Protein AF-A0A017TDL7-F1 (afdb_monomer_lite)

pLDDT: mean 83.34, std 15.57, range [31.33, 97.75]

Radius of gyration: 24.17 Å; chains: 1; bounding box: 49×76×89 Å

Foldseek 3Di:
DDDDDDDDPPPDPPPPDPDPQLLVLLLVCLPCVNQPFPDDDLAPGDDSVQLSVQLVLCLVQFWDFKWFFAWKAWPPGDIDHRFTWGWFADPVRWIATAGLFDDPPVVCVVCVVVRGTDWHFPDDDLQPWQADWTWTDDPHTIMITRGPGMFHIARAHNLLSNLLSSQVSLLPVDDDQADPQQDEDDCVVLVVVQVVCVVVVVLVSNSVSRRRHQQDDPDDPPDCRNLVSLVVQLVSCVVNSHRNSNSNSLLVSLARDPDDDDDDPDDDDDDDSVLCVVVVNSGPVLSNLSSQLRDTHSDDPSRHHALLSSLRSCVSNVNCVVNLVVLLVQLQDPSHTLSSNLSSCSNCVSNVNNVVHDPVRHDPSSNSNVVSVVVCVVVPDDPD

Sequence (384 aa):
MGVVAAAVLAGSLTRALAAPDPGVAARALLGPEAVLPSGPTRWDWPEASTFQDVADTAARYGRPIRLVRGLLEAPGGHRYEGLDLSVRRNDDGTFVLEVATPPAAEAARLVSPYVHAGWRLEGGDLDEGSSRRLTFSDAGELVWLTPSYVTPVKAPEPVALADWAYATTFLRSELPVYAADARGGHWEIQEIALAPALTRGDHEAALRIYRNHLPWTRGCSMDERPDQVQHDYAELCHGLGKLGCFLQLHVRTMGTGFDRTTGSSYGEAPVDTGAGMLRDTGIDLDRFFRGLVVRFEGVPSGNEVDAGRLA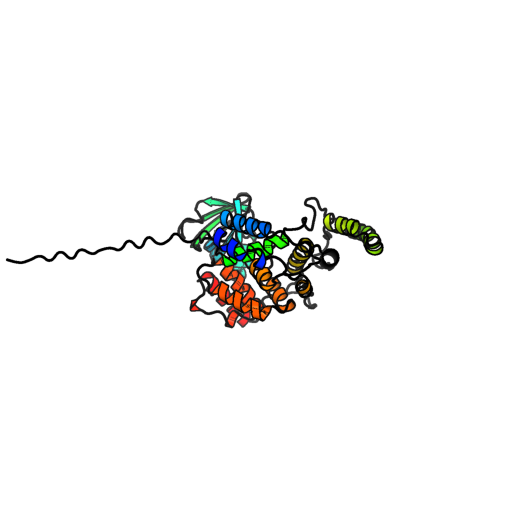RAIQEAGRSPSITASLLQMVENPALDEYNRLRATRILVHLGKDGEIRGDAMSAPVRAWLDHTRALLAVGHRIW

Organism: NCBI:txid1192034

Structure (mmCIF, N/CA/C/O backbone):
data_AF-A0A017TDL7-F1
#
_entry.id   AF-A0A017TDL7-F1
#
loop_
_atom_site.group_PDB
_atom_site.id
_atom_site.type_symbol
_atom_site.label_atom_id
_atom_site.label_alt_id
_atom_site.label_comp_id
_atom_site.label_asym_id
_atom_site.label_entity_id
_atom_site.label_seq_id
_atom_site.pdbx_PDB_ins_code
_atom_site.Cartn_x
_atom_site.Cartn_y
_atom_site.Cartn_z
_atom_site.occupancy
_atom_site.B_iso_or_equiv
_atom_site.auth_seq_id
_atom_site.auth_comp_id
_atom_site.auth_asym_id
_atom_site.auth_atom_id
_atom_site.pdbx_PDB_model_num
ATOM 1 N N . MET A 1 1 ? -9.252 -50.707 57.744 1.00 40.50 1 MET A N 1
ATOM 2 C CA . MET A 1 1 ? -8.262 -50.696 56.646 1.00 40.50 1 MET A CA 1
ATOM 3 C C . MET A 1 1 ? -8.927 -50.079 55.426 1.00 40.50 1 MET A C 1
ATOM 5 O O . MET A 1 1 ? -9.697 -50.759 54.767 1.00 40.50 1 MET A O 1
ATOM 9 N N . GLY A 1 2 ? -8.730 -48.780 55.201 1.00 38.59 2 GLY A N 1
ATOM 10 C CA . GLY A 1 2 ? -9.233 -48.063 54.025 1.00 38.59 2 GLY A CA 1
ATOM 11 C C . GLY A 1 2 ? -8.042 -47.538 53.235 1.00 38.59 2 GLY A C 1
ATOM 12 O O . GLY A 1 2 ? -7.213 -46.826 53.795 1.00 38.59 2 GLY A O 1
ATOM 13 N N . VAL A 1 3 ? -7.920 -47.958 51.978 1.00 42.84 3 VAL A N 1
ATOM 14 C CA . VAL A 1 3 ? -6.816 -47.596 51.082 1.00 42.84 3 VAL A CA 1
ATOM 15 C C . VAL A 1 3 ? -7.203 -46.323 50.334 1.00 42.84 3 VAL A C 1
ATOM 17 O O . VAL A 1 3 ? -8.172 -46.313 49.581 1.00 42.84 3 VAL A O 1
ATOM 20 N N . VAL A 1 4 ? -6.448 -45.249 50.562 1.00 40.81 4 VAL A N 1
ATOM 21 C CA . VAL A 1 4 ? -6.523 -43.999 49.800 1.00 40.81 4 VAL A CA 1
ATOM 22 C C . VAL A 1 4 ? -5.703 -44.186 48.524 1.00 40.81 4 VAL A C 1
ATOM 24 O O . VAL A 1 4 ? -4.483 -44.320 48.586 1.00 40.81 4 VAL A O 1
ATOM 27 N N . ALA A 1 5 ? -6.368 -44.220 47.371 1.00 43.69 5 ALA A N 1
ATOM 28 C CA . ALA A 1 5 ? -5.717 -44.210 46.066 1.00 43.69 5 ALA A CA 1
ATOM 29 C C . ALA A 1 5 ? -5.459 -42.756 45.643 1.00 43.69 5 ALA A C 1
ATOM 31 O O . ALA A 1 5 ? -6.387 -42.017 45.319 1.00 43.69 5 ALA A O 1
ATOM 32 N N . ALA A 1 6 ? -4.193 -42.340 45.671 1.00 45.84 6 ALA A N 1
ATOM 33 C CA . ALA A 1 6 ? -3.752 -41.059 45.134 1.00 45.84 6 ALA A CA 1
ATOM 34 C C . ALA A 1 6 ? -3.618 -41.163 43.606 1.00 45.84 6 ALA A C 1
ATOM 36 O O . ALA A 1 6 ? -2.758 -41.881 43.096 1.00 45.84 6 ALA A O 1
ATOM 37 N N . ALA A 1 7 ? -4.474 -40.449 42.874 1.00 45.66 7 ALA A N 1
ATOM 38 C CA . ALA A 1 7 ? -4.347 -40.280 41.432 1.00 45.66 7 ALA A CA 1
ATOM 39 C C . ALA A 1 7 ? -3.266 -39.228 41.134 1.00 45.66 7 ALA A C 1
ATOM 41 O O . ALA A 1 7 ? -3.438 -38.042 41.415 1.00 45.66 7 ALA A O 1
ATOM 42 N N . VAL A 1 8 ? -2.142 -39.669 40.572 1.00 46.00 8 VAL A N 1
ATOM 43 C CA . VAL A 1 8 ? -1.085 -38.794 40.054 1.00 46.00 8 VAL A CA 1
ATOM 44 C C . VAL A 1 8 ? -1.501 -38.325 38.658 1.00 46.00 8 VAL A C 1
ATOM 46 O O . VAL A 1 8 ? -1.455 -39.088 37.696 1.00 46.00 8 VAL A O 1
ATOM 49 N N . LEU A 1 9 ? -1.928 -37.066 38.549 1.00 48.00 9 LEU A N 1
ATOM 50 C CA . LEU A 1 9 ? -2.127 -36.376 37.273 1.00 48.00 9 LEU A CA 1
ATOM 51 C C . LEU A 1 9 ? -0.756 -36.078 36.650 1.00 48.00 9 LEU A C 1
ATOM 53 O O . LEU A 1 9 ? -0.083 -35.118 37.021 1.00 48.00 9 LEU A O 1
ATOM 57 N N . ALA A 1 10 ? -0.337 -36.911 35.698 1.00 47.72 10 ALA A N 1
ATOM 58 C CA . ALA A 1 10 ? 0.802 -36.632 34.833 1.00 47.72 10 ALA A CA 1
ATOM 59 C C . ALA A 1 10 ? 0.419 -35.524 33.836 1.00 47.72 10 ALA A C 1
ATOM 61 O O . ALA A 1 10 ? -0.100 -35.787 32.754 1.00 47.72 10 ALA A O 1
ATOM 62 N N . GLY A 1 11 ? 0.644 -34.268 34.222 1.00 45.12 11 GLY A N 1
ATOM 63 C CA . GLY A 1 11 ? 0.562 -33.129 33.314 1.00 45.12 11 GLY A CA 1
ATOM 64 C C . GLY A 1 11 ? 1.711 -33.180 32.310 1.00 45.12 11 GLY A C 1
ATOM 65 O O . GLY A 1 11 ? 2.825 -32.756 32.613 1.00 45.12 11 GLY A O 1
ATOM 66 N N . SER A 1 12 ? 1.457 -33.707 31.113 1.00 49.41 12 SER A N 1
ATOM 67 C CA . SER A 1 12 ? 2.368 -33.579 29.980 1.00 49.41 12 SER A CA 1
ATOM 68 C C . SER A 1 12 ? 2.454 -32.104 29.589 1.00 49.41 12 SER A C 1
ATOM 70 O O . SER A 1 12 ? 1.556 -31.570 28.941 1.00 49.41 12 SER A O 1
ATOM 72 N N . LEU A 1 13 ? 3.532 -31.442 30.009 1.00 49.25 13 LEU A N 1
ATOM 73 C CA . LEU A 1 13 ? 3.931 -30.128 29.518 1.00 49.25 13 LEU A CA 1
ATOM 74 C C . LEU A 1 13 ? 4.301 -30.262 28.037 1.00 49.25 13 LEU A C 1
ATOM 76 O O . LEU A 1 13 ? 5.463 -30.465 27.685 1.00 49.25 13 LEU A O 1
ATOM 80 N N . THR A 1 14 ? 3.312 -30.166 27.154 1.00 52.84 14 THR A N 1
ATOM 81 C CA . THR A 1 14 ? 3.538 -29.874 25.742 1.00 52.84 14 THR A CA 1
ATOM 82 C C . THR A 1 14 ? 4.170 -28.488 25.688 1.00 52.84 14 THR A C 1
ATOM 84 O O . THR A 1 14 ? 3.482 -27.471 25.752 1.00 52.84 14 THR A O 1
ATOM 87 N N . ARG A 1 15 ? 5.507 -28.430 25.635 1.00 56.31 15 ARG A N 1
ATOM 88 C CA . ARG A 1 15 ? 6.217 -27.212 25.236 1.00 56.31 15 ARG A CA 1
ATOM 89 C C . ARG A 1 15 ? 5.656 -26.831 23.874 1.00 56.31 15 ARG A C 1
ATOM 91 O O . ARG A 1 15 ? 5.909 -27.535 22.899 1.00 56.31 15 ARG A O 1
ATOM 98 N N . ALA A 1 16 ? 4.864 -25.763 23.828 1.00 60.69 16 ALA A N 1
ATOM 99 C CA . ALA A 1 16 ? 4.480 -25.145 22.575 1.00 60.69 16 ALA A CA 1
ATOM 100 C C . ALA A 1 16 ? 5.781 -24.863 21.818 1.00 60.69 16 ALA A C 1
ATOM 102 O O . ALA A 1 16 ? 6.643 -24.135 22.316 1.00 60.69 16 ALA A O 1
ATOM 103 N N . LEU A 1 17 ? 5.971 -25.532 20.679 1.00 69.06 17 LEU A N 1
ATOM 104 C CA . LEU A 1 17 ? 7.074 -25.221 19.782 1.00 69.06 17 LEU A CA 1
ATOM 105 C C . LEU A 1 17 ? 6.970 -23.727 19.479 1.00 69.06 17 LEU A C 1
ATOM 107 O O . LEU A 1 17 ? 5.891 -23.249 19.125 1.00 69.06 17 LEU A O 1
ATOM 111 N N . ALA A 1 18 ? 8.061 -22.991 19.698 1.00 76.62 18 ALA A N 1
ATOM 112 C CA . ALA A 1 18 ? 8.103 -21.579 19.356 1.00 76.62 18 ALA A CA 1
ATOM 113 C C . ALA A 1 18 ? 7.684 -21.433 17.889 1.00 76.62 18 ALA A C 1
ATOM 115 O O . ALA A 1 18 ? 8.152 -22.197 17.038 1.00 76.62 18 ALA A O 1
ATOM 116 N N . ALA A 1 19 ? 6.771 -20.501 17.610 1.00 77.81 19 ALA A N 1
ATOM 117 C CA . ALA A 1 19 ? 6.374 -20.220 16.239 1.00 77.81 19 ALA A CA 1
ATOM 118 C C . ALA A 1 19 ? 7.637 -19.896 15.418 1.00 77.81 19 ALA A C 1
ATOM 120 O O . ALA A 1 19 ? 8.519 -19.196 15.929 1.00 77.81 19 ALA A O 1
ATOM 121 N N . PRO A 1 20 ? 7.768 -20.433 14.192 1.00 83.12 20 PRO A N 1
ATOM 122 C CA . PRO A 1 20 ? 8.926 -20.157 13.356 1.00 83.12 20 PRO A CA 1
ATOM 123 C C . PRO A 1 20 ? 9.045 -18.652 13.097 1.00 83.12 20 PRO A C 1
ATOM 125 O O . PRO A 1 20 ? 8.037 -17.959 12.954 1.00 83.12 20 PRO A O 1
ATOM 128 N N . ASP A 1 21 ? 10.283 -18.161 13.036 1.00 91.81 21 ASP A N 1
ATOM 129 C CA . ASP A 1 21 ? 10.579 -16.770 12.693 1.00 91.81 21 ASP A CA 1
ATOM 130 C C . ASP A 1 21 ? 9.936 -16.430 11.330 1.00 91.81 21 ASP A C 1
ATOM 132 O O . ASP A 1 21 ? 10.215 -17.119 10.337 1.00 91.81 21 ASP A O 1
ATOM 136 N N . PRO A 1 22 ? 9.073 -15.398 11.255 1.00 91.19 22 PRO A N 1
ATOM 137 C CA . PRO A 1 22 ? 8.363 -15.058 10.027 1.00 91.19 22 PRO A CA 1
ATOM 138 C C . PRO A 1 22 ? 9.306 -14.694 8.874 1.00 91.19 22 PRO A C 1
ATOM 140 O O . PRO A 1 22 ? 8.985 -14.994 7.725 1.00 91.19 22 PRO A O 1
ATOM 143 N N . GLY A 1 23 ? 10.486 -14.129 9.152 1.00 92.69 23 GLY A N 1
ATOM 144 C CA . GLY A 1 23 ? 11.498 -13.833 8.135 1.00 92.69 23 GLY A CA 1
ATOM 145 C C . GLY A 1 23 ? 12.118 -15.100 7.545 1.00 92.69 23 GLY A C 1
ATOM 146 O O . GLY A 1 23 ? 12.300 -15.206 6.334 1.00 92.69 23 GLY A O 1
ATOM 147 N N . VAL A 1 24 ? 12.370 -16.127 8.366 1.00 94.75 24 VAL A N 1
ATOM 148 C CA . VAL A 1 24 ? 12.837 -17.440 7.875 1.00 94.75 24 VAL A CA 1
ATOM 149 C C . VAL A 1 24 ? 11.791 -18.078 6.960 1.00 94.75 24 VAL A C 1
ATOM 151 O O . VAL A 1 24 ? 12.132 -18.548 5.874 1.00 94.75 24 VAL A O 1
ATOM 154 N N . ALA A 1 25 ? 10.521 -18.062 7.370 1.00 94.56 25 ALA A N 1
ATOM 155 C CA . ALA A 1 25 ? 9.433 -18.611 6.568 1.00 94.56 25 ALA A CA 1
ATOM 156 C C . ALA A 1 25 ? 9.228 -17.829 5.256 1.00 94.56 25 ALA A C 1
ATOM 158 O O . ALA A 1 25 ? 9.099 -18.441 4.198 1.00 94.56 25 ALA A O 1
ATOM 159 N N . ALA A 1 26 ? 9.273 -16.493 5.292 1.00 94.88 26 ALA A N 1
ATOM 160 C CA . ALA A 1 26 ? 9.146 -15.662 4.096 1.00 94.88 26 ALA A CA 1
ATOM 161 C C . ALA A 1 26 ? 10.312 -15.855 3.113 1.00 94.88 26 ALA A C 1
ATOM 163 O O . ALA A 1 26 ? 10.084 -15.926 1.906 1.00 94.88 26 ALA A O 1
ATOM 164 N N . ARG A 1 27 ? 11.550 -16.016 3.602 1.00 93.56 27 ARG A N 1
ATOM 165 C CA . ARG A 1 27 ? 12.712 -16.320 2.747 1.00 93.56 27 ARG A CA 1
ATOM 166 C C . ARG A 1 27 ? 12.567 -17.637 2.001 1.00 93.56 27 ARG A C 1
ATOM 168 O O . ARG A 1 27 ? 12.913 -17.696 0.826 1.00 93.56 27 ARG A O 1
ATOM 175 N N . ALA A 1 28 ? 12.013 -18.665 2.644 1.00 94.69 28 ALA A N 1
ATOM 176 C CA . ALA A 1 28 ? 11.738 -19.936 1.976 1.00 94.69 28 ALA A CA 1
ATOM 177 C C . ALA A 1 28 ? 10.743 -19.777 0.808 1.00 94.69 28 ALA A C 1
ATOM 179 O O . ALA A 1 28 ? 10.848 -20.483 -0.188 1.00 94.69 28 ALA A O 1
ATOM 180 N N . LEU A 1 29 ? 9.821 -18.811 0.892 1.00 95.75 29 LEU A N 1
ATOM 181 C CA . LEU A 1 29 ? 8.884 -18.462 -0.186 1.00 95.75 29 LEU A CA 1
ATOM 182 C C . LEU A 1 29 ? 9.503 -17.550 -1.265 1.00 95.75 29 LEU A C 1
ATOM 184 O O . LEU A 1 29 ? 8.864 -17.267 -2.281 1.00 95.75 29 LEU A O 1
ATOM 188 N N . LEU A 1 30 ? 10.715 -17.040 -1.042 1.00 94.94 30 LEU A N 1
ATOM 189 C CA . LEU A 1 30 ? 11.473 -16.155 -1.936 1.00 94.94 30 LEU A CA 1
ATOM 190 C C . LEU A 1 30 ? 12.780 -16.826 -2.393 1.00 94.94 30 LEU A C 1
ATOM 192 O O . LEU A 1 30 ? 13.807 -16.169 -2.577 1.00 94.94 30 LEU A O 1
ATOM 196 N N . GLY A 1 31 ? 12.753 -18.152 -2.546 1.00 92.25 31 GLY A N 1
ATOM 197 C CA . GLY A 1 31 ? 13.837 -18.898 -3.178 1.00 92.25 31 GLY A CA 1
ATOM 198 C C . GLY A 1 31 ? 14.075 -18.429 -4.623 1.00 92.25 31 GLY A C 1
ATOM 199 O O . GLY A 1 31 ? 13.151 -17.897 -5.248 1.00 92.25 31 GLY A O 1
ATOM 200 N N . PRO A 1 32 ? 15.289 -18.603 -5.179 1.00 91.81 32 PRO A N 1
ATOM 201 C CA . PRO A 1 32 ? 15.614 -18.196 -6.549 1.00 91.81 32 PRO A CA 1
ATOM 202 C C . PRO A 1 32 ? 14.604 -18.692 -7.592 1.00 91.81 32 PRO A C 1
ATOM 204 O O . PRO A 1 32 ? 14.193 -17.931 -8.460 1.00 91.81 32 PRO A O 1
ATOM 207 N N . GLU A 1 33 ? 14.138 -19.933 -7.467 1.00 91.50 33 GLU A N 1
ATOM 208 C CA . GLU A 1 33 ? 13.128 -20.547 -8.333 1.00 91.50 33 GLU A CA 1
ATOM 209 C C . GLU A 1 33 ? 11.753 -19.867 -8.279 1.00 91.50 33 GLU A C 1
ATOM 211 O O . GLU A 1 33 ? 10.970 -19.992 -9.217 1.00 91.50 33 GLU A O 1
ATOM 216 N N . ALA A 1 34 ? 11.456 -19.152 -7.193 1.00 91.62 34 ALA A N 1
ATOM 217 C CA . ALA A 1 34 ? 10.190 -18.462 -6.983 1.00 91.62 34 ALA A CA 1
ATOM 218 C C . ALA A 1 34 ? 10.223 -16.990 -7.423 1.00 91.62 34 ALA A C 1
ATOM 220 O O . ALA A 1 34 ? 9.165 -16.364 -7.514 1.00 91.62 34 ALA A O 1
ATOM 221 N N . VAL A 1 35 ? 11.412 -16.412 -7.635 1.00 93.31 35 VAL A N 1
ATOM 222 C CA . VAL A 1 35 ? 11.565 -14.970 -7.902 1.00 93.31 35 VAL A CA 1
ATOM 223 C C . VAL A 1 35 ? 12.362 -14.638 -9.149 1.00 93.31 35 VAL A C 1
ATOM 225 O O . VAL A 1 35 ? 12.277 -13.502 -9.595 1.00 93.31 35 VAL A O 1
ATOM 228 N N . LEU A 1 36 ? 13.131 -15.571 -9.710 1.00 92.44 36 LEU A N 1
ATOM 229 C CA . LEU A 1 36 ? 13.898 -15.354 -10.934 1.00 92.44 36 LEU A CA 1
ATOM 230 C C . LEU A 1 36 ? 13.150 -15.903 -12.155 1.00 92.44 36 LEU A C 1
ATOM 232 O O . LEU A 1 36 ? 12.442 -16.908 -12.047 1.00 92.44 36 LEU A O 1
ATOM 236 N N . PRO A 1 37 ? 13.319 -15.285 -13.335 1.00 91.88 37 PRO A N 1
ATOM 237 C CA . PRO A 1 37 ? 12.759 -15.820 -14.562 1.00 91.88 37 PRO A CA 1
ATOM 238 C C . PRO A 1 37 ? 13.430 -17.157 -14.895 1.00 91.88 37 PRO A C 1
ATOM 240 O O . PRO A 1 37 ? 14.636 -17.333 -14.725 1.00 91.88 37 PRO A O 1
ATOM 243 N N . SER A 1 38 ? 12.653 -18.103 -15.420 1.00 88.12 38 SER A N 1
ATOM 244 C CA . SER A 1 38 ? 13.144 -19.434 -15.804 1.00 88.12 38 SER A CA 1
ATOM 245 C C . SER A 1 38 ? 13.967 -19.446 -17.100 1.00 88.12 38 SER A C 1
ATOM 247 O O . SER A 1 38 ? 14.516 -20.483 -17.472 1.00 88.12 38 SER A O 1
ATOM 249 N N . GLY A 1 39 ? 14.061 -18.313 -17.798 1.00 89.25 39 GLY A N 1
ATOM 250 C CA . GLY A 1 39 ? 14.774 -18.175 -19.062 1.00 89.25 39 GLY A CA 1
ATOM 251 C C . GLY A 1 39 ? 15.375 -16.783 -19.254 1.00 89.25 39 GLY A C 1
ATOM 252 O O . GLY A 1 39 ? 15.230 -15.918 -18.386 1.00 89.25 39 GLY A O 1
ATOM 253 N N . PRO A 1 40 ? 16.060 -16.557 -20.392 1.00 89.25 40 PRO A N 1
ATOM 254 C CA . PRO A 1 40 ? 16.625 -15.260 -20.727 1.00 89.25 40 PRO A CA 1
ATOM 255 C C . PRO A 1 40 ? 15.554 -14.176 -20.677 1.00 89.25 40 PRO A C 1
ATOM 257 O O . PRO A 1 40 ? 14.461 -14.339 -21.218 1.00 89.25 40 PRO A O 1
ATOM 260 N N . THR A 1 41 ? 15.894 -13.059 -20.051 1.00 92.44 41 THR A N 1
ATOM 261 C CA . THR A 1 41 ? 15.027 -11.894 -19.952 1.00 92.44 41 THR A CA 1
ATOM 262 C C . THR A 1 41 ? 15.752 -10.673 -20.497 1.00 92.44 41 THR A C 1
ATOM 264 O O . THR A 1 41 ? 16.970 -10.561 -20.375 1.00 92.44 41 THR A O 1
ATOM 267 N N . ARG A 1 42 ? 15.001 -9.756 -21.111 1.00 93.88 42 ARG A N 1
ATOM 268 C CA . ARG A 1 42 ? 15.513 -8.430 -21.496 1.00 93.88 42 ARG A CA 1
ATOM 269 C C . ARG A 1 42 ? 15.528 -7.443 -20.327 1.00 93.88 42 ARG A C 1
ATOM 271 O O . ARG A 1 42 ? 15.938 -6.305 -20.505 1.00 93.88 42 ARG A O 1
ATOM 278 N N . TRP A 1 43 ? 14.980 -7.859 -19.191 1.00 95.06 43 TRP A N 1
ATOM 279 C CA . TRP A 1 43 ? 14.741 -7.022 -18.032 1.00 95.06 43 TRP A CA 1
ATOM 280 C C . TRP A 1 43 ? 15.947 -7.005 -17.093 1.00 95.06 43 TRP A C 1
ATOM 282 O O . TRP A 1 43 ? 16.508 -8.059 -16.791 1.00 95.06 43 TRP A O 1
ATOM 292 N N . ASP A 1 44 ? 16.267 -5.822 -16.573 1.00 92.88 44 ASP A N 1
ATOM 293 C CA . ASP A 1 44 ? 17.186 -5.608 -15.455 1.00 92.88 44 ASP A CA 1
ATOM 294 C C . ASP A 1 44 ? 16.556 -6.205 -14.178 1.00 92.88 44 ASP A C 1
ATOM 296 O O . ASP A 1 44 ? 15.836 -5.537 -13.429 1.00 92.88 44 ASP A O 1
ATOM 300 N N . TRP A 1 45 ? 16.751 -7.513 -13.976 1.00 94.88 45 TRP A N 1
ATOM 301 C CA . TRP A 1 45 ? 16.127 -8.272 -12.892 1.00 94.88 45 TRP A CA 1
ATOM 302 C C . TRP A 1 45 ? 16.931 -8.173 -11.583 1.00 94.88 45 TRP A C 1
ATOM 304 O O . TRP A 1 45 ? 18.156 -8.306 -11.621 1.00 94.88 45 TRP A O 1
ATOM 314 N N . PRO A 1 46 ? 16.288 -7.995 -10.412 1.00 95.25 46 PRO A N 1
ATOM 315 C CA . PRO A 1 46 ? 16.995 -7.955 -9.132 1.00 95.25 46 PRO A CA 1
ATOM 316 C C . PRO A 1 46 ? 17.582 -9.321 -8.754 1.00 95.25 46 PRO A C 1
ATOM 318 O O . PRO A 1 46 ? 17.003 -10.365 -9.053 1.00 95.25 46 PRO A O 1
ATOM 321 N N . GLU A 1 47 ? 18.690 -9.342 -8.018 1.00 95.25 47 GLU A N 1
ATOM 322 C CA . GLU A 1 47 ? 19.223 -10.598 -7.483 1.00 95.25 47 GLU A CA 1
ATOM 323 C C . GLU A 1 47 ? 18.247 -11.238 -6.480 1.00 95.25 47 GLU A C 1
ATOM 325 O O . GLU A 1 47 ? 17.587 -10.542 -5.706 1.00 95.25 47 GLU A O 1
ATOM 330 N N . ALA A 1 48 ? 18.188 -12.575 -6.432 1.00 94.88 48 ALA A N 1
ATOM 331 C CA . ALA A 1 48 ? 17.319 -13.302 -5.496 1.00 94.88 48 ALA A CA 1
ATOM 332 C C . ALA A 1 48 ? 17.579 -12.924 -4.020 1.00 94.88 48 ALA A C 1
ATOM 334 O O . ALA A 1 48 ? 16.641 -12.812 -3.230 1.00 94.88 48 ALA A O 1
ATOM 335 N N . SER A 1 49 ? 18.840 -12.657 -3.667 1.00 95.62 49 SER A N 1
ATOM 336 C CA . SER A 1 49 ? 19.263 -12.146 -2.354 1.00 95.62 49 SER A CA 1
ATOM 337 C C . SER A 1 49 ? 18.558 -10.841 -1.978 1.00 95.62 49 SER A C 1
ATOM 339 O O . SER A 1 49 ? 18.145 -10.680 -0.835 1.00 95.62 49 SER A O 1
ATOM 341 N N . THR A 1 50 ? 18.315 -9.947 -2.942 1.00 95.94 50 THR A N 1
ATOM 342 C CA . THR A 1 50 ? 17.651 -8.658 -2.689 1.00 95.94 50 THR A CA 1
ATOM 343 C C . THR A 1 50 ? 16.214 -8.859 -2.199 1.00 95.94 50 THR A C 1
ATOM 345 O O . THR A 1 50 ? 15.756 -8.153 -1.303 1.00 95.94 50 THR A O 1
ATOM 348 N N . PHE A 1 51 ? 15.490 -9.849 -2.733 1.00 96.56 51 PHE A N 1
ATOM 349 C CA . PHE A 1 51 ? 14.148 -10.200 -2.252 1.00 96.56 51 PHE A CA 1
ATOM 350 C C . PHE A 1 51 ? 14.167 -10.684 -0.801 1.00 96.56 51 PHE A C 1
ATOM 352 O O . PHE A 1 51 ? 13.322 -10.287 0.002 1.00 96.56 51 PHE A O 1
ATOM 359 N N . GLN A 1 52 ? 15.154 -11.509 -0.458 1.00 95.19 52 GLN A N 1
ATOM 360 C CA . GLN A 1 52 ? 15.327 -12.047 0.889 1.00 95.19 52 GLN A CA 1
ATOM 361 C C . GLN A 1 52 ? 15.720 -10.949 1.885 1.00 95.19 52 GLN A C 1
ATOM 363 O O . GLN A 1 52 ? 15.141 -10.883 2.966 1.00 95.19 52 GLN A O 1
ATOM 368 N N . ASP A 1 53 ? 16.613 -10.037 1.500 1.00 95.38 53 ASP A N 1
ATOM 369 C CA . ASP A 1 53 ? 17.032 -8.901 2.329 1.00 95.38 53 ASP A CA 1
ATOM 370 C C . ASP A 1 53 ? 15.873 -7.936 2.615 1.00 95.38 53 ASP A C 1
ATOM 372 O O . ASP A 1 53 ? 15.721 -7.438 3.738 1.00 95.38 53 ASP A O 1
ATOM 376 N N . VAL A 1 54 ? 15.020 -7.684 1.615 1.00 94.31 54 VAL A N 1
ATOM 377 C CA . VAL A 1 54 ? 13.803 -6.878 1.781 1.00 94.31 54 VAL A CA 1
ATOM 378 C C . VAL A 1 54 ? 12.818 -7.571 2.727 1.00 94.31 54 VAL A C 1
ATOM 380 O O . VAL A 1 54 ? 12.277 -6.912 3.621 1.00 94.31 54 VAL A O 1
ATOM 383 N N . ALA A 1 55 ? 12.631 -8.889 2.604 1.00 94.88 55 ALA A N 1
ATOM 384 C CA . ALA A 1 55 ? 11.789 -9.660 3.518 1.00 94.88 55 ALA A CA 1
ATOM 385 C C . ALA A 1 55 ? 12.334 -9.663 4.956 1.00 94.88 55 ALA A C 1
ATOM 387 O O . ALA A 1 55 ? 11.575 -9.411 5.889 1.00 94.88 55 ALA A O 1
ATOM 388 N N . ASP A 1 56 ? 13.640 -9.861 5.152 1.00 94.19 56 ASP A N 1
ATOM 389 C CA . ASP A 1 56 ? 14.289 -9.829 6.471 1.00 94.19 56 ASP A CA 1
ATOM 390 C C . ASP A 1 56 ? 14.218 -8.430 7.106 1.00 94.19 56 ASP A C 1
ATOM 392 O O . ASP A 1 56 ? 14.083 -8.275 8.324 1.00 94.19 56 ASP A O 1
ATOM 396 N N . THR A 1 57 ? 14.295 -7.378 6.291 1.00 93.56 57 THR A N 1
ATOM 397 C CA . THR A 1 57 ? 14.096 -5.996 6.745 1.00 93.56 57 THR A CA 1
ATOM 398 C C . THR A 1 57 ? 12.667 -5.796 7.245 1.00 93.56 57 THR A C 1
ATOM 400 O O . THR A 1 57 ? 12.474 -5.329 8.368 1.00 93.56 57 THR A O 1
ATOM 403 N N . ALA A 1 58 ? 11.659 -6.212 6.478 1.00 92.50 58 ALA A N 1
ATOM 404 C CA . ALA A 1 58 ? 10.269 -6.093 6.907 1.00 92.50 58 ALA A CA 1
ATOM 405 C C . ALA A 1 58 ? 9.897 -7.040 8.058 1.00 92.50 58 ALA A C 1
ATOM 407 O O . ALA A 1 58 ? 9.114 -6.648 8.915 1.00 92.50 58 ALA A O 1
ATOM 408 N N . ALA A 1 59 ? 10.505 -8.221 8.176 1.00 94.38 59 ALA A N 1
ATOM 409 C CA . ALA A 1 59 ? 10.326 -9.084 9.345 1.00 94.38 59 ALA A CA 1
ATOM 410 C C . ALA A 1 59 ? 10.806 -8.399 10.636 1.00 94.38 59 ALA A C 1
ATOM 412 O O . ALA A 1 59 ? 10.166 -8.502 11.682 1.00 94.38 59 ALA A O 1
ATOM 413 N N . ARG A 1 60 ? 11.937 -7.681 10.565 1.00 93.88 60 ARG A N 1
ATOM 414 C CA . ARG A 1 60 ? 12.540 -6.997 11.720 1.00 93.88 60 ARG A CA 1
ATOM 415 C C . ARG A 1 60 ? 11.810 -5.713 12.093 1.00 93.88 60 ARG A C 1
ATOM 417 O O . ARG A 1 60 ? 11.525 -5.492 13.275 1.00 93.88 60 ARG A O 1
ATOM 424 N N . TYR A 1 61 ? 11.519 -4.871 11.106 1.00 92.69 61 TYR A N 1
ATOM 425 C CA . TYR A 1 61 ? 11.035 -3.505 11.330 1.00 92.69 61 TYR A CA 1
ATOM 426 C C . TYR A 1 61 ? 9.550 -3.323 11.035 1.00 92.69 61 TYR A C 1
ATOM 428 O O . TYR A 1 61 ? 8.924 -2.458 11.637 1.00 92.69 61 TYR A O 1
ATOM 436 N N . GLY A 1 62 ? 8.979 -4.165 10.175 1.00 92.19 62 GLY A N 1
ATOM 437 C CA . GLY A 1 62 ? 7.566 -4.130 9.839 1.00 92.19 62 GLY A CA 1
ATOM 438 C C . GLY A 1 62 ? 6.702 -4.393 11.066 1.00 92.19 62 GLY A C 1
ATOM 439 O O . GLY A 1 62 ? 6.936 -5.329 11.840 1.00 92.19 62 GLY A O 1
ATOM 440 N N . ARG A 1 63 ? 5.696 -3.546 11.255 1.00 91.44 63 ARG A N 1
ATOM 441 C CA . ARG A 1 63 ? 4.652 -3.718 12.267 1.00 91.44 63 ARG A CA 1
ATOM 442 C C . ARG A 1 63 ? 3.278 -3.625 11.601 1.00 91.44 63 ARG A C 1
ATOM 444 O O . ARG A 1 63 ? 3.149 -2.995 10.547 1.00 91.44 63 ARG A O 1
ATOM 451 N N . PRO A 1 64 ? 2.247 -4.274 12.162 1.00 92.56 64 PRO A N 1
ATOM 452 C CA . PRO A 1 64 ? 0.895 -4.131 11.645 1.00 92.56 64 PRO A CA 1
ATOM 453 C C . PRO A 1 64 ? 0.398 -2.700 11.868 1.00 92.56 64 PRO A C 1
ATOM 455 O O . PRO A 1 64 ? 0.523 -2.164 12.968 1.00 92.56 64 PRO A O 1
ATOM 458 N N . ILE A 1 65 ? -0.230 -2.113 10.850 1.00 93.62 65 ILE A N 1
ATOM 459 C CA . ILE A 1 65 ? -0.967 -0.857 11.019 1.00 93.62 65 ILE A CA 1
ATOM 460 C C . ILE A 1 65 ? -2.160 -1.131 11.941 1.00 93.62 65 ILE A C 1
ATOM 462 O O . ILE A 1 65 ? -2.892 -2.112 11.771 1.00 93.62 65 ILE A O 1
ATOM 466 N N . ARG A 1 66 ? -2.350 -0.284 12.954 1.00 93.50 66 ARG A N 1
ATOM 467 C CA . ARG A 1 66 ? -3.358 -0.520 13.992 1.00 93.50 66 ARG A CA 1
ATOM 468 C C . ARG A 1 66 ? -4.695 0.057 13.566 1.00 93.50 66 ARG A C 1
ATOM 470 O O . ARG A 1 66 ? -4.753 1.213 13.161 1.00 93.50 66 ARG A O 1
ATOM 477 N N . LEU A 1 67 ? -5.769 -0.728 13.686 1.00 94.12 67 LEU A N 1
ATOM 478 C CA . LEU A 1 67 ? -7.123 -0.179 13.632 1.00 94.12 67 LEU A CA 1
ATOM 479 C C . LEU A 1 67 ? -7.584 0.087 15.060 1.00 94.12 67 LEU A C 1
AT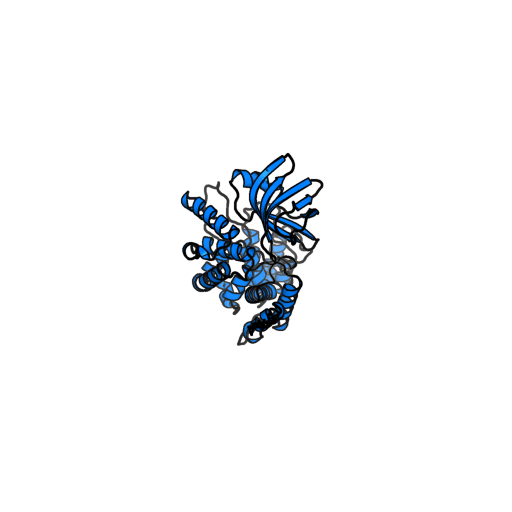OM 481 O O . LEU A 1 67 ? -7.506 -0.788 15.926 1.00 94.12 67 LEU A O 1
ATOM 485 N N . VAL A 1 68 ? -8.065 1.296 15.293 1.00 93.38 68 VAL A N 1
ATOM 486 C CA . VAL A 1 68 ? -8.588 1.748 16.572 1.00 93.38 68 VAL A CA 1
ATOM 487 C C . VAL A 1 68 ? -10.041 2.134 16.375 1.00 93.38 68 VAL A C 1
ATOM 489 O O . VAL A 1 68 ? -10.338 3.042 15.605 1.00 93.38 68 VAL A O 1
ATOM 492 N N . ARG A 1 69 ? -10.940 1.464 17.094 1.00 91.94 69 ARG A N 1
ATOM 493 C CA . ARG A 1 69 ? -12.329 1.894 17.231 1.00 91.94 69 ARG A CA 1
ATOM 494 C C . ARG A 1 69 ? -12.482 2.622 18.549 1.00 91.94 69 ARG A C 1
ATOM 496 O O . ARG A 1 69 ? -12.054 2.105 19.582 1.00 91.94 69 ARG A O 1
ATOM 503 N N . GLY A 1 70 ? -13.125 3.781 18.551 1.00 92.44 70 GLY A N 1
ATOM 504 C CA . GLY A 1 70 ? -13.344 4.489 19.804 1.00 92.44 70 GLY A CA 1
ATOM 505 C C . GLY A 1 70 ? -14.068 5.814 19.683 1.00 92.44 70 GLY A C 1
ATOM 506 O O . GLY A 1 70 ? -14.742 6.099 18.695 1.00 92.44 70 GLY A O 1
ATOM 507 N N . LEU A 1 71 ? -13.931 6.599 20.746 1.00 92.81 71 LEU A N 1
ATOM 508 C CA . LEU A 1 71 ? -14.353 7.989 20.811 1.00 92.81 71 LEU A CA 1
ATOM 509 C C . LEU A 1 71 ? -13.157 8.887 20.474 1.00 92.81 71 LEU A C 1
ATOM 511 O O . LEU A 1 71 ? -12.159 8.860 21.195 1.00 92.81 71 LEU A O 1
ATOM 515 N N . LEU A 1 72 ? -13.284 9.699 19.428 1.00 92.81 72 LEU A N 1
ATOM 516 C CA . LEU A 1 72 ? -12.354 10.777 19.100 1.00 92.81 72 LEU A CA 1
ATOM 517 C C . LEU A 1 72 ? -12.871 12.096 19.683 1.00 92.81 72 LEU A C 1
ATOM 519 O O . LEU A 1 72 ? -14.011 12.479 19.429 1.00 92.81 72 LEU A O 1
ATOM 523 N N . GLU A 1 73 ? -12.036 12.802 20.434 1.00 93.69 73 GLU A N 1
ATOM 524 C CA . GLU A 1 73 ? -12.320 14.131 20.971 1.00 93.69 73 GLU A CA 1
ATOM 525 C C . GLU A 1 73 ? -11.316 15.117 20.377 1.00 93.69 73 GLU A C 1
ATOM 527 O O . GLU A 1 73 ? -10.112 15.010 20.614 1.00 93.69 73 GLU A O 1
ATOM 532 N N . ALA A 1 74 ? -11.821 16.049 19.577 1.00 88.88 74 ALA A N 1
ATOM 533 C CA . ALA A 1 74 ? -11.022 17.030 18.856 1.00 88.88 74 ALA A CA 1
ATOM 534 C C . ALA A 1 74 ? -11.014 18.395 19.579 1.00 88.88 74 ALA A C 1
ATOM 536 O O . ALA A 1 74 ? -11.871 18.647 20.443 1.00 88.88 74 ALA A O 1
ATOM 537 N N . PRO A 1 75 ? -10.077 19.302 19.233 1.00 86.50 75 PRO A N 1
ATOM 538 C CA . PRO A 1 75 ? -10.088 20.683 19.704 1.00 86.50 75 PRO A CA 1
ATOM 539 C C . PRO A 1 75 ? -11.469 21.335 19.549 1.00 86.50 75 PRO A C 1
ATOM 541 O O . PRO A 1 75 ? -12.211 21.044 18.617 1.00 86.50 75 PRO A O 1
ATOM 544 N N . GLY A 1 76 ? -11.844 22.204 20.489 1.00 87.12 76 GLY A N 1
ATOM 545 C CA . GLY A 1 76 ? -13.168 22.846 20.486 1.00 87.12 76 GLY A CA 1
ATOM 546 C C . GLY A 1 76 ? -14.307 21.991 21.057 1.00 87.12 76 GLY A C 1
ATOM 547 O O . GLY A 1 76 ? -15.446 22.448 21.093 1.00 87.12 76 GLY A O 1
ATOM 548 N N . GLY A 1 77 ? -14.018 20.784 21.561 1.00 87.94 77 GLY A N 1
ATOM 549 C CA . GLY A 1 77 ? -14.997 19.940 22.256 1.00 87.94 77 GLY A CA 1
ATOM 550 C C . GLY A 1 77 ? -15.854 19.072 21.333 1.00 87.94 77 GLY A C 1
ATOM 551 O O . GLY A 1 77 ? -16.863 18.525 21.779 1.00 87.94 77 GLY A O 1
ATOM 552 N N . HIS A 1 78 ? -15.469 18.927 20.063 1.00 88.06 78 HIS A N 1
ATOM 553 C CA . HIS A 1 78 ? -16.131 18.015 19.132 1.00 88.06 78 HIS A CA 1
ATOM 554 C C . HIS A 1 78 ? -15.844 16.556 19.506 1.00 88.06 78 HIS A C 1
ATOM 556 O O . HIS A 1 78 ? -14.710 16.203 19.828 1.00 88.06 78 HIS A O 1
ATOM 562 N N . ARG A 1 79 ? -16.876 15.707 19.465 1.00 91.62 79 ARG A N 1
ATOM 563 C CA . ARG A 1 79 ? -16.816 14.300 19.889 1.00 91.62 79 ARG A CA 1
ATOM 564 C C . ARG A 1 79 ? -17.385 13.398 18.798 1.00 91.62 79 ARG A C 1
ATOM 566 O O . ARG A 1 79 ? -18.486 13.654 18.318 1.00 91.62 79 ARG A O 1
ATOM 573 N N . TYR A 1 80 ? -16.658 12.340 18.445 1.00 88.12 80 TYR A N 1
ATOM 574 C CA . TYR A 1 80 ? -17.046 11.367 17.419 1.00 88.12 80 TYR A CA 1
ATOM 575 C C . TYR A 1 80 ? -16.955 9.953 17.982 1.00 88.12 80 TYR A C 1
ATOM 577 O O . TYR A 1 80 ? -15.863 9.439 18.216 1.00 88.12 80 TYR A O 1
ATOM 585 N N . GLU A 1 81 ? -18.101 9.326 18.222 1.00 90.19 81 GLU A N 1
ATOM 586 C CA . GLU A 1 81 ? -18.178 7.966 18.755 1.00 90.19 81 GLU A CA 1
ATOM 587 C C . GLU A 1 81 ? -18.171 6.912 17.647 1.00 90.19 81 GLU A C 1
ATOM 589 O O . GLU A 1 81 ? -18.683 7.131 16.551 1.00 90.19 81 GLU A O 1
ATOM 594 N N . GLY A 1 82 ? -17.614 5.739 17.957 1.00 86.38 82 GLY A N 1
ATOM 595 C CA . GLY A 1 82 ? -17.623 4.587 17.054 1.00 86.38 82 GLY A CA 1
ATOM 596 C C . GLY A 1 82 ? -16.761 4.766 15.804 1.00 86.38 82 GLY A C 1
ATOM 597 O O . GLY A 1 82 ? -16.948 4.030 14.839 1.00 86.38 82 GLY A O 1
ATOM 598 N N . LEU A 1 83 ? -15.831 5.723 15.813 1.00 88.50 83 LEU A N 1
ATOM 599 C CA . LEU A 1 83 ? -14.947 5.984 14.685 1.00 88.50 83 LEU A CA 1
ATOM 600 C C . LEU A 1 83 ? -13.903 4.871 14.577 1.00 88.50 83 LEU A C 1
ATOM 602 O O . LEU A 1 83 ? -13.235 4.570 15.565 1.00 88.50 83 LEU A O 1
ATOM 606 N N . ASP A 1 84 ? -13.755 4.301 13.383 1.00 90.44 84 ASP A N 1
ATOM 607 C CA . ASP A 1 84 ? -12.653 3.401 13.046 1.00 90.44 84 ASP A CA 1
ATOM 608 C C . ASP A 1 84 ? -11.525 4.212 12.406 1.00 90.44 84 ASP A C 1
ATOM 610 O O . ASP A 1 84 ? -11.691 4.776 11.322 1.00 90.44 84 ASP A O 1
ATOM 614 N N . LEU A 1 85 ? -10.372 4.254 13.065 1.00 92.06 85 LEU A N 1
ATOM 615 C CA . LEU A 1 85 ? -9.164 4.924 12.600 1.00 92.06 85 LEU A CA 1
ATOM 616 C C . LEU A 1 85 ? -8.074 3.898 12.309 1.00 92.06 85 LEU A C 1
ATOM 618 O O . LEU A 1 85 ? -7.836 3.013 13.126 1.00 92.06 85 LEU A O 1
ATOM 622 N N . SER A 1 86 ? -7.364 4.036 11.195 1.00 93.06 86 SER A N 1
ATOM 623 C CA . SER A 1 86 ? -6.022 3.479 11.069 1.00 93.06 86 SER A CA 1
ATOM 624 C C . SER A 1 86 ? -5.021 4.453 11.673 1.00 93.06 86 SER A C 1
ATOM 626 O O . SER A 1 86 ? -5.006 5.636 11.338 1.00 93.06 86 SER A O 1
ATOM 628 N N . VAL A 1 87 ? -4.190 3.941 12.573 1.00 93.50 87 VAL A N 1
ATOM 629 C CA . VAL A 1 87 ? -3.114 4.680 13.226 1.00 93.50 87 VAL A CA 1
ATOM 630 C C . VAL A 1 87 ? -1.805 4.088 12.733 1.00 93.50 87 VAL A C 1
ATOM 632 O O . VAL A 1 87 ? -1.525 2.913 12.979 1.00 93.50 87 VAL A O 1
ATOM 635 N N . ARG A 1 88 ? -1.041 4.890 11.989 1.00 91.94 88 ARG A N 1
ATOM 636 C CA . ARG A 1 88 ? 0.206 4.475 11.339 1.00 91.94 88 ARG A CA 1
ATOM 637 C C . ARG A 1 88 ? 1.356 5.341 11.815 1.00 91.94 88 ARG A C 1
ATOM 639 O O . ARG A 1 88 ? 1.252 6.562 11.774 1.00 91.94 88 ARG A O 1
ATOM 646 N N . ARG A 1 89 ? 2.462 4.727 12.218 1.00 91.19 89 ARG A N 1
ATOM 647 C CA . ARG A 1 89 ? 3.691 5.432 12.587 1.00 91.19 89 ARG A CA 1
ATOM 648 C C . ARG A 1 89 ? 4.529 5.787 11.348 1.00 91.19 89 ARG A C 1
ATOM 650 O O . ARG A 1 89 ? 4.740 4.945 10.476 1.00 91.19 89 ARG A O 1
ATOM 657 N N . ASN A 1 90 ? 5.014 7.022 11.291 1.00 87.50 90 ASN A N 1
ATOM 658 C CA . ASN A 1 90 ? 5.990 7.520 10.322 1.00 87.50 90 ASN A CA 1
ATOM 659 C C . ASN A 1 90 ? 7.430 7.226 10.774 1.00 87.50 90 ASN A C 1
ATOM 661 O O . ASN A 1 90 ? 7.686 6.941 11.946 1.00 87.50 90 ASN A O 1
ATOM 665 N N . ASP A 1 91 ? 8.384 7.366 9.852 1.00 84.06 91 ASP A N 1
ATOM 666 C CA . ASP A 1 91 ? 9.814 7.140 10.116 1.00 84.06 91 ASP A CA 1
ATOM 667 C C . ASP A 1 91 ? 10.395 8.101 11.172 1.00 84.06 91 ASP A C 1
ATOM 669 O O . ASP A 1 91 ? 11.334 7.751 11.884 1.00 84.06 91 ASP A O 1
ATOM 673 N N . ASP A 1 92 ? 9.820 9.299 11.316 1.00 86.94 92 ASP A N 1
ATOM 674 C CA . ASP A 1 92 ? 10.200 10.294 12.329 1.00 86.94 92 ASP A CA 1
ATOM 675 C C . ASP A 1 92 ? 9.550 10.051 13.707 1.00 86.94 92 ASP A C 1
ATOM 677 O O . ASP A 1 92 ? 9.730 10.838 14.638 1.00 86.94 92 ASP A O 1
ATOM 681 N N . GLY A 1 93 ? 8.790 8.960 13.847 1.00 88.94 93 GLY A N 1
ATOM 682 C CA . GLY A 1 93 ? 8.087 8.584 15.069 1.00 88.94 93 GLY A CA 1
ATOM 683 C C . GLY A 1 93 ? 6.744 9.285 15.280 1.00 88.94 93 GLY A C 1
ATOM 684 O O . GLY A 1 93 ? 6.055 8.941 16.245 1.00 88.94 93 GLY A O 1
ATOM 685 N N . THR A 1 94 ? 6.351 10.213 14.399 1.00 92.25 94 THR A N 1
ATOM 686 C CA . THR A 1 94 ? 4.993 10.775 14.379 1.00 92.25 94 THR A CA 1
ATOM 687 C C . THR A 1 94 ? 3.983 9.750 13.867 1.00 92.25 94 THR A C 1
ATOM 689 O O . THR A 1 94 ? 4.338 8.663 13.414 1.00 92.25 94 THR A O 1
ATOM 692 N N . PHE A 1 95 ? 2.703 10.085 13.948 1.00 92.12 95 PHE A N 1
ATOM 693 C CA . PHE A 1 95 ? 1.591 9.253 13.544 1.00 92.12 95 PHE A CA 1
ATOM 694 C C . PHE A 1 95 ? 0.761 9.950 12.476 1.00 92.12 95 PHE A C 1
ATOM 696 O O . PHE A 1 95 ? 0.613 11.175 12.449 1.00 92.12 95 PHE A O 1
ATOM 703 N N . VAL A 1 96 ? 0.202 9.126 11.604 1.00 91.00 96 VAL A N 1
ATOM 704 C CA . VAL A 1 96 ? -0.874 9.475 10.693 1.00 91.00 96 VAL A CA 1
ATOM 705 C C . VAL A 1 96 ? -2.141 8.837 11.237 1.00 91.00 96 VAL A C 1
ATOM 707 O O . VAL A 1 96 ? -2.171 7.630 11.503 1.00 91.00 96 VAL A O 1
ATOM 710 N N . LEU A 1 97 ? -3.169 9.658 11.424 1.00 91.94 97 LEU A N 1
ATOM 711 C CA . LEU A 1 97 ? -4.514 9.201 11.739 1.00 91.94 97 LEU A CA 1
ATOM 712 C C . LEU A 1 97 ? -5.312 9.239 10.441 1.00 91.94 97 LEU A C 1
ATOM 714 O O . LEU A 1 97 ? -5.405 10.284 9.810 1.00 91.94 97 LEU A O 1
ATOM 718 N N . GLU A 1 98 ? -5.862 8.102 10.034 1.00 89.50 98 GLU A N 1
ATOM 719 C CA . GLU A 1 98 ? -6.629 7.947 8.797 1.00 89.50 98 GLU A CA 1
ATOM 720 C C . GLU A 1 98 ? -7.981 7.314 9.116 1.00 89.50 98 GLU A C 1
ATOM 722 O O . GLU A 1 98 ? -8.063 6.383 9.914 1.00 89.50 98 GLU A O 1
ATOM 727 N N . VAL A 1 99 ? -9.067 7.796 8.513 1.00 88.44 99 VAL A N 1
ATOM 728 C CA . VAL A 1 99 ? -10.384 7.199 8.751 1.00 88.44 99 VAL A CA 1
ATOM 729 C C . VAL A 1 99 ? -10.493 5.873 7.995 1.00 88.44 99 VAL A C 1
ATOM 731 O O . VAL A 1 99 ? -10.481 5.825 6.764 1.00 88.44 99 VAL A O 1
ATOM 734 N N . ALA A 1 100 ? -10.598 4.773 8.740 1.00 85.12 100 ALA A N 1
ATOM 735 C CA . ALA A 1 100 ? -10.643 3.420 8.197 1.00 85.12 100 ALA A CA 1
ATOM 736 C C . ALA A 1 100 ? -12.062 2.993 7.786 1.00 85.12 100 ALA A C 1
ATOM 738 O O . ALA A 1 100 ? -12.216 2.196 6.859 1.00 85.12 100 ALA A O 1
ATOM 739 N N . THR A 1 101 ? -13.100 3.547 8.410 1.00 78.00 101 THR A N 1
ATOM 740 C CA . THR A 1 101 ? -14.495 3.343 7.994 1.00 78.00 101 THR A CA 1
ATOM 741 C C . THR A 1 101 ? -15.155 4.679 7.735 1.00 78.00 101 THR A C 1
ATOM 743 O O . THR A 1 101 ? -15.073 5.524 8.626 1.00 78.00 101 THR A O 1
ATOM 746 N N . PRO A 1 102 ? -15.788 4.901 6.558 1.00 70.94 102 PRO A N 1
ATOM 747 C CA . PRO A 1 102 ? -16.418 6.177 6.274 1.00 70.94 102 PRO A CA 1
ATOM 748 C C . PRO A 1 102 ? -17.385 6.492 7.418 1.00 70.94 102 PRO A C 1
ATOM 750 O O . PRO A 1 102 ? -18.264 5.682 7.728 1.00 70.94 102 PRO A O 1
ATOM 753 N N . PRO A 1 103 ? -17.192 7.618 8.114 1.00 68.12 103 PRO A N 1
ATOM 754 C CA . PRO A 1 103 ? -18.105 7.999 9.161 1.00 68.12 103 PRO A CA 1
ATOM 755 C C . PRO A 1 103 ? -19.366 8.546 8.476 1.00 68.12 103 PRO A C 1
ATOM 757 O O . PRO A 1 103 ? -19.410 8.712 7.252 1.00 68.12 103 PRO A O 1
ATOM 760 N N . ALA A 1 104 ? -20.411 8.867 9.238 1.00 64.38 104 ALA A N 1
ATOM 761 C CA . ALA A 1 104 ? -21.517 9.637 8.668 1.00 64.38 104 ALA A CA 1
ATOM 762 C C . ALA A 1 104 ? -20.962 10.885 7.941 1.00 64.38 104 ALA A C 1
ATOM 764 O O . ALA A 1 104 ? -19.996 11.487 8.412 1.00 64.38 104 ALA A O 1
ATOM 765 N N . ALA A 1 105 ? -21.543 11.273 6.798 1.00 64.88 105 ALA A N 1
ATOM 766 C CA . ALA A 1 105 ? -20.995 12.323 5.922 1.00 64.88 105 ALA A CA 1
ATOM 767 C C . ALA A 1 105 ? -20.676 13.646 6.654 1.00 64.88 105 ALA A C 1
ATOM 769 O O . ALA A 1 105 ? -19.742 14.362 6.293 1.00 64.88 105 ALA A O 1
ATOM 770 N N . GLU A 1 106 ? -21.429 13.948 7.711 1.00 59.50 106 GLU A N 1
ATOM 771 C CA . GLU A 1 106 ? -21.204 15.084 8.604 1.00 59.50 106 GLU A CA 1
ATOM 772 C C . GLU A 1 106 ? -19.906 14.952 9.421 1.00 59.50 106 GLU A C 1
ATOM 774 O O . GLU A 1 106 ? -19.101 15.880 9.460 1.00 59.50 106 GLU A O 1
ATOM 779 N N . ALA A 1 107 ? -19.633 13.774 9.987 1.00 66.38 107 ALA A N 1
ATOM 780 C CA . ALA A 1 107 ? -18.399 13.496 10.716 1.00 66.38 107 ALA A CA 1
ATOM 781 C C . ALA A 1 107 ? -17.167 13.479 9.795 1.00 66.38 107 ALA A C 1
ATOM 783 O O . ALA A 1 107 ? -16.097 13.899 10.216 1.00 66.38 107 ALA A O 1
ATOM 784 N N . ALA A 1 108 ? -17.297 13.091 8.521 1.00 69.81 108 ALA A N 1
ATOM 785 C CA . ALA A 1 108 ? -16.164 13.086 7.586 1.00 69.81 108 ALA A CA 1
ATOM 786 C C . ALA A 1 108 ? -15.584 14.495 7.374 1.00 69.81 108 ALA A C 1
ATOM 788 O O . ALA A 1 108 ? -14.369 14.688 7.416 1.00 69.81 108 ALA A O 1
ATOM 789 N N . ARG A 1 109 ? -16.457 15.500 7.207 1.00 67.75 109 ARG A N 1
ATOM 790 C CA . ARG A 1 109 ? -16.045 16.903 7.028 1.00 67.75 109 ARG A CA 1
ATOM 791 C C . ARG A 1 109 ? -15.378 17.479 8.270 1.00 67.75 109 ARG A C 1
ATOM 793 O O . ARG A 1 109 ? -14.454 18.274 8.148 1.00 67.75 109 ARG A O 1
ATOM 800 N N . LEU A 1 110 ? -15.860 17.089 9.445 1.00 63.69 110 LEU A N 1
ATOM 801 C CA . LEU A 1 110 ? -15.393 17.640 10.713 1.00 63.69 110 LEU A CA 1
ATOM 802 C C . LEU A 1 110 ? -14.139 16.936 11.248 1.00 63.69 110 LEU A C 1
ATOM 804 O O . LEU A 1 110 ? -13.380 17.531 12.007 1.00 63.69 110 LEU A O 1
ATOM 808 N N . VAL A 1 111 ? -13.906 15.685 10.846 1.00 73.88 111 VAL A N 1
ATOM 809 C CA . VAL A 1 111 ? -12.719 14.912 11.232 1.00 73.88 111 VAL A CA 1
ATOM 810 C C . VAL A 1 111 ? -11.548 15.192 10.282 1.00 73.88 111 VAL A C 1
ATOM 812 O O . VAL A 1 111 ? -10.406 15.151 10.720 1.00 73.88 111 VAL A O 1
ATOM 815 N N . SER A 1 112 ? -11.808 15.583 9.027 1.00 75.88 112 SER A N 1
ATOM 816 C CA . SER A 1 112 ? -10.778 15.863 8.010 1.00 75.88 112 SER A CA 1
ATOM 817 C C . SER A 1 112 ? -9.598 16.746 8.458 1.00 75.88 112 SER A C 1
ATOM 819 O O . SER A 1 112 ? -8.486 16.413 8.055 1.00 75.88 112 SER A O 1
ATOM 821 N N . PRO A 1 113 ? -9.761 17.824 9.258 1.00 76.31 113 PRO A N 1
ATOM 822 C CA . PRO A 1 113 ? -8.625 18.637 9.708 1.00 76.31 113 PRO A CA 1
ATOM 823 C C . PRO A 1 113 ? -7.656 17.902 10.639 1.00 76.31 113 PRO A C 1
ATOM 825 O O . PRO A 1 113 ? -6.541 18.364 10.829 1.00 76.31 113 PRO A O 1
ATOM 828 N N . TYR A 1 114 ? -8.092 16.788 11.232 1.00 74.75 114 TYR A N 1
ATOM 829 C CA . TYR A 1 114 ? -7.342 16.026 12.232 1.00 74.75 114 TYR A CA 1
ATOM 830 C C . TYR A 1 114 ? -6.795 14.699 11.689 1.00 74.75 114 TYR A C 1
ATOM 832 O O . TYR A 1 114 ? -6.154 13.935 12.409 1.00 74.75 114 TYR A O 1
ATOM 840 N N . VAL A 1 115 ? -7.082 14.406 10.421 1.00 73.62 115 VAL A N 1
ATOM 841 C CA . VAL A 1 115 ? -6.739 13.162 9.726 1.00 73.62 115 VAL A CA 1
ATOM 842 C C . VAL A 1 115 ? -5.596 13.468 8.769 1.00 73.62 115 VAL A C 1
ATOM 844 O O . VAL A 1 115 ? -5.764 13.556 7.554 1.00 73.62 115 VAL A O 1
ATOM 847 N N . HIS A 1 116 ? -4.431 13.728 9.348 1.00 78.75 116 HIS A N 1
ATOM 848 C CA . HIS A 1 116 ? -3.212 14.075 8.628 1.00 78.75 116 HIS A CA 1
ATOM 849 C C . HIS A 1 116 ? -1.989 13.462 9.310 1.00 78.75 116 HIS A C 1
ATOM 851 O O . HIS A 1 116 ? -2.084 12.811 10.353 1.00 78.75 116 HIS A O 1
ATOM 857 N N . ALA A 1 117 ? -0.831 13.613 8.675 1.00 76.25 117 ALA A N 1
ATOM 858 C CA . ALA A 1 117 ? 0.448 13.179 9.218 1.00 76.25 117 ALA A CA 1
ATOM 859 C C . ALA A 1 117 ? 1.035 14.230 10.166 1.00 76.25 117 ALA A C 1
ATOM 861 O O . ALA A 1 117 ? 0.869 15.420 9.926 1.00 76.25 117 ALA A O 1
ATOM 862 N N . GLY A 1 118 ? 1.797 13.793 11.170 1.00 87.00 118 GLY A N 1
ATOM 863 C CA . GLY A 1 118 ? 2.584 14.690 12.029 1.00 87.00 118 GLY A CA 1
ATOM 864 C C . GLY A 1 118 ? 2.216 14.642 13.511 1.00 87.00 118 GLY A C 1
ATOM 865 O O . GLY A 1 118 ? 2.896 15.259 14.328 1.00 87.00 118 GLY A O 1
ATOM 866 N N . TRP A 1 119 ? 1.209 13.852 13.886 1.00 91.12 119 TRP A N 1
ATOM 867 C CA . TRP A 1 119 ? 0.780 13.712 15.275 1.00 91.12 119 TRP A CA 1
ATOM 868 C C . TRP A 1 119 ? 1.844 13.041 16.144 1.00 91.12 119 TRP A C 1
ATOM 870 O O . TRP A 1 119 ? 2.369 11.987 15.802 1.00 91.12 119 TRP A O 1
ATOM 880 N N . ARG A 1 120 ? 2.133 13.579 17.323 1.00 94.12 120 ARG A N 1
ATOM 881 C CA . ARG A 1 120 ? 2.980 12.928 18.331 1.00 94.12 120 ARG A CA 1
ATOM 882 C C . ARG A 1 120 ? 2.110 12.273 19.387 1.00 94.12 120 ARG A C 1
ATOM 884 O O . ARG A 1 120 ? 1.189 12.902 19.890 1.00 94.12 120 ARG A O 1
ATOM 891 N N . LEU A 1 121 ? 2.400 11.022 19.738 1.00 94.19 121 LEU A N 1
ATOM 892 C CA . LEU A 1 121 ? 1.727 10.344 20.847 1.00 94.19 121 LEU A CA 1
ATOM 893 C C . LEU A 1 121 ? 2.358 10.798 22.173 1.00 94.19 121 LEU A C 1
ATOM 895 O O . LEU A 1 121 ? 3.459 10.375 22.509 1.00 94.19 121 LEU A O 1
ATOM 899 N N . GLU A 1 122 ? 1.658 11.659 22.907 1.00 94.75 122 GLU A N 1
ATOM 900 C CA . GLU A 1 122 ? 2.101 12.245 24.185 1.00 94.75 122 GLU A CA 1
ATOM 901 C C . GLU A 1 122 ? 1.695 11.401 25.400 1.00 94.75 122 GLU A C 1
ATOM 903 O O . GLU A 1 122 ? 2.282 11.503 26.476 1.00 94.75 122 GLU A O 1
ATOM 908 N N . GLY A 1 123 ? 0.650 10.582 25.259 1.00 92.75 123 GLY A N 1
ATOM 909 C CA . GLY A 1 123 ? 0.121 9.795 26.366 1.00 92.75 123 GLY A CA 1
ATOM 910 C C . GLY A 1 123 ? -0.633 8.557 25.910 1.00 92.75 123 GLY A C 1
ATOM 911 O O . GLY A 1 123 ? -1.337 8.588 24.901 1.00 92.75 123 GLY A O 1
ATOM 912 N N . GLY A 1 124 ? -0.506 7.491 26.700 1.00 92.44 124 GLY A N 1
ATOM 913 C CA . GLY A 1 124 ? -0.998 6.156 26.369 1.00 92.44 124 GLY A CA 1
ATOM 914 C C . GLY A 1 124 ? 0.031 5.333 25.590 1.00 92.44 124 GLY A C 1
ATOM 915 O O . GLY A 1 124 ? 1.136 5.794 25.318 1.00 92.44 124 GLY A O 1
ATOM 916 N N . ASP A 1 125 ? -0.344 4.105 25.254 1.00 90.56 125 ASP A N 1
ATOM 917 C CA . ASP A 1 125 ? 0.457 3.190 24.447 1.00 90.56 125 ASP A CA 1
ATOM 918 C C . ASP A 1 125 ? -0.495 2.424 23.517 1.00 90.56 125 ASP A C 1
ATOM 920 O O . ASP A 1 125 ? -1.519 1.906 23.961 1.00 90.56 125 ASP A O 1
ATOM 924 N N . LEU A 1 126 ? -0.190 2.402 22.218 1.00 87.56 126 LEU A N 1
ATOM 925 C CA . LEU A 1 126 ? -0.967 1.663 21.217 1.00 87.56 126 LEU A CA 1
ATOM 926 C C . LEU A 1 126 ? -0.779 0.145 21.356 1.00 87.56 126 LEU A C 1
ATOM 928 O O . LEU A 1 126 ? -1.633 -0.630 20.917 1.00 87.56 126 LEU A O 1
ATOM 932 N N . ASP A 1 127 ? 0.330 -0.288 21.951 1.00 86.38 127 ASP A N 1
ATOM 933 C CA . ASP A 1 127 ? 0.664 -1.696 22.148 1.00 86.38 127 ASP A CA 1
ATOM 934 C C . ASP A 1 127 ? 0.067 -2.259 23.446 1.00 86.38 127 ASP A C 1
ATOM 936 O O . ASP A 1 127 ? -0.229 -3.455 23.520 1.00 86.38 127 ASP A O 1
ATOM 940 N N . GLU A 1 128 ? -0.224 -1.404 24.430 1.00 80.19 128 GLU A N 1
ATOM 941 C CA . GLU A 1 128 ? -1.022 -1.768 25.600 1.00 80.19 128 GLU A CA 1
ATOM 942 C C . GLU A 1 128 ? -2.514 -1.811 25.217 1.00 80.19 128 GLU A C 1
ATOM 944 O O . GLU A 1 128 ? -3.108 -0.814 24.818 1.00 80.19 128 GLU A O 1
ATOM 949 N N . GLY A 1 129 ? -3.139 -2.988 25.317 1.00 65.62 129 GLY A N 1
ATOM 950 C CA . GLY A 1 129 ? -4.521 -3.235 24.885 1.00 65.62 129 GLY A CA 1
ATOM 951 C C . GLY A 1 129 ? -5.593 -2.210 25.326 1.00 65.62 129 GLY A C 1
ATOM 952 O O . GLY A 1 129 ? -5.470 -1.465 26.297 1.00 65.62 129 GLY A O 1
ATOM 953 N N . SER A 1 130 ? -6.704 -2.236 24.586 1.00 64.81 130 SER A N 1
ATOM 954 C CA . SER A 1 130 ? -7.775 -1.236 24.408 1.00 64.81 130 SER A CA 1
ATOM 955 C C . SER A 1 130 ? -8.485 -0.644 25.644 1.00 64.81 130 SER A C 1
ATOM 957 O O . SER A 1 130 ? -9.690 -0.822 25.804 1.00 64.81 130 SER A O 1
ATOM 959 N N . SER A 1 131 ? -7.804 0.105 26.511 1.00 63.16 131 SER A N 1
ATOM 960 C CA . SER A 1 131 ? -8.507 0.791 27.619 1.00 63.16 131 SER A CA 1
ATOM 961 C C . SER A 1 131 ? -7.951 2.146 28.041 1.00 63.16 131 SER A C 1
ATOM 963 O O . SER A 1 131 ? -8.640 2.897 28.732 1.00 63.16 131 SER A O 1
ATOM 965 N N . ARG A 1 132 ? -6.730 2.499 27.633 1.00 86.25 132 ARG A N 1
ATOM 966 C CA . ARG A 1 132 ? -6.134 3.793 27.975 1.00 86.25 132 ARG A CA 1
ATOM 967 C C . ARG A 1 132 ? -6.409 4.822 26.885 1.00 86.25 132 ARG A C 1
ATOM 969 O O . ARG A 1 132 ? -6.316 4.530 25.697 1.00 86.25 132 ARG A O 1
ATOM 976 N N . ARG A 1 133 ? -6.748 6.038 27.314 1.00 93.94 133 ARG A N 1
ATOM 977 C CA . ARG A 1 133 ? -6.889 7.204 26.438 1.00 93.94 133 ARG A CA 1
ATOM 978 C C . ARG A 1 133 ? -5.539 7.504 25.791 1.00 93.94 133 ARG A C 1
ATOM 980 O O . ARG A 1 133 ? -4.548 7.675 26.498 1.00 93.94 133 ARG A O 1
ATOM 987 N N . LEU A 1 134 ? -5.527 7.587 24.470 1.00 95.00 134 LEU A N 1
ATOM 988 C CA . LEU A 1 134 ? -4.388 8.016 23.674 1.00 95.00 134 LEU A CA 1
ATOM 989 C C . LEU A 1 134 ? -4.471 9.532 23.490 1.00 95.00 134 LEU A C 1
ATOM 991 O O . LEU A 1 134 ? -5.545 10.063 23.200 1.00 95.00 134 LEU A O 1
ATOM 995 N N . THR A 1 135 ? -3.355 10.227 23.683 1.00 95.62 135 THR A N 1
ATOM 996 C CA . THR A 1 135 ? -3.262 11.683 23.510 1.00 95.62 135 THR A CA 1
ATOM 997 C C . THR A 1 135 ? -2.294 11.990 22.386 1.00 95.62 135 THR A C 1
ATOM 999 O O . THR A 1 135 ? -1.120 11.642 22.487 1.00 95.62 135 THR A O 1
ATOM 1002 N N . PHE A 1 136 ? -2.784 12.649 21.342 1.00 95.19 136 PHE A N 1
ATOM 1003 C CA . PHE A 1 136 ? -1.997 13.074 20.195 1.00 95.19 136 PHE A CA 1
ATOM 1004 C C . PHE A 1 136 ? -1.831 14.596 20.195 1.00 95.19 136 PHE A C 1
ATOM 1006 O O . PHE A 1 136 ? -2.780 15.310 20.523 1.00 95.19 136 PHE A O 1
ATOM 1013 N N . SER A 1 137 ? -0.646 15.087 19.827 1.00 94.44 137 SER A N 1
ATOM 1014 C CA . SER A 1 137 ? -0.350 16.516 19.681 1.00 94.44 137 SER A CA 1
ATOM 1015 C C . SER A 1 137 ? 0.220 16.851 18.298 1.00 94.44 137 SER A C 1
ATOM 1017 O O . SER A 1 137 ? 1.010 16.084 17.751 1.00 94.44 137 SER A O 1
ATOM 1019 N N . ASP A 1 138 ? -0.167 17.991 17.730 1.00 93.50 138 ASP A N 1
ATOM 1020 C CA . ASP A 1 138 ? 0.475 18.577 16.545 1.00 93.50 138 ASP A CA 1
ATOM 1021 C C . ASP A 1 138 ? 0.311 20.100 16.576 1.00 93.50 138 ASP A C 1
ATOM 1023 O O . ASP A 1 138 ? -0.771 20.603 16.855 1.00 93.50 138 ASP A O 1
ATOM 1027 N N . ALA A 1 139 ? 1.395 20.844 16.355 1.00 90.19 139 ALA A N 1
ATOM 1028 C CA . ALA A 1 139 ? 1.412 22.313 16.340 1.00 90.19 139 ALA A CA 1
ATOM 1029 C C . ALA A 1 139 ? 0.677 23.024 17.511 1.00 90.19 139 ALA A C 1
ATOM 1031 O O . ALA A 1 139 ? 0.228 24.160 17.372 1.00 90.19 139 ALA A O 1
ATOM 1032 N N . GLY A 1 140 ? 0.588 22.390 18.688 1.00 88.94 140 GLY A N 1
ATOM 1033 C CA . GLY A 1 140 ? -0.116 22.919 19.866 1.00 88.94 140 GLY A CA 1
ATOM 1034 C C . GLY A 1 140 ? -1.597 22.531 19.963 1.00 88.94 140 GLY A C 1
ATOM 1035 O O . GLY A 1 140 ? -2.232 22.817 20.979 1.00 88.94 140 GLY A O 1
ATOM 1036 N N . GLU A 1 141 ? -2.138 21.847 18.958 1.00 91.31 141 GLU A N 1
ATOM 1037 C CA . GLU A 1 141 ? -3.442 21.197 19.019 1.00 91.31 141 GLU A CA 1
ATOM 1038 C C . GLU A 1 141 ? -3.338 19.830 19.700 1.00 91.31 141 GLU A C 1
ATOM 1040 O O . GLU A 1 141 ? -2.313 19.149 19.620 1.00 91.31 141 GLU A O 1
ATOM 1045 N N . LEU A 1 142 ? -4.413 19.433 20.384 1.00 93.56 142 LEU A N 1
ATOM 1046 C CA . LEU A 1 142 ? -4.522 18.144 21.059 1.00 93.56 142 LEU A CA 1
ATOM 1047 C C . LEU A 1 142 ? -5.760 17.402 20.580 1.00 93.56 142 LEU A C 1
ATOM 1049 O O . LEU A 1 142 ? -6.858 17.956 20.563 1.00 93.56 142 LEU A O 1
ATOM 1053 N N . VAL A 1 143 ? -5.577 16.125 20.274 1.00 93.56 143 VAL A N 1
ATOM 1054 C CA . VAL A 1 143 ? -6.654 15.192 19.962 1.00 93.56 143 VAL A CA 1
ATOM 1055 C C . VAL A 1 143 ? -6.566 14.024 20.932 1.00 93.56 143 VAL A C 1
ATOM 1057 O O . VAL A 1 143 ? -5.489 13.483 21.187 1.00 93.56 143 VAL A O 1
ATOM 1060 N N . TRP A 1 144 ? -7.708 13.614 21.476 1.00 95.06 144 TRP A N 1
ATOM 1061 C CA . TRP A 1 144 ? -7.785 12.450 22.348 1.00 95.06 144 TRP A CA 1
ATOM 1062 C C . TRP A 1 144 ? -8.570 11.335 21.685 1.00 95.06 144 TRP A C 1
ATOM 1064 O O . TRP A 1 144 ? -9.650 11.553 21.147 1.00 95.06 144 TRP A O 1
ATOM 1074 N N . LEU A 1 145 ? -8.055 10.118 21.785 1.00 94.12 145 LEU A N 1
ATOM 1075 C CA . LEU A 1 145 ? -8.730 8.920 21.317 1.00 94.12 145 LEU A CA 1
ATOM 1076 C C . LEU A 1 145 ? -8.932 7.998 22.510 1.00 94.12 145 LEU A C 1
ATOM 1078 O O . LEU A 1 145 ? -7.970 7.587 23.148 1.00 94.12 145 LEU A O 1
ATOM 1082 N N . THR A 1 146 ? -10.183 7.690 22.834 1.00 95.06 146 THR A N 1
ATOM 1083 C CA . THR A 1 146 ? -10.541 6.713 23.868 1.00 95.06 146 THR A CA 1
ATOM 1084 C C . THR A 1 146 ? -10.956 5.421 23.171 1.00 95.06 146 THR A C 1
ATOM 1086 O O . THR A 1 146 ? -12.092 5.339 22.690 1.00 95.06 146 THR A O 1
ATOM 1089 N N . PRO A 1 147 ? -10.059 4.424 23.055 1.00 94.38 147 PRO A N 1
ATOM 1090 C CA . PRO A 1 147 ? -10.350 3.208 22.314 1.00 94.38 147 PRO A CA 1
ATOM 1091 C C . PRO A 1 147 ? -11.383 2.358 23.050 1.00 94.38 147 PRO A C 1
ATOM 1093 O O . PRO A 1 147 ? -11.221 2.064 24.232 1.00 94.38 147 PRO A O 1
ATOM 1096 N N . SER A 1 148 ? -12.410 1.907 22.338 1.00 92.62 148 SER A N 1
ATOM 1097 C CA . SER A 1 148 ? -13.226 0.760 22.750 1.00 92.62 148 SER A CA 1
ATOM 1098 C C . SER A 1 148 ? -12.663 -0.553 22.205 1.00 92.62 148 SER A C 1
ATOM 1100 O O . SER A 1 148 ? -12.946 -1.620 22.747 1.00 92.62 148 SER A O 1
ATOM 1102 N N . TYR A 1 149 ? -11.846 -0.482 21.151 1.00 91.75 149 TYR A N 1
ATOM 1103 C CA . TYR A 1 149 ? -11.129 -1.612 20.582 1.00 91.75 149 TYR A CA 1
ATOM 1104 C C . TYR A 1 149 ? -9.857 -1.134 19.871 1.00 91.75 149 TYR A C 1
ATOM 1106 O O . TYR A 1 149 ? -9.848 -0.095 19.214 1.00 91.75 149 TYR A O 1
ATOM 1114 N N . VAL A 1 150 ? -8.785 -1.911 19.992 1.00 92.81 150 VAL A N 1
ATOM 1115 C CA . VAL A 1 150 ? -7.530 -1.731 19.256 1.00 92.81 150 VAL A CA 1
ATOM 1116 C C . VAL A 1 150 ? -7.159 -3.097 18.704 1.00 92.81 150 VAL A C 1
ATOM 1118 O O . VAL A 1 150 ? -7.177 -4.080 19.451 1.00 92.81 150 VAL A O 1
ATOM 1121 N N . THR A 1 151 ? -6.818 -3.179 17.420 1.00 92.12 151 THR A N 1
ATOM 1122 C CA . THR A 1 151 ? -6.402 -4.453 16.821 1.00 92.12 151 THR A CA 1
ATOM 1123 C C . THR A 1 151 ? -5.203 -5.032 17.562 1.00 92.12 151 THR A C 1
ATOM 1125 O O . THR A 1 151 ? -4.321 -4.273 17.966 1.00 92.12 151 THR A O 1
ATOM 1128 N N . PRO A 1 152 ? -5.127 -6.356 17.766 1.00 90.62 152 PRO A N 1
ATOM 1129 C CA . PRO A 1 152 ? -3.995 -6.962 18.457 1.00 90.62 152 PRO A CA 1
ATOM 1130 C C . PRO A 1 152 ? -2.709 -6.825 17.636 1.00 90.62 152 PRO A C 1
ATOM 1132 O O . PRO A 1 152 ? -2.734 -6.923 16.406 1.00 90.62 152 PRO A O 1
ATOM 1135 N N . VAL A 1 153 ? -1.576 -6.667 18.323 1.00 89.75 153 VAL A N 1
ATOM 1136 C CA . VAL A 1 153 ? -0.255 -6.783 17.694 1.00 89.75 153 VAL A CA 1
ATOM 1137 C C . VAL A 1 153 ? -0.057 -8.231 17.257 1.00 89.75 153 VAL A C 1
ATOM 1139 O O . VAL A 1 153 ? -0.156 -9.155 18.066 1.00 89.75 153 VAL A O 1
ATOM 1142 N N . LYS A 1 154 ? 0.230 -8.430 15.973 1.00 90.38 154 LYS A N 1
ATOM 1143 C CA . LYS A 1 154 ? 0.598 -9.725 15.400 1.00 90.38 154 LYS A CA 1
ATOM 1144 C C . LYS A 1 154 ? 1.940 -9.601 14.699 1.00 90.38 154 LYS A C 1
ATOM 1146 O O . LYS A 1 154 ? 2.248 -8.556 14.127 1.00 90.38 154 LYS A O 1
ATOM 1151 N N . ALA A 1 155 ? 2.718 -10.678 14.732 1.00 91.19 155 ALA A N 1
ATOM 1152 C CA . ALA A 1 155 ? 3.854 -10.805 13.833 1.00 91.19 155 ALA A CA 1
ATOM 1153 C C . ALA A 1 155 ? 3.351 -10.795 12.375 1.00 91.19 155 ALA A C 1
ATOM 1155 O O . ALA A 1 155 ? 2.263 -11.325 12.124 1.00 91.19 155 ALA A O 1
ATOM 1156 N N . PRO A 1 156 ? 4.112 -10.221 11.426 1.00 93.44 156 PRO A N 1
ATOM 1157 C CA . PRO A 1 156 ? 3.781 -10.302 10.010 1.00 93.44 156 PRO A CA 1
ATOM 1158 C C . PRO A 1 156 ? 3.563 -11.752 9.573 1.00 93.44 156 PRO A C 1
ATOM 1160 O O . PRO A 1 156 ? 4.369 -12.633 9.879 1.00 93.44 156 PRO A O 1
ATOM 1163 N N . GLU A 1 157 ? 2.468 -11.999 8.860 1.00 95.50 157 GLU A N 1
ATOM 1164 C CA . GLU A 1 157 ? 2.185 -13.317 8.302 1.00 95.50 157 GLU A CA 1
ATOM 1165 C C . GLU A 1 157 ? 3.200 -13.621 7.174 1.00 95.50 157 GLU A C 1
ATOM 1167 O O . GLU A 1 157 ? 3.429 -12.750 6.328 1.00 95.50 157 GLU A O 1
ATOM 1172 N N . PRO A 1 158 ? 3.852 -14.803 7.157 1.00 96.06 158 PRO A N 1
ATOM 1173 C CA . PRO A 1 158 ? 4.946 -15.085 6.225 1.00 96.06 158 PRO A CA 1
ATOM 1174 C C . PRO A 1 158 ? 4.613 -14.931 4.737 1.00 96.06 158 PRO A C 1
ATOM 1176 O O . PRO A 1 158 ? 5.455 -14.434 3.989 1.00 96.06 158 PRO A O 1
ATOM 1179 N N . VAL A 1 159 ? 3.420 -15.337 4.288 1.00 96.69 159 VAL A N 1
ATOM 1180 C CA . VAL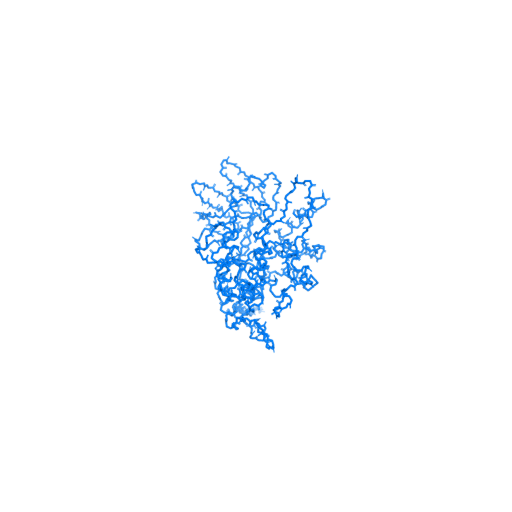 A 1 159 ? 3.014 -15.198 2.879 1.00 96.69 159 VAL A CA 1
ATOM 1181 C C . VAL A 1 159 ? 2.825 -13.724 2.522 1.00 96.69 159 VAL A C 1
ATOM 1183 O O . VAL A 1 159 ? 3.383 -13.267 1.527 1.00 96.69 159 VAL A O 1
ATOM 1186 N N . ALA A 1 160 ? 2.131 -12.954 3.360 1.00 95.88 160 ALA A N 1
ATOM 1187 C CA . ALA A 1 160 ? 1.954 -11.516 3.182 1.00 95.88 160 ALA A CA 1
ATOM 1188 C C . ALA A 1 160 ? 3.298 -10.773 3.164 1.00 95.88 160 ALA A C 1
ATOM 1190 O O . ALA A 1 160 ? 3.519 -9.905 2.320 1.00 95.88 160 ALA A O 1
ATOM 1191 N N . LEU A 1 161 ? 4.219 -11.144 4.056 1.00 95.75 161 LEU A N 1
ATOM 1192 C CA . LEU A 1 161 ? 5.576 -10.605 4.087 1.00 95.75 161 LEU A CA 1
ATOM 1193 C C . LEU A 1 161 ? 6.337 -10.915 2.790 1.00 95.75 161 LEU A C 1
ATOM 1195 O O . LEU A 1 161 ? 6.996 -10.035 2.234 1.00 95.75 161 LEU A O 1
ATOM 1199 N N . ALA A 1 162 ? 6.226 -12.145 2.288 1.00 96.88 162 ALA A N 1
ATOM 1200 C CA . ALA A 1 162 ? 6.891 -12.567 1.064 1.00 96.88 162 ALA A CA 1
ATOM 1201 C C . ALA A 1 162 ? 6.310 -11.880 -0.186 1.00 96.88 162 ALA A C 1
ATOM 1203 O O . ALA A 1 162 ? 7.064 -11.467 -1.065 1.00 96.88 162 ALA A O 1
ATOM 1204 N N . ASP A 1 163 ? 4.989 -11.726 -0.271 1.00 96.69 163 ASP A N 1
ATOM 1205 C CA . ASP A 1 163 ? 4.321 -10.997 -1.355 1.00 96.69 163 ASP A CA 1
ATOM 1206 C C . ASP A 1 163 ? 4.677 -9.502 -1.322 1.00 96.69 163 ASP A C 1
ATOM 1208 O O . ASP A 1 163 ? 5.007 -8.914 -2.355 1.00 96.69 163 ASP A O 1
ATOM 1212 N N . TRP A 1 164 ? 4.686 -8.889 -0.133 1.00 95.94 164 TRP A N 1
ATOM 1213 C CA . TRP A 1 164 ? 5.112 -7.500 0.046 1.00 95.94 164 TRP A CA 1
ATOM 1214 C C . TRP A 1 164 ? 6.560 -7.288 -0.395 1.00 95.94 164 TRP A C 1
ATOM 1216 O O . TRP A 1 164 ? 6.850 -6.333 -1.120 1.00 95.94 164 TRP A O 1
ATOM 1226 N N . ALA A 1 165 ? 7.465 -8.182 0.012 1.00 95.69 165 ALA A N 1
ATOM 1227 C CA . ALA A 1 165 ? 8.869 -8.111 -0.365 1.00 95.69 165 ALA A CA 1
ATOM 1228 C C . ALA A 1 165 ? 9.051 -8.292 -1.875 1.00 95.69 165 ALA A C 1
ATOM 1230 O O . ALA A 1 165 ? 9.811 -7.546 -2.482 1.00 95.69 165 ALA A O 1
ATOM 1231 N N . TYR A 1 166 ? 8.292 -9.200 -2.496 1.00 96.62 166 TYR A N 1
ATOM 1232 C CA . TYR A 1 166 ? 8.287 -9.387 -3.946 1.00 96.62 166 TYR A CA 1
ATOM 1233 C C . TYR A 1 166 ? 7.978 -8.089 -4.696 1.00 96.62 166 TYR A C 1
ATOM 1235 O O . TYR A 1 166 ? 8.788 -7.637 -5.504 1.00 96.62 166 TYR A O 1
ATOM 1243 N N . ALA A 1 167 ? 6.848 -7.446 -4.387 1.00 95.31 167 ALA A N 1
ATOM 1244 C CA . ALA A 1 167 ? 6.479 -6.188 -5.032 1.00 95.31 167 ALA A CA 1
ATOM 1245 C C . ALA A 1 167 ? 7.474 -5.063 -4.708 1.00 95.31 167 ALA A C 1
ATOM 1247 O O . ALA A 1 167 ? 7.905 -4.328 -5.596 1.00 95.31 167 ALA A O 1
ATOM 1248 N N . THR A 1 168 ? 7.878 -4.947 -3.443 1.00 94.06 168 THR A N 1
ATOM 1249 C CA . THR A 1 168 ? 8.758 -3.870 -2.978 1.00 94.06 168 THR A CA 1
ATOM 1250 C C . THR A 1 168 ? 10.149 -3.950 -3.593 1.00 94.06 168 THR A C 1
ATOM 1252 O O . THR A 1 168 ? 10.715 -2.911 -3.924 1.00 94.06 168 THR A O 1
ATOM 1255 N N . THR A 1 169 ? 10.700 -5.149 -3.784 1.00 94.88 169 THR A N 1
ATOM 1256 C CA . THR A 1 169 ? 12.011 -5.326 -4.416 1.00 94.88 169 THR A CA 1
ATOM 1257 C C . THR A 1 169 ? 12.015 -4.804 -5.844 1.00 94.88 169 THR A C 1
ATOM 1259 O O . THR A 1 169 ? 12.883 -4.004 -6.180 1.00 94.88 169 THR A O 1
ATOM 1262 N N . PHE A 1 170 ? 11.023 -5.162 -6.665 1.00 94.25 170 PHE A N 1
ATOM 1263 C CA . PHE A 1 170 ? 10.919 -4.603 -8.017 1.00 94.25 170 PHE A CA 1
ATOM 1264 C C . PHE A 1 170 ? 10.744 -3.090 -8.003 1.00 94.25 170 PHE A C 1
ATOM 1266 O O . PHE A 1 170 ? 11.407 -2.371 -8.744 1.00 94.25 170 PHE A O 1
ATOM 1273 N N . LEU A 1 171 ? 9.896 -2.584 -7.111 1.00 91.44 171 LEU A N 1
ATOM 1274 C CA . LEU A 1 171 ? 9.631 -1.153 -7.013 1.00 91.44 171 LEU A CA 1
ATOM 1275 C C . LEU A 1 171 ? 10.797 -0.353 -6.418 1.00 91.44 171 LEU A C 1
ATOM 1277 O O . LEU A 1 171 ? 10.686 0.857 -6.262 1.00 91.44 171 LEU A O 1
ATOM 1281 N N . ARG A 1 172 ? 11.909 -1.002 -6.061 1.00 89.75 172 ARG A N 1
ATOM 1282 C CA . ARG A 1 172 ? 13.104 -0.354 -5.502 1.00 89.75 172 ARG A CA 1
ATOM 1283 C C . ARG A 1 172 ? 14.400 -0.745 -6.206 1.00 89.75 172 ARG A C 1
ATOM 1285 O O . ARG A 1 172 ? 15.451 -0.241 -5.820 1.00 89.75 172 ARG A O 1
ATOM 1292 N N . SER A 1 173 ? 14.353 -1.635 -7.195 1.00 89.50 173 SER A N 1
ATOM 1293 C CA . SER A 1 173 ? 15.558 -2.216 -7.792 1.00 89.50 173 SER A CA 1
ATOM 1294 C C . SER A 1 173 ? 16.318 -1.266 -8.711 1.00 89.50 173 SER A C 1
ATOM 1296 O O . SER A 1 173 ? 17.497 -1.481 -8.974 1.00 89.50 173 SER A O 1
ATOM 1298 N N . GLU A 1 174 ? 15.673 -0.204 -9.185 1.00 85.12 174 GLU A N 1
ATOM 1299 C CA . GLU A 1 174 ? 16.293 0.812 -10.029 1.00 85.12 174 GLU A CA 1
ATOM 1300 C C . GLU A 1 174 ? 16.080 2.212 -9.449 1.00 85.12 174 GLU A C 1
ATOM 1302 O O . GLU A 1 174 ? 15.132 2.434 -8.692 1.00 85.12 174 GLU A O 1
ATOM 1307 N N . LEU A 1 175 ? 16.995 3.133 -9.804 1.00 70.56 175 LEU A N 1
ATOM 1308 C CA . LEU A 1 175 ? 17.052 4.533 -9.352 1.00 70.56 175 LEU A CA 1
ATOM 1309 C C . LEU A 1 175 ? 15.662 5.161 -9.202 1.00 70.56 175 LEU A C 1
ATOM 1311 O O . LEU A 1 175 ? 14.783 4.870 -10.020 1.00 70.56 175 LEU A O 1
ATOM 1315 N N . PRO A 1 176 ? 15.475 6.067 -8.222 1.00 66.69 176 PRO A N 1
ATOM 1316 C CA . PRO A 1 176 ? 14.187 6.705 -8.034 1.00 66.69 176 PRO A CA 1
ATOM 1317 C C . PRO A 1 176 ? 13.756 7.347 -9.351 1.00 66.69 176 PRO A C 1
ATOM 1319 O O . PRO A 1 176 ? 14.555 8.005 -10.025 1.00 66.69 176 PRO A O 1
ATOM 1322 N N . VAL A 1 177 ? 12.490 7.121 -9.709 1.00 70.44 177 VAL A N 1
ATOM 1323 C CA . VAL A 1 177 ? 11.872 7.648 -10.935 1.00 70.44 177 VAL A CA 1
ATOM 1324 C C . VAL A 1 177 ? 12.185 9.137 -11.112 1.00 70.44 177 VAL A C 1
ATOM 1326 O O . VAL A 1 177 ? 12.485 9.578 -12.214 1.00 70.44 177 VAL A O 1
ATOM 1329 N N . TYR A 1 178 ? 12.193 9.890 -10.009 1.00 78.75 178 TYR A N 1
ATOM 1330 C CA . TYR A 1 178 ? 12.617 11.284 -9.976 1.00 78.75 178 TYR A CA 1
ATOM 1331 C C . TYR A 1 178 ? 13.770 11.468 -8.996 1.00 78.75 178 TYR A C 1
ATOM 1333 O O . TYR A 1 178 ? 13.778 10.866 -7.920 1.00 78.75 178 TYR A O 1
ATOM 1341 N N . ALA A 1 179 ? 14.731 12.316 -9.352 1.00 76.88 179 ALA A N 1
ATOM 1342 C CA . ALA A 1 179 ? 15.803 12.704 -8.450 1.00 76.88 179 ALA A CA 1
ATOM 1343 C C . ALA A 1 179 ? 15.228 13.406 -7.205 1.00 76.88 179 ALA A C 1
ATOM 1345 O O . ALA A 1 179 ? 14.203 14.083 -7.278 1.00 76.88 179 ALA A O 1
ATOM 1346 N N . ALA A 1 180 ? 15.883 13.259 -6.050 1.00 72.19 180 ALA A N 1
ATOM 1347 C CA . ALA A 1 180 ? 15.420 13.881 -4.804 1.00 72.19 180 ALA A CA 1
ATOM 1348 C C . ALA A 1 180 ? 15.371 15.421 -4.888 1.00 72.19 180 ALA A C 1
ATOM 1350 O O . ALA A 1 180 ? 14.598 16.059 -4.179 1.00 72.19 180 ALA A O 1
ATOM 1351 N N . ASP A 1 181 ? 16.182 16.010 -5.767 1.00 69.94 181 ASP A N 1
ATOM 1352 C CA . ASP A 1 181 ? 16.251 17.437 -6.074 1.00 69.94 181 ASP A CA 1
ATOM 1353 C C . ASP A 1 181 ? 15.518 17.816 -7.374 1.00 69.94 181 ASP A C 1
ATOM 1355 O O . ASP A 1 181 ? 15.672 18.944 -7.859 1.00 69.94 181 ASP A O 1
ATOM 1359 N N . ALA A 1 182 ? 14.721 16.898 -7.940 1.00 69.56 182 ALA A N 1
ATOM 1360 C CA . ALA A 1 182 ? 13.940 17.158 -9.140 1.00 69.56 182 ALA A CA 1
ATOM 1361 C C . ALA A 1 182 ? 13.062 18.394 -8.927 1.00 69.56 182 ALA A C 1
ATOM 1363 O O . ALA A 1 182 ? 12.316 18.518 -7.951 1.00 69.56 182 ALA A O 1
ATOM 1364 N N . ARG A 1 183 ? 13.173 19.348 -9.850 1.00 66.62 183 ARG A N 1
ATOM 1365 C CA . ARG A 1 183 ? 12.483 20.632 -9.729 1.00 66.62 183 ARG A CA 1
ATOM 1366 C C . ARG A 1 183 ? 11.140 20.543 -10.436 1.00 66.62 183 ARG A C 1
ATOM 1368 O O . ARG A 1 183 ? 11.084 20.149 -11.600 1.00 66.62 183 ARG A O 1
ATOM 1375 N N . GLY A 1 184 ? 10.077 20.980 -9.763 1.00 63.75 184 GLY A N 1
ATOM 1376 C CA . GLY A 1 184 ? 8.866 21.406 -10.461 1.00 63.75 184 GLY A CA 1
ATOM 1377 C C . GLY A 1 184 ? 9.192 22.645 -11.298 1.00 63.75 184 GLY A C 1
ATOM 1378 O O . GLY A 1 184 ? 9.829 23.578 -10.800 1.00 63.75 184 GLY A O 1
ATOM 1379 N N . GLY A 1 185 ? 8.816 22.652 -12.571 1.00 63.69 185 GLY A N 1
ATOM 1380 C CA . GLY A 1 185 ? 9.162 23.722 -13.503 1.00 63.69 185 GLY A CA 1
ATOM 1381 C C . GLY A 1 185 ? 8.363 23.630 -14.798 1.00 63.69 185 GLY A C 1
ATOM 1382 O O . GLY A 1 185 ? 7.583 22.704 -14.980 1.00 63.69 185 GLY A O 1
ATOM 1383 N N . HIS A 1 186 ? 8.558 24.604 -15.686 1.00 69.00 186 HIS A N 1
ATOM 1384 C CA . HIS A 1 186 ? 7.917 24.654 -17.003 1.00 69.00 186 HIS A CA 1
ATOM 1385 C C . HIS A 1 186 ? 8.348 23.453 -17.857 1.00 69.00 186 HIS A C 1
ATOM 1387 O O . HIS A 1 186 ? 9.428 23.470 -18.461 1.00 69.00 186 HIS A O 1
ATOM 1393 N N . TRP A 1 187 ? 7.527 22.396 -17.864 1.00 76.31 187 TRP A N 1
ATOM 1394 C CA . TRP A 1 187 ? 7.745 21.179 -18.649 1.00 76.31 187 TRP A CA 1
ATOM 1395 C C . TRP A 1 187 ? 7.915 21.493 -20.138 1.00 76.31 187 TRP A C 1
ATOM 1397 O O . TRP A 1 187 ? 8.673 20.818 -20.824 1.00 76.31 187 TRP A O 1
ATOM 1407 N N . GLU A 1 188 ? 7.324 22.588 -20.615 1.00 76.50 188 GLU A N 1
ATOM 1408 C CA . GLU A 1 188 ? 7.413 23.063 -21.995 1.00 76.50 188 GLU A CA 1
ATOM 1409 C C . GLU A 1 188 ? 8.867 23.289 -22.448 1.00 76.50 188 GLU A C 1
ATOM 1411 O O . GLU A 1 188 ? 9.219 23.017 -23.594 1.00 76.50 188 GLU A O 1
ATOM 1416 N N . ILE A 1 189 ? 9.749 23.738 -21.546 1.00 80.38 189 ILE A N 1
ATOM 1417 C CA . ILE A 1 189 ? 11.181 23.919 -21.850 1.00 80.38 189 ILE A CA 1
ATOM 1418 C C . ILE A 1 189 ? 11.873 22.561 -22.002 1.00 80.38 189 ILE A C 1
ATOM 1420 O O . ILE A 1 189 ? 12.754 22.390 -22.845 1.00 80.38 189 ILE A O 1
ATOM 1424 N N . GLN A 1 190 ? 11.475 21.593 -21.181 1.00 84.88 190 GLN A N 1
ATOM 1425 C CA . GLN A 1 190 ? 12.059 20.255 -21.174 1.00 84.88 190 GLN A CA 1
ATOM 1426 C C . GLN A 1 190 ? 11.573 19.430 -22.359 1.00 84.88 190 GLN A C 1
ATOM 1428 O O . GLN A 1 190 ? 12.352 18.692 -22.952 1.00 84.88 190 GLN A O 1
ATOM 1433 N N . GLU A 1 191 ? 10.326 19.629 -22.772 1.00 81.75 191 GLU A N 1
ATOM 1434 C CA . GLU A 1 191 ? 9.736 19.024 -23.959 1.00 81.75 191 GLU A CA 1
ATOM 1435 C C . GLU A 1 191 ? 10.511 19.382 -25.237 1.00 81.75 191 GLU A C 1
ATOM 1437 O O . GLU A 1 191 ? 10.802 18.502 -26.052 1.00 81.75 191 GLU A O 1
ATOM 1442 N N . ILE A 1 192 ? 10.956 20.639 -25.364 1.00 86.81 192 ILE A N 1
ATOM 1443 C CA . ILE A 1 192 ? 11.819 21.082 -26.473 1.00 86.81 192 ILE A CA 1
ATOM 1444 C C . ILE A 1 192 ? 13.148 20.309 -26.492 1.00 86.81 192 ILE A C 1
ATOM 1446 O O . ILE A 1 192 ? 13.665 20.002 -27.566 1.00 86.81 192 ILE A O 1
ATOM 1450 N N . ALA A 1 193 ? 13.713 19.983 -25.325 1.00 86.19 193 ALA A N 1
ATOM 1451 C CA . ALA A 1 193 ? 14.946 19.200 -25.222 1.00 86.19 193 ALA A CA 1
ATOM 1452 C C . ALA A 1 193 ? 14.716 17.686 -25.398 1.00 86.19 193 ALA A C 1
ATOM 1454 O O . ALA A 1 193 ? 15.603 16.980 -25.888 1.00 86.19 193 ALA A O 1
ATOM 1455 N N . LEU A 1 194 ? 13.530 17.195 -25.030 1.00 88.75 194 LEU A N 1
ATOM 1456 C CA . LEU A 1 194 ? 13.152 15.785 -25.054 1.00 88.75 194 LEU A CA 1
ATOM 1457 C C . LEU A 1 194 ? 12.923 15.272 -26.477 1.00 88.75 194 LEU A C 1
ATOM 1459 O O . LEU A 1 194 ? 13.465 14.226 -26.839 1.00 88.75 194 LEU A O 1
ATOM 1463 N N . ALA A 1 195 ? 12.174 16.006 -27.305 1.00 88.06 195 ALA A N 1
ATOM 1464 C CA . ALA A 1 195 ? 11.839 15.547 -28.654 1.00 88.06 195 ALA A CA 1
ATOM 1465 C C . ALA A 1 195 ? 13.085 15.241 -29.524 1.00 88.06 195 ALA A C 1
ATOM 1467 O O . ALA A 1 195 ? 13.135 14.167 -30.136 1.00 88.06 195 ALA A O 1
ATOM 1468 N N . PRO A 1 196 ? 14.147 16.078 -29.543 1.00 91.44 196 PRO A N 1
ATOM 1469 C CA . PRO A 1 196 ? 15.390 15.747 -30.236 1.00 91.44 196 PRO A CA 1
ATOM 1470 C C . PRO A 1 196 ? 16.137 14.550 -29.635 1.00 91.44 196 PRO A C 1
ATOM 1472 O O . PRO A 1 196 ? 16.803 13.833 -30.379 1.00 91.44 196 PRO A O 1
ATOM 1475 N N . ALA A 1 197 ? 16.065 14.337 -28.315 1.00 90.12 197 ALA A N 1
ATOM 1476 C CA . ALA A 1 197 ? 16.699 13.190 -27.664 1.00 90.12 197 ALA A CA 1
ATOM 1477 C C . ALA A 1 197 ? 16.030 11.878 -28.100 1.00 90.12 197 ALA A C 1
ATOM 1479 O O . ALA A 1 197 ? 16.714 10.985 -28.598 1.00 90.12 197 ALA A O 1
ATOM 1480 N N . LEU A 1 198 ? 14.696 11.811 -28.030 1.00 89.38 198 LEU A N 1
ATOM 1481 C CA . LEU A 1 198 ? 13.917 10.662 -28.502 1.00 89.38 198 LEU A CA 1
ATOM 1482 C C . LEU A 1 198 ? 14.131 10.407 -30.002 1.00 89.38 198 LEU A C 1
ATOM 1484 O O . LEU A 1 198 ? 14.432 9.285 -30.394 1.00 89.38 198 LEU A O 1
ATOM 1488 N N . THR A 1 199 ? 14.084 11.454 -30.836 1.00 91.44 199 THR A N 1
ATOM 1489 C CA . THR A 1 199 ? 14.301 11.342 -32.296 1.00 91.44 199 THR A CA 1
ATOM 1490 C C . THR A 1 199 ? 15.673 10.753 -32.644 1.00 91.44 199 THR A C 1
ATOM 1492 O O . THR A 1 199 ? 15.801 10.017 -33.620 1.00 91.44 199 THR A O 1
ATOM 1495 N N . ARG A 1 200 ? 16.715 11.063 -31.861 1.00 93.25 200 ARG A N 1
ATOM 1496 C CA . ARG A 1 200 ? 18.071 10.524 -32.068 1.00 93.25 200 ARG A CA 1
ATOM 1497 C C . ARG A 1 200 ? 18.296 9.156 -31.414 1.00 93.25 200 ARG A C 1
ATOM 1499 O O . ARG A 1 200 ? 19.388 8.615 -31.561 1.00 93.25 200 ARG A O 1
ATOM 1506 N N . GLY A 1 201 ? 17.319 8.620 -30.679 1.00 89.31 201 GLY A N 1
ATOM 1507 C CA . GLY A 1 201 ? 17.505 7.430 -29.842 1.00 89.31 201 GLY A CA 1
ATOM 1508 C C . GLY A 1 201 ? 18.452 7.660 -28.657 1.00 89.31 201 GLY A C 1
ATOM 1509 O O . GLY A 1 201 ? 19.008 6.706 -28.118 1.00 89.31 201 GLY A O 1
ATOM 1510 N N . ASP A 1 202 ? 18.662 8.916 -28.244 1.00 91.75 202 ASP A N 1
ATOM 1511 C CA . ASP A 1 202 ? 19.472 9.279 -27.075 1.00 91.75 202 ASP A CA 1
ATOM 1512 C C . ASP A 1 202 ? 18.655 9.061 -25.794 1.00 91.75 202 ASP A C 1
ATOM 1514 O O . ASP A 1 202 ? 18.163 9.986 -25.138 1.00 91.75 202 ASP A O 1
ATOM 1518 N N . HIS A 1 203 ? 18.453 7.783 -25.478 1.00 89.88 203 HIS A N 1
ATOM 1519 C CA . HIS A 1 203 ? 17.635 7.353 -24.355 1.00 89.88 203 HIS A CA 1
ATOM 1520 C C . HIS A 1 203 ? 18.206 7.808 -23.007 1.00 89.88 203 HIS A C 1
ATOM 1522 O O . HIS A 1 203 ? 17.439 8.073 -22.087 1.00 89.88 203 HIS A O 1
ATOM 1528 N N . GLU A 1 204 ? 19.527 7.954 -22.871 1.00 88.62 204 GLU A N 1
ATOM 1529 C CA . GLU A 1 204 ? 20.139 8.456 -21.638 1.00 88.62 204 GLU A CA 1
ATOM 1530 C C . GLU A 1 204 ? 19.788 9.930 -21.401 1.00 88.62 204 GLU A C 1
ATOM 1532 O O . GLU A 1 204 ? 19.406 10.304 -20.287 1.00 88.62 204 GLU A O 1
ATOM 1537 N N . ALA A 1 205 ? 19.849 10.767 -22.444 1.00 89.94 205 ALA A N 1
ATOM 1538 C CA . ALA A 1 205 ? 19.404 12.151 -22.338 1.00 89.94 205 ALA A CA 1
ATOM 1539 C C . ALA A 1 205 ? 17.903 12.248 -22.036 1.00 89.94 205 ALA A C 1
ATOM 1541 O O . ALA A 1 205 ? 17.523 13.040 -21.172 1.00 89.94 205 ALA A O 1
ATOM 1542 N N . ALA A 1 206 ? 17.069 11.426 -22.682 1.00 89.38 206 ALA A N 1
ATOM 1543 C CA . ALA A 1 206 ? 15.631 11.382 -22.414 1.00 89.38 206 ALA A CA 1
ATOM 1544 C C . ALA A 1 206 ? 15.329 10.957 -20.963 1.00 89.38 206 ALA A C 1
ATOM 1546 O O . ALA A 1 206 ? 14.596 11.649 -20.259 1.00 89.38 206 ALA A O 1
ATOM 1547 N N . LEU A 1 207 ? 15.971 9.889 -20.470 1.00 88.31 207 LEU A N 1
ATOM 1548 C CA . LEU A 1 207 ? 15.863 9.454 -19.073 1.00 88.31 207 LEU A CA 1
ATOM 1549 C C . LEU A 1 207 ? 16.288 10.556 -18.100 1.00 88.31 207 LEU A C 1
ATOM 1551 O O . LEU A 1 207 ? 15.632 10.768 -17.084 1.00 88.31 207 LEU A O 1
ATOM 1555 N N . ARG A 1 208 ? 17.390 11.257 -18.384 1.00 88.00 208 ARG A N 1
ATOM 1556 C CA . ARG A 1 208 ? 17.875 12.351 -17.533 1.00 88.00 208 ARG A CA 1
ATOM 1557 C C . ARG A 1 208 ? 16.879 13.508 -17.475 1.00 88.00 208 ARG A C 1
ATOM 1559 O O . ARG A 1 208 ? 16.701 14.080 -16.403 1.00 88.00 208 ARG A O 1
ATOM 1566 N N . ILE A 1 209 ? 16.234 13.835 -18.595 1.00 87.62 209 ILE A N 1
ATOM 1567 C CA . ILE A 1 209 ? 15.183 14.857 -18.639 1.00 87.62 209 ILE A CA 1
ATOM 1568 C C . ILE A 1 209 ? 14.014 14.434 -17.746 1.00 87.62 209 ILE A C 1
ATOM 1570 O O . ILE A 1 209 ? 13.670 15.173 -16.827 1.00 87.62 209 ILE A O 1
ATOM 1574 N N . TYR A 1 210 ? 13.473 13.228 -17.933 1.00 87.69 210 TYR A N 1
ATOM 1575 C CA . TYR A 1 210 ? 12.366 12.745 -17.104 1.00 87.69 210 TYR A CA 1
ATOM 1576 C C . TYR A 1 210 ? 12.714 12.677 -15.608 1.00 87.69 210 TYR A C 1
ATOM 1578 O O . TYR A 1 210 ? 11.917 13.089 -14.771 1.00 87.69 210 TYR A O 1
ATOM 1586 N N . ARG A 1 211 ? 13.920 12.217 -15.246 1.00 84.00 211 ARG A N 1
ATOM 1587 C CA . ARG A 1 211 ? 14.349 12.089 -13.839 1.00 84.00 211 ARG A CA 1
ATOM 1588 C C . ARG A 1 211 ? 14.468 13.420 -13.109 1.00 84.00 211 ARG A C 1
ATOM 1590 O O . ARG A 1 211 ? 14.174 13.492 -11.918 1.00 84.00 211 ARG A O 1
ATOM 1597 N N . ASN A 1 212 ? 14.942 14.455 -13.794 1.00 84.31 212 ASN A N 1
ATOM 1598 C CA . ASN A 1 212 ? 15.287 15.727 -13.156 1.00 84.31 212 ASN A CA 1
ATOM 1599 C C . ASN A 1 212 ? 14.133 16.736 -13.167 1.00 84.31 212 ASN A C 1
ATOM 1601 O O . ASN A 1 212 ? 14.200 17.765 -12.486 1.00 84.31 212 ASN A O 1
ATOM 1605 N N . HIS A 1 213 ? 13.083 16.447 -13.933 1.00 78.44 213 HIS A N 1
ATOM 1606 C CA . HIS A 1 213 ? 11.968 17.349 -14.148 1.00 78.44 213 HIS A CA 1
ATOM 1607 C C . HIS A 1 213 ? 10.664 16.631 -13.843 1.00 78.44 213 HIS A C 1
ATOM 1609 O O . HIS A 1 213 ? 10.199 15.787 -14.602 1.00 78.44 213 HIS A O 1
ATOM 1615 N N . LEU A 1 214 ? 10.067 16.994 -12.709 1.00 72.25 214 LEU A N 1
ATOM 1616 C CA . LEU A 1 214 ? 8.724 16.539 -12.383 1.00 72.25 214 LEU A CA 1
ATOM 1617 C C . LEU A 1 214 ? 7.763 17.135 -13.415 1.00 72.25 214 LEU A C 1
ATOM 1619 O O . LEU A 1 214 ? 7.843 18.343 -13.661 1.00 72.25 214 LEU A O 1
ATOM 1623 N N . PRO A 1 215 ? 6.820 16.358 -13.966 1.00 64.69 215 PRO A N 1
ATOM 1624 C CA . PRO A 1 215 ? 5.862 16.865 -14.943 1.00 64.69 215 PRO A CA 1
ATOM 1625 C C . PRO A 1 215 ? 4.766 17.746 -14.316 1.00 64.69 215 PRO A C 1
ATOM 1627 O O . PRO A 1 215 ? 3.634 17.781 -14.780 1.00 64.69 215 PRO A O 1
ATOM 1630 N N . TRP A 1 216 ? 5.092 18.461 -13.236 1.00 61.78 216 TRP A N 1
ATOM 1631 C CA . TRP A 1 216 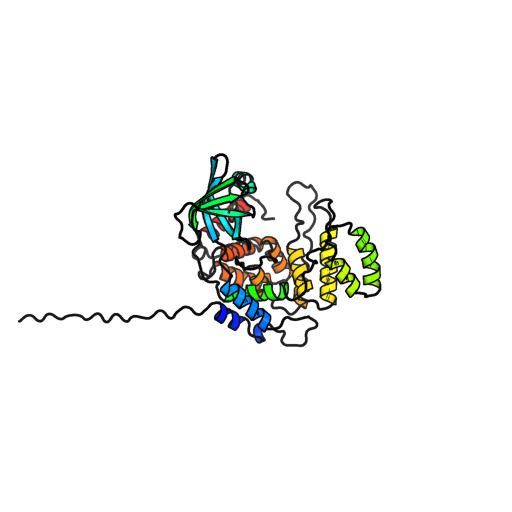? 4.175 19.293 -12.474 1.00 61.78 216 TRP A CA 1
ATOM 1632 C C . TRP A 1 216 ? 4.187 20.735 -12.985 1.00 61.78 216 TRP A C 1
ATOM 1634 O O . TRP A 1 216 ? 5.102 21.509 -12.681 1.00 61.78 216 TRP A O 1
ATOM 1644 N N . THR A 1 217 ? 3.132 21.136 -13.686 1.00 50.59 217 THR A N 1
ATOM 1645 C CA . THR A 1 217 ? 2.785 22.545 -13.888 1.00 50.59 217 THR A CA 1
ATOM 1646 C C . THR A 1 217 ? 2.042 23.045 -12.643 1.00 50.59 217 THR A C 1
ATOM 1648 O O . THR A 1 217 ? 1.175 22.381 -12.087 1.00 50.59 217 THR A O 1
ATOM 1651 N N . ARG A 1 218 ? 2.366 24.244 -12.143 1.00 44.56 218 ARG A N 1
ATOM 1652 C CA . ARG A 1 218 ? 1.641 24.895 -11.024 1.00 44.56 218 ARG A CA 1
ATOM 1653 C C . ARG A 1 218 ? 0.192 25.306 -11.383 1.00 44.56 218 ARG A C 1
ATOM 1655 O O . ARG A 1 218 ? -0.363 26.184 -10.727 1.00 44.56 218 ARG A O 1
ATOM 1662 N N . GLY A 1 219 ? -0.420 24.725 -12.411 1.00 45.31 219 GLY A N 1
ATOM 1663 C CA . GLY A 1 219 ? -1.728 25.112 -12.925 1.00 45.31 219 GLY A CA 1
ATOM 1664 C C . GLY A 1 219 ? -2.637 23.900 -13.058 1.00 45.31 219 GLY A C 1
ATOM 1665 O O . GLY A 1 219 ? -2.336 23.012 -13.826 1.00 45.31 219 GLY A O 1
ATOM 1666 N N . CYS A 1 220 ? -3.738 23.909 -12.306 1.00 49.06 220 CYS A N 1
ATOM 1667 C CA . CYS A 1 220 ? -4.942 23.090 -12.469 1.00 49.06 220 CYS A CA 1
ATOM 1668 C C . CYS A 1 220 ? -4.809 21.552 -12.451 1.00 49.06 220 CYS A C 1
ATOM 1670 O O . CYS A 1 220 ? -4.198 20.911 -13.294 1.00 49.06 220 CYS A O 1
ATOM 1672 N N . SER A 1 221 ? -5.582 20.938 -11.554 1.00 48.84 221 SER A N 1
ATOM 1673 C CA . SER A 1 221 ? -5.885 19.502 -11.490 1.00 48.84 221 SER A CA 1
ATOM 1674 C C . SER A 1 221 ? -6.744 18.999 -12.669 1.00 48.84 221 SER A C 1
ATOM 1676 O O . SER A 1 221 ? -7.617 18.156 -12.474 1.00 48.84 221 SER A O 1
ATOM 1678 N N . MET A 1 222 ? -6.580 19.564 -13.866 1.00 52.78 222 MET A N 1
ATOM 1679 C CA . MET A 1 222 ? -7.256 19.138 -15.097 1.00 52.78 222 MET A CA 1
ATOM 1680 C C . MET A 1 222 ? -6.292 18.993 -16.283 1.00 52.78 222 MET A C 1
ATOM 1682 O O . MET A 1 222 ? -6.754 18.740 -17.392 1.00 52.78 222 MET A O 1
ATOM 1686 N N . ASP A 1 223 ? -4.983 19.156 -16.071 1.00 64.19 223 ASP A N 1
ATOM 1687 C CA . ASP A 1 223 ? -3.983 18.939 -17.113 1.00 64.19 223 ASP A CA 1
ATOM 1688 C C . ASP A 1 223 ? -3.749 17.428 -17.287 1.00 64.19 223 ASP A C 1
ATOM 1690 O O . ASP A 1 223 ? -3.355 16.748 -16.345 1.00 64.19 223 ASP A O 1
ATOM 1694 N N . GLU A 1 224 ? -3.949 16.901 -18.497 1.00 67.12 224 GLU A N 1
ATOM 1695 C CA . GLU A 1 224 ? -3.643 15.498 -18.852 1.00 67.12 224 GLU A CA 1
ATOM 1696 C C . GLU A 1 224 ? -2.133 15.245 -19.002 1.00 67.12 224 GLU A C 1
ATOM 1698 O O . GLU A 1 224 ? -1.656 14.108 -19.003 1.00 67.12 224 GLU A O 1
ATOM 1703 N N . ARG A 1 225 ? -1.352 16.322 -19.147 1.00 72.69 225 ARG A N 1
ATOM 1704 C CA . ARG A 1 225 ? 0.077 16.259 -19.462 1.00 72.69 225 ARG A CA 1
ATOM 1705 C C . ARG A 1 225 ? 0.914 15.492 -18.427 1.00 72.69 225 ARG A C 1
ATOM 1707 O O . ARG A 1 225 ? 1.776 14.730 -18.860 1.00 72.69 225 ARG A O 1
ATOM 1714 N N . PRO A 1 226 ? 0.700 15.630 -17.102 1.00 74.44 226 PRO A N 1
ATOM 1715 C CA . PRO A 1 226 ? 1.461 14.882 -16.106 1.00 74.44 226 PRO A CA 1
ATOM 1716 C C . PRO A 1 226 ? 1.327 13.365 -16.229 1.00 74.44 226 PRO A C 1
ATOM 1718 O O . PRO A 1 226 ? 2.299 12.648 -15.981 1.00 74.44 226 PRO A O 1
ATOM 1721 N N . ASP A 1 227 ? 0.148 12.886 -16.622 1.00 73.69 227 ASP A N 1
ATOM 1722 C CA . ASP A 1 227 ? -0.108 11.462 -16.830 1.00 73.69 227 ASP A CA 1
ATOM 1723 C C . ASP A 1 227 ? 0.511 10.977 -18.139 1.00 73.69 227 ASP A C 1
ATOM 1725 O O . ASP A 1 227 ? 1.203 9.961 -18.138 1.00 73.69 227 ASP A O 1
ATOM 1729 N N . GLN A 1 228 ? 0.355 11.736 -19.230 1.00 77.81 228 GLN A N 1
ATOM 1730 C CA . GLN A 1 228 ? 1.004 11.426 -20.510 1.00 77.81 228 GLN A CA 1
ATOM 1731 C C . GLN A 1 228 ? 2.525 11.328 -20.354 1.00 77.81 228 GLN A C 1
ATOM 1733 O O . GLN A 1 228 ? 3.130 10.362 -20.796 1.00 77.81 228 GLN A O 1
ATOM 1738 N N . VAL A 1 229 ? 3.146 12.277 -19.648 1.00 80.12 229 VAL A N 1
ATOM 1739 C CA . VAL A 1 229 ? 4.593 12.256 -19.394 1.00 80.12 229 VAL A CA 1
ATOM 1740 C C . VAL A 1 229 ? 5.011 11.037 -18.571 1.00 80.12 229 VAL A C 1
ATOM 1742 O O . VAL A 1 229 ? 6.051 10.439 -18.844 1.00 80.12 229 VAL A O 1
ATOM 1745 N N . GLN A 1 230 ? 4.222 10.648 -17.568 1.00 81.00 230 GLN A N 1
ATOM 1746 C CA . GLN A 1 230 ? 4.496 9.429 -16.806 1.00 81.00 230 GLN A CA 1
ATOM 1747 C C . GLN A 1 230 ? 4.374 8.176 -17.671 1.00 81.00 230 GLN A C 1
ATOM 1749 O O . GLN A 1 230 ? 5.208 7.281 -17.538 1.00 81.00 230 GLN A O 1
ATOM 1754 N N . HIS A 1 231 ? 3.388 8.131 -18.568 1.00 82.25 231 HIS A N 1
ATOM 1755 C CA . HIS A 1 231 ? 3.208 7.035 -19.511 1.00 82.25 231 HIS A CA 1
ATOM 1756 C C . HIS A 1 231 ? 4.369 6.951 -20.510 1.00 82.25 231 HIS A C 1
ATOM 1758 O O . HIS A 1 231 ? 5.015 5.911 -20.592 1.00 82.25 231 HIS A O 1
ATOM 1764 N N . ASP A 1 232 ? 4.724 8.058 -21.169 1.00 86.19 232 ASP A N 1
ATOM 1765 C CA . ASP A 1 232 ? 5.859 8.136 -22.099 1.00 86.19 232 ASP A CA 1
ATOM 1766 C C . ASP A 1 232 ? 7.170 7.717 -21.409 1.00 86.19 232 ASP A C 1
ATOM 1768 O O . ASP A 1 232 ? 8.031 7.043 -21.987 1.00 86.19 232 ASP A O 1
ATOM 1772 N N . TYR A 1 233 ? 7.337 8.098 -20.138 1.00 88.19 233 TYR A N 1
ATOM 1773 C CA . TYR A 1 233 ? 8.490 7.687 -19.349 1.00 88.19 233 TYR A CA 1
ATOM 1774 C C . TYR A 1 233 ? 8.446 6.181 -19.020 1.00 88.19 233 TYR A C 1
ATOM 1776 O O . TYR A 1 233 ? 9.465 5.488 -19.127 1.00 88.19 233 TYR A O 1
ATOM 1784 N N . ALA A 1 234 ? 7.276 5.644 -18.666 1.00 88.56 234 ALA A N 1
ATOM 1785 C CA . ALA A 1 234 ? 7.099 4.215 -18.427 1.00 88.56 234 ALA A CA 1
ATOM 1786 C C . ALA A 1 234 ? 7.426 3.410 -19.693 1.00 88.56 234 ALA A C 1
ATOM 1788 O O . ALA A 1 234 ? 8.195 2.451 -19.618 1.00 88.56 234 ALA A O 1
ATOM 1789 N N . GLU A 1 235 ? 6.936 3.838 -20.859 1.00 88.81 235 GLU A N 1
ATOM 1790 C CA . GLU A 1 235 ? 7.228 3.222 -22.155 1.00 88.81 235 GLU A CA 1
ATOM 1791 C C . GLU A 1 235 ? 8.723 3.257 -22.496 1.00 88.81 235 GLU A C 1
ATOM 1793 O O . GLU A 1 235 ? 9.279 2.249 -22.942 1.00 88.81 235 GLU A O 1
ATOM 1798 N N . LEU A 1 236 ? 9.413 4.372 -22.228 1.00 91.50 236 LEU A N 1
ATOM 1799 C CA . LEU A 1 236 ? 10.864 4.459 -22.406 1.00 91.50 236 LEU A CA 1
ATOM 1800 C C . LEU A 1 236 ? 11.599 3.450 -21.509 1.00 91.50 236 LEU A C 1
ATOM 1802 O O . LEU A 1 236 ? 12.480 2.727 -21.981 1.00 91.50 236 LEU A O 1
ATOM 1806 N N . CYS A 1 237 ? 11.235 3.361 -20.226 1.00 92.06 237 CYS A N 1
ATOM 1807 C CA . CYS A 1 237 ? 11.821 2.377 -19.313 1.00 92.06 237 CYS A CA 1
ATOM 1808 C C . CYS A 1 237 ? 11.499 0.936 -19.732 1.00 92.06 237 CYS A C 1
ATOM 1810 O O . CYS A 1 237 ? 12.382 0.076 -19.705 1.00 92.06 237 CYS A O 1
ATOM 1812 N N . HIS A 1 238 ? 10.284 0.688 -20.220 1.00 91.81 238 HIS A N 1
ATOM 1813 C CA . HIS A 1 238 ? 9.893 -0.584 -20.813 1.00 91.81 238 HIS A CA 1
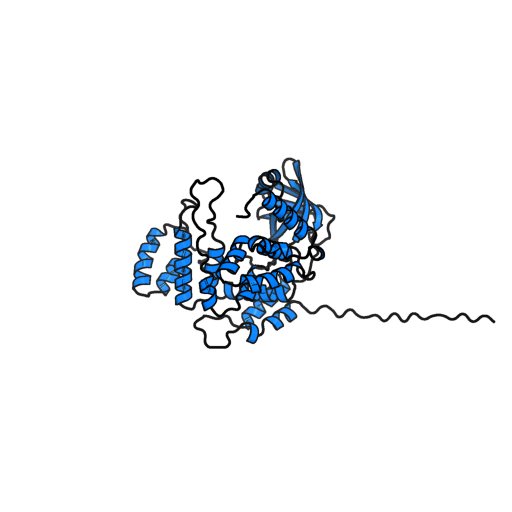ATOM 1814 C C . HIS A 1 238 ? 10.767 -0.932 -22.027 1.00 91.81 238 HIS A C 1
ATOM 1816 O O . HIS A 1 238 ? 11.289 -2.043 -22.104 1.00 91.81 238 HIS A O 1
ATOM 1822 N N . GLY A 1 239 ? 10.973 -0.005 -22.965 1.00 90.25 239 GLY A N 1
ATOM 1823 C CA . GLY A 1 239 ? 11.805 -0.210 -24.156 1.00 90.25 239 GLY A CA 1
ATOM 1824 C C . GLY A 1 239 ? 13.273 -0.500 -23.830 1.00 90.25 239 GLY A C 1
ATOM 1825 O O . GLY A 1 239 ? 13.910 -1.307 -24.504 1.00 90.25 239 GLY A O 1
ATOM 1826 N N . LEU A 1 240 ? 13.785 0.096 -22.753 1.00 91.81 240 LEU A N 1
ATOM 1827 C CA . LEU A 1 240 ? 15.159 -0.075 -22.278 1.00 91.81 240 LEU A CA 1
ATOM 1828 C C . LEU A 1 240 ? 15.393 -1.320 -21.409 1.00 91.81 240 LEU A C 1
ATOM 1830 O O . LEU A 1 240 ? 16.526 -1.541 -20.992 1.00 91.81 240 LEU A O 1
ATOM 1834 N N . GLY A 1 241 ? 14.356 -2.103 -21.098 1.00 92.69 241 GLY A N 1
ATOM 1835 C CA . GLY A 1 241 ? 14.490 -3.242 -20.183 1.00 92.69 241 GLY A CA 1
ATOM 1836 C C . GLY A 1 241 ? 14.635 -2.838 -18.710 1.00 92.69 241 GLY A C 1
ATOM 1837 O O . GLY A 1 241 ? 15.009 -3.660 -17.878 1.00 92.69 241 GLY A O 1
ATOM 1838 N N . LYS A 1 242 ? 14.301 -1.593 -18.355 1.00 93.31 242 LYS A N 1
ATOM 1839 C CA . LYS A 1 242 ? 14.394 -1.052 -16.992 1.00 93.31 242 LYS A CA 1
ATOM 1840 C C . LYS A 1 242 ? 13.153 -1.399 -16.179 1.00 93.31 242 LYS A C 1
ATOM 1842 O O . LYS A 1 242 ? 12.225 -0.595 -16.061 1.00 93.31 242 LYS A O 1
ATOM 1847 N N . LEU A 1 243 ? 13.109 -2.637 -15.684 1.00 93.44 243 LEU A N 1
ATOM 1848 C CA . LEU A 1 243 ? 11.921 -3.219 -15.055 1.00 93.44 243 LEU A CA 1
ATOM 1849 C C . LEU A 1 243 ? 11.472 -2.452 -13.808 1.00 93.44 243 LEU A C 1
ATOM 1851 O O . LEU A 1 243 ? 10.287 -2.162 -13.662 1.00 93.44 243 LEU A O 1
ATOM 1855 N N . GLY A 1 244 ? 12.402 -2.104 -12.918 1.00 92.06 244 GLY A N 1
ATOM 1856 C CA . GLY A 1 244 ? 12.075 -1.403 -11.678 1.00 92.06 244 GLY A CA 1
ATOM 1857 C C . GLY A 1 244 ? 11.570 0.016 -11.934 1.00 92.06 244 GLY A C 1
ATOM 1858 O O . GLY A 1 244 ? 10.606 0.450 -11.303 1.00 92.06 244 GLY A O 1
ATOM 1859 N N . CYS A 1 245 ? 12.171 0.717 -12.900 1.00 91.12 245 CYS A N 1
ATOM 1860 C CA . CYS A 1 245 ? 11.692 2.020 -13.359 1.00 91.12 245 CYS A CA 1
ATOM 1861 C C . CYS A 1 245 ? 10.276 1.922 -13.941 1.00 91.12 245 CYS A C 1
ATOM 1863 O O . CYS A 1 245 ? 9.387 2.670 -13.531 1.00 91.12 245 CYS A O 1
ATOM 1865 N N . PHE A 1 246 ? 10.069 0.978 -14.866 1.00 92.19 246 PHE A N 1
ATOM 1866 C CA . PHE A 1 246 ? 8.781 0.746 -15.513 1.00 92.19 246 PHE A CA 1
ATOM 1867 C C . PHE A 1 246 ? 7.685 0.471 -14.477 1.00 92.19 246 PHE A C 1
ATOM 1869 O O . PHE A 1 246 ? 6.673 1.165 -14.464 1.00 92.19 246 PHE A O 1
ATOM 1876 N N . LEU A 1 247 ? 7.911 -0.464 -13.548 1.00 91.38 247 LEU A N 1
ATOM 1877 C CA . LEU A 1 247 ? 6.924 -0.836 -12.532 1.00 91.38 247 LEU A CA 1
ATOM 1878 C C . LEU A 1 247 ? 6.620 0.299 -11.546 1.00 91.38 247 LEU A C 1
ATOM 1880 O O . LEU A 1 247 ? 5.463 0.467 -11.168 1.00 91.38 247 LEU A O 1
ATOM 1884 N N . GLN A 1 248 ? 7.618 1.093 -11.139 1.00 88.50 248 GLN A N 1
ATOM 1885 C CA . GLN A 1 248 ? 7.387 2.251 -10.264 1.00 88.50 248 GLN A CA 1
ATOM 1886 C C . GLN A 1 248 ? 6.527 3.317 -10.941 1.00 88.50 248 GLN A C 1
ATOM 1888 O O . GLN A 1 248 ? 5.594 3.829 -10.323 1.00 88.50 248 GLN A O 1
ATOM 1893 N N . LEU A 1 249 ? 6.833 3.653 -12.198 1.00 85.56 249 LEU A N 1
ATOM 1894 C CA . LEU A 1 249 ? 6.030 4.589 -12.983 1.00 85.56 249 LEU A CA 1
ATOM 1895 C C . LEU A 1 249 ? 4.615 4.058 -13.170 1.00 85.56 249 LEU A C 1
ATOM 1897 O O . LEU A 1 249 ? 3.667 4.784 -12.908 1.00 85.56 249 LEU A O 1
ATOM 1901 N N . HIS A 1 250 ? 4.477 2.770 -13.482 1.00 85.50 250 HIS A N 1
ATOM 1902 C CA . HIS A 1 250 ? 3.180 2.119 -13.626 1.00 85.50 250 HIS A CA 1
ATOM 1903 C C . HIS A 1 250 ? 2.349 2.186 -12.345 1.00 85.50 250 HIS A C 1
ATOM 1905 O O . HIS A 1 250 ? 1.181 2.555 -12.374 1.00 85.50 250 HIS A O 1
ATOM 1911 N N . VAL A 1 251 ? 2.955 1.881 -11.193 1.00 84.25 251 VAL A N 1
ATOM 1912 C CA . VAL A 1 251 ? 2.309 2.000 -9.875 1.00 84.25 251 VAL A CA 1
ATOM 1913 C C . VAL A 1 251 ? 1.909 3.435 -9.558 1.00 84.25 251 VAL A C 1
ATOM 1915 O O . VAL A 1 251 ? 0.839 3.657 -8.991 1.00 84.25 251 VAL A O 1
ATOM 1918 N N . ARG A 1 252 ? 2.716 4.415 -9.962 1.00 77.50 252 ARG A N 1
ATOM 1919 C CA . ARG A 1 252 ? 2.374 5.830 -9.806 1.00 77.50 252 ARG A CA 1
ATOM 1920 C C . ARG A 1 252 ? 1.247 6.257 -10.729 1.00 77.50 252 ARG A C 1
ATOM 1922 O O . ARG A 1 252 ? 0.331 6.884 -10.225 1.00 77.50 252 ARG A O 1
ATOM 1929 N N . THR A 1 253 ? 1.244 5.852 -11.996 1.00 72.94 253 THR A N 1
ATOM 1930 C CA . THR A 1 253 ? 0.129 6.087 -12.927 1.00 72.94 253 THR A CA 1
ATOM 1931 C C . THR A 1 253 ? -1.154 5.420 -12.430 1.00 72.94 253 THR A C 1
ATOM 1933 O O . THR A 1 253 ? -2.222 6.025 -12.450 1.00 72.94 253 THR A O 1
ATOM 1936 N N . MET A 1 254 ? -1.061 4.213 -11.857 1.00 70.25 254 MET A N 1
ATOM 1937 C CA . MET A 1 254 ? -2.188 3.607 -11.139 1.00 70.25 254 MET A CA 1
ATOM 1938 C C . MET A 1 254 ? -2.662 4.500 -9.982 1.00 70.25 254 MET A C 1
ATOM 1940 O O . MET A 1 254 ? -3.854 4.527 -9.697 1.00 70.25 254 MET A O 1
ATOM 1944 N N . GLY A 1 255 ? -1.766 5.246 -9.331 1.00 55.56 255 GLY A N 1
ATOM 1945 C CA . GLY A 1 255 ? -2.044 6.181 -8.238 1.00 55.56 255 GLY A CA 1
ATOM 1946 C C . GLY A 1 255 ? -2.387 7.630 -8.630 1.00 55.56 255 GLY A C 1
ATOM 1947 O O . GLY A 1 255 ? -2.886 8.352 -7.767 1.00 55.56 255 GLY A O 1
ATOM 1948 N N . THR A 1 256 ? -2.167 8.088 -9.873 1.00 54.53 256 THR A N 1
ATOM 1949 C CA . THR A 1 256 ? -2.385 9.499 -10.244 1.00 54.53 256 THR A CA 1
ATOM 1950 C C . THR A 1 256 ? -3.859 9.825 -10.460 1.00 54.53 256 THR A C 1
ATOM 1952 O O . THR A 1 256 ? -4.593 9.220 -11.244 1.00 54.53 256 THR A O 1
ATOM 1955 N N . GLY A 1 257 ? -4.311 10.776 -9.648 1.00 46.94 257 GLY A N 1
ATOM 1956 C CA . GLY A 1 257 ? -5.688 11.198 -9.453 1.00 46.94 257 GLY A CA 1
ATOM 1957 C C . GLY A 1 257 ? -6.294 11.990 -10.601 1.00 46.94 257 GLY A C 1
ATOM 1958 O O . GLY A 1 257 ? -6.384 13.201 -10.463 1.00 46.94 257 GLY A O 1
ATOM 1959 N N . PHE A 1 258 ? -6.838 11.346 -11.632 1.00 46.75 258 PHE A N 1
ATOM 1960 C CA . PHE A 1 258 ? -7.960 11.945 -12.362 1.00 46.75 258 PHE A CA 1
ATOM 1961 C C . PHE A 1 258 ? -9.161 11.008 -12.374 1.00 46.75 258 PHE A C 1
ATOM 1963 O O . PHE A 1 258 ? -9.453 10.328 -13.350 1.00 46.75 258 PHE A O 1
ATOM 1970 N N . ASP A 1 259 ? -9.858 11.008 -11.239 1.00 39.44 259 ASP A N 1
ATOM 1971 C CA . ASP A 1 259 ? -11.310 10.869 -11.234 1.00 39.44 259 ASP A CA 1
ATOM 1972 C C . ASP A 1 259 ? -11.874 12.275 -10.988 1.00 39.44 259 ASP A C 1
ATOM 1974 O O . ASP A 1 259 ? -11.518 12.947 -10.013 1.00 39.44 259 ASP A O 1
ATOM 1978 N N . ARG A 1 260 ? -12.685 12.779 -11.920 1.00 38.97 260 ARG A N 1
ATOM 1979 C CA . ARG A 1 260 ? -13.347 14.081 -11.782 1.00 38.97 260 ARG A CA 1
ATOM 1980 C C . ARG A 1 260 ? -14.529 13.931 -10.826 1.00 38.97 260 ARG A C 1
ATOM 1982 O O . ARG A 1 260 ? -15.386 13.073 -11.006 1.00 38.97 260 ARG A O 1
ATOM 1989 N N . THR A 1 261 ? -14.598 14.806 -9.828 1.00 31.33 261 THR A N 1
ATOM 1990 C CA . THR A 1 261 ? -15.631 14.806 -8.791 1.00 31.33 261 THR A CA 1
ATOM 1991 C C . THR A 1 261 ? -17.026 15.165 -9.309 1.00 31.33 261 THR A C 1
ATOM 1993 O O . THR A 1 261 ? -17.230 15.958 -10.232 1.00 31.33 261 THR A O 1
ATOM 1996 N N . THR A 1 262 ? -18.006 14.586 -8.620 1.00 33.34 262 THR A N 1
ATOM 1997 C CA . THR A 1 262 ? -19.426 14.939 -8.555 1.00 33.34 262 THR A CA 1
ATOM 1998 C C . THR A 1 262 ? -19.680 16.453 -8.665 1.00 33.34 262 THR A C 1
ATOM 2000 O O . THR A 1 262 ? -19.541 17.183 -7.684 1.00 33.34 262 THR A O 1
ATOM 2003 N N . GLY A 1 263 ? -20.065 16.921 -9.859 1.00 39.06 263 GLY A N 1
ATOM 2004 C CA . GLY A 1 263 ? -20.440 18.318 -10.127 1.00 39.06 263 GLY A CA 1
ATOM 2005 C C . GLY A 1 263 ? -20.205 18.807 -11.565 1.00 39.06 263 GLY A C 1
ATOM 2006 O O . GLY A 1 263 ? -20.812 19.795 -11.969 1.00 39.06 263 GLY A O 1
ATOM 2007 N N . SER A 1 264 ? -19.370 18.125 -12.356 1.00 37.41 264 SER A N 1
ATOM 2008 C CA . SER A 1 264 ? -19.157 18.438 -13.781 1.00 37.41 264 SER A CA 1
ATOM 2009 C C . SER A 1 264 ? -20.222 17.784 -14.678 1.00 37.41 264 SER A C 1
ATOM 2011 O O . SER A 1 264 ? -20.546 16.611 -14.506 1.00 37.41 264 SER A O 1
ATOM 2013 N N . SER A 1 265 ? -20.748 18.515 -15.667 1.00 36.72 265 SER A N 1
ATOM 2014 C CA . SER A 1 265 ? -21.722 18.033 -16.665 1.00 36.72 265 SER A CA 1
ATOM 2015 C C . SER A 1 265 ? -21.109 17.237 -17.832 1.00 36.72 265 SER A C 1
ATOM 2017 O O . SER A 1 265 ? -21.798 16.983 -18.817 1.00 36.72 265 SER A O 1
ATOM 2019 N N . TYR A 1 266 ? -19.838 16.841 -17.744 1.00 38.72 266 TYR A N 1
ATOM 2020 C CA . TYR A 1 266 ? -19.139 16.073 -18.778 1.00 38.72 266 TYR A CA 1
ATOM 2021 C C . TYR A 1 266 ? -18.403 14.899 -18.129 1.00 38.72 266 TYR A C 1
ATOM 2023 O O . TYR A 1 266 ? -17.357 15.074 -17.507 1.00 38.72 266 TYR A O 1
ATOM 2031 N N . GLY A 1 267 ? -19.007 13.712 -18.216 1.00 36.19 267 GLY A N 1
ATOM 2032 C CA . GLY A 1 267 ? -18.383 12.451 -17.828 1.00 36.19 267 GLY A CA 1
ATOM 2033 C C . GLY A 1 267 ? -17.470 11.968 -18.947 1.00 36.19 267 GLY A C 1
ATOM 2034 O O . GLY A 1 267 ? -17.946 11.684 -20.045 1.00 36.19 267 GLY A O 1
ATOM 2035 N N . GLU A 1 268 ? -16.176 11.890 -18.670 1.00 39.91 268 GLU A N 1
ATOM 2036 C CA . GLU A 1 268 ? -15.183 11.322 -19.580 1.00 39.91 268 GLU A CA 1
ATOM 2037 C C . GLU A 1 268 ? -14.812 9.905 -19.135 1.00 39.91 268 GLU A C 1
ATOM 2039 O O . GLU A 1 268 ? -14.947 9.538 -17.967 1.00 39.91 268 GLU A O 1
ATOM 2044 N N . ALA A 1 269 ? -14.438 9.079 -20.111 1.00 46.25 269 ALA A N 1
ATOM 2045 C CA . ALA A 1 269 ? -14.201 7.657 -19.932 1.00 46.25 269 ALA A CA 1
ATOM 2046 C C . ALA A 1 269 ? -12.978 7.382 -19.032 1.00 46.25 269 ALA A C 1
ATOM 2048 O O . ALA A 1 269 ? -12.020 8.153 -19.042 1.00 46.25 269 ALA A O 1
ATOM 2049 N N . PRO A 1 270 ? -12.978 6.266 -18.287 1.00 53.81 270 PRO A N 1
ATOM 2050 C CA . PRO A 1 270 ? -11.841 5.866 -17.467 1.00 53.81 270 PRO A CA 1
ATOM 2051 C C . PRO A 1 270 ? -10.558 5.703 -18.314 1.00 53.81 270 PRO A C 1
ATOM 2053 O O . PRO A 1 270 ? -10.534 4.919 -19.260 1.00 53.81 270 PRO A O 1
ATOM 2056 N N . VAL A 1 271 ? -9.486 6.428 -17.964 1.00 57.81 271 VAL A N 1
ATOM 2057 C CA . VAL A 1 271 ? -8.166 6.392 -18.644 1.00 57.81 271 VAL A CA 1
ATOM 2058 C C . VAL A 1 271 ? -7.461 5.066 -18.362 1.00 57.81 271 VAL A C 1
ATOM 2060 O O . VAL A 1 271 ? -7.373 4.701 -17.194 1.00 57.81 271 VAL A O 1
ATOM 2063 N N . ASP A 1 272 ? -7.024 4.330 -19.389 1.00 66.31 272 ASP A N 1
ATOM 2064 C CA . ASP A 1 272 ? -6.324 3.030 -19.297 1.00 66.31 272 ASP A CA 1
ATOM 2065 C C . ASP A 1 272 ? -5.185 3.068 -18.258 1.00 66.31 272 ASP A C 1
ATOM 2067 O O . ASP A 1 272 ? -4.337 3.958 -18.304 1.00 66.31 272 ASP A O 1
ATOM 2071 N N . THR A 1 273 ? -5.146 2.119 -17.311 1.00 65.94 273 THR A N 1
ATOM 2072 C CA . THR A 1 273 ? -4.033 2.042 -16.345 1.00 65.94 273 THR A CA 1
ATOM 2073 C C . THR A 1 273 ? -2.757 1.513 -16.993 1.00 65.94 273 THR A C 1
ATOM 2075 O O . THR A 1 273 ? -1.719 1.487 -16.342 1.00 65.94 273 THR A O 1
ATOM 2078 N N . GLY A 1 274 ? -2.825 1.025 -18.236 1.00 70.25 274 GLY A N 1
ATOM 2079 C CA . GLY A 1 274 ? -1.737 0.399 -18.980 1.00 70.25 274 GLY A CA 1
ATOM 2080 C C . GLY A 1 274 ? -1.332 -0.969 -18.419 1.00 70.25 274 GLY A C 1
ATOM 2081 O O . GLY A 1 274 ? -0.323 -1.536 -18.840 1.00 70.25 274 GLY A O 1
ATOM 2082 N N . ALA A 1 275 ? -2.084 -1.526 -17.458 1.00 75.62 275 ALA A N 1
ATOM 2083 C CA . ALA A 1 275 ? -1.724 -2.764 -16.757 1.00 75.62 275 ALA A CA 1
ATOM 2084 C C . ALA A 1 275 ? -1.615 -3.991 -17.683 1.00 75.62 275 ALA A C 1
ATOM 2086 O O . ALA A 1 275 ? -1.021 -5.001 -17.304 1.00 75.62 275 ALA A O 1
ATOM 2087 N N . GLY A 1 276 ? -2.122 -3.902 -18.919 1.00 75.19 276 GLY A N 1
ATOM 2088 C CA . GLY A 1 276 ? -1.863 -4.883 -19.973 1.00 75.19 276 GLY A CA 1
ATOM 2089 C C . GLY A 1 276 ? -0.368 -5.087 -20.251 1.00 75.19 276 GLY A C 1
ATOM 2090 O O . GLY A 1 276 ? 0.058 -6.232 -20.392 1.00 75.19 276 GLY A O 1
ATOM 2091 N N . MET A 1 277 ? 0.437 -4.018 -20.219 1.00 82.62 277 MET A N 1
ATOM 2092 C CA . MET A 1 277 ? 1.890 -4.075 -20.445 1.00 82.62 277 MET A CA 1
ATOM 2093 C C . MET A 1 277 ? 2.639 -4.822 -19.337 1.00 82.62 277 MET A C 1
ATOM 2095 O O . MET A 1 277 ? 3.721 -5.360 -19.566 1.00 82.62 277 MET A O 1
ATOM 2099 N N . LEU A 1 278 ? 2.059 -4.923 -18.134 1.00 88.25 278 LEU A N 1
ATOM 2100 C CA . LEU A 1 278 ? 2.662 -5.694 -17.044 1.00 88.25 278 LEU A CA 1
ATOM 2101 C C . LEU A 1 278 ? 2.808 -7.177 -17.417 1.00 88.25 278 LEU A C 1
ATOM 2103 O O . LEU A 1 278 ? 3.714 -7.845 -16.920 1.00 88.25 278 LEU A O 1
ATOM 2107 N N . ARG A 1 279 ? 1.969 -7.696 -18.324 1.00 86.75 279 ARG A N 1
ATOM 2108 C CA . ARG A 1 279 ? 2.032 -9.092 -18.786 1.00 86.75 279 ARG A CA 1
ATOM 2109 C C . ARG A 1 279 ? 3.327 -9.411 -19.537 1.00 86.75 279 ARG A C 1
ATOM 2111 O O . ARG A 1 279 ? 3.787 -10.548 -19.471 1.00 86.75 279 ARG A O 1
ATOM 2118 N N . ASP A 1 280 ? 3.955 -8.412 -20.151 1.00 88.62 280 ASP A N 1
ATOM 2119 C CA . ASP A 1 280 ? 5.184 -8.579 -20.938 1.00 88.62 280 ASP A CA 1
ATOM 2120 C C . ASP A 1 280 ? 6.455 -8.563 -20.068 1.00 88.62 280 ASP A C 1
ATOM 2122 O O . ASP A 1 280 ? 7.571 -8.794 -20.545 1.00 88.62 280 ASP A O 1
ATOM 2126 N N . THR A 1 281 ? 6.305 -8.294 -18.767 1.00 91.31 281 THR A N 1
ATOM 2127 C CA . THR A 1 281 ? 7.431 -8.229 -17.824 1.00 91.31 281 THR A CA 1
ATOM 2128 C C . THR A 1 281 ? 7.960 -9.603 -17.417 1.00 91.31 281 THR A C 1
ATOM 2130 O O . THR A 1 281 ? 9.115 -9.729 -17.020 1.00 91.31 281 THR A O 1
ATOM 2133 N N . GLY A 1 282 ? 7.124 -10.641 -17.505 1.00 91.69 282 GLY A N 1
ATOM 2134 C CA . GLY A 1 282 ? 7.449 -11.979 -17.010 1.00 91.69 282 GLY A CA 1
ATOM 2135 C C . GLY A 1 282 ? 7.457 -12.111 -15.481 1.00 91.69 282 GLY A C 1
ATOM 2136 O O . GLY A 1 282 ? 7.848 -13.165 -14.984 1.00 91.69 282 GLY A O 1
ATOM 2137 N N . ILE A 1 283 ? 7.031 -11.087 -14.728 1.00 95.00 283 ILE A N 1
ATOM 2138 C CA . ILE A 1 283 ? 6.832 -11.205 -13.276 1.00 95.00 283 ILE A CA 1
ATOM 2139 C C . ILE A 1 283 ? 5.586 -12.042 -12.962 1.00 95.00 283 ILE A C 1
ATOM 2141 O O . ILE A 1 283 ? 4.644 -12.127 -13.756 1.00 95.00 283 ILE A O 1
ATOM 2145 N N . ASP A 1 284 ? 5.540 -12.609 -11.760 1.00 95.94 284 ASP A N 1
ATOM 2146 C CA . ASP A 1 284 ? 4.312 -13.160 -11.197 1.00 95.94 284 ASP A CA 1
ATOM 2147 C C . ASP A 1 284 ? 3.381 -12.000 -10.821 1.00 95.94 284 ASP A C 1
ATOM 2149 O O . ASP A 1 284 ? 3.488 -11.398 -9.748 1.00 95.94 284 ASP A O 1
ATOM 2153 N N . LEU A 1 285 ? 2.471 -11.665 -11.739 1.00 94.31 285 LEU A N 1
ATOM 2154 C CA . LEU A 1 285 ? 1.510 -10.580 -11.548 1.00 94.31 285 LEU A CA 1
ATOM 2155 C C . LEU A 1 285 ? 0.593 -10.806 -10.353 1.00 94.31 285 LEU A C 1
ATOM 2157 O O . LEU A 1 285 ? 0.213 -9.833 -9.702 1.00 94.31 285 LEU A O 1
ATOM 2161 N N . ASP A 1 286 ? 0.242 -12.055 -10.038 1.00 96.00 286 ASP A N 1
ATOM 2162 C CA . ASP A 1 286 ? -0.639 -12.302 -8.902 1.00 96.00 286 ASP A CA 1
ATOM 2163 C C . ASP A 1 286 ? 0.085 -11.973 -7.601 1.00 96.00 286 ASP A C 1
ATOM 2165 O O . ASP A 1 286 ? -0.450 -11.279 -6.735 1.00 96.00 286 ASP A O 1
ATOM 2169 N N . ARG A 1 287 ? 1.334 -12.428 -7.489 1.00 96.31 287 ARG A N 1
ATOM 2170 C CA . ARG A 1 287 ? 2.201 -12.115 -6.357 1.00 96.31 287 ARG A CA 1
ATOM 2171 C C . ARG A 1 287 ? 2.476 -10.622 -6.239 1.00 96.31 287 ARG A C 1
ATOM 2173 O O . ARG A 1 287 ? 2.400 -10.072 -5.142 1.00 96.31 287 ARG A O 1
ATOM 2180 N N . PHE A 1 288 ? 2.740 -9.961 -7.362 1.00 95.94 288 PHE A N 1
ATOM 2181 C CA . PHE A 1 288 ? 2.958 -8.520 -7.409 1.00 95.94 288 PHE A CA 1
ATOM 2182 C C . PHE A 1 288 ? 1.734 -7.746 -6.905 1.00 95.94 288 PHE A C 1
ATOM 2184 O O . PHE A 1 288 ? 1.861 -6.929 -5.992 1.00 95.94 288 PHE A O 1
ATOM 2191 N N . PHE A 1 289 ? 0.534 -8.046 -7.417 1.00 95.69 289 PHE A N 1
ATOM 2192 C CA . PHE A 1 289 ? -0.688 -7.379 -6.965 1.00 95.69 289 PHE A CA 1
ATOM 2193 C C . PHE A 1 289 ? -0.987 -7.654 -5.493 1.00 95.69 289 PHE A C 1
ATOM 2195 O O . PHE A 1 289 ? -1.305 -6.707 -4.779 1.00 95.69 289 PHE A O 1
ATOM 2202 N N . ARG A 1 290 ? -0.820 -8.891 -4.997 1.00 96.44 290 ARG A N 1
ATOM 2203 C CA . ARG A 1 290 ? -0.955 -9.183 -3.555 1.00 96.44 290 ARG A CA 1
ATOM 2204 C C . ARG A 1 290 ? 0.044 -8.389 -2.716 1.00 96.44 290 ARG A C 1
ATOM 2206 O O . ARG A 1 290 ? -0.342 -7.827 -1.694 1.00 96.44 290 ARG A O 1
ATOM 2213 N N . GLY A 1 291 ? 1.282 -8.233 -3.180 1.00 95.56 291 GLY A N 1
ATOM 2214 C CA . GLY A 1 291 ? 2.274 -7.370 -2.537 1.00 95.56 291 GLY A CA 1
ATOM 2215 C C . GLY A 1 291 ? 1.850 -5.901 -2.459 1.00 95.56 291 GLY A C 1
ATOM 2216 O O . GLY A 1 291 ? 2.113 -5.230 -1.461 1.00 95.56 291 GLY A O 1
ATOM 2217 N N . LEU A 1 292 ? 1.107 -5.405 -3.456 1.00 94.50 292 LEU A N 1
ATOM 2218 C CA . LEU A 1 292 ? 0.491 -4.073 -3.419 1.00 94.50 292 LEU A CA 1
ATOM 2219 C C . LEU A 1 292 ? -0.706 -3.979 -2.451 1.00 94.50 292 LEU A C 1
ATOM 2221 O O . LEU A 1 292 ? -1.048 -2.872 -2.025 1.00 94.50 292 LEU A O 1
ATOM 2225 N N . VAL A 1 293 ? -1.323 -5.096 -2.048 1.00 95.19 293 VAL A N 1
ATOM 2226 C CA . VAL A 1 293 ? -2.371 -5.150 -1.003 1.00 95.19 293 VAL A CA 1
ATOM 2227 C C . VAL A 1 293 ? -1.785 -5.113 0.407 1.00 95.19 293 VAL A C 1
ATOM 2229 O O . VAL A 1 293 ? -2.408 -4.572 1.321 1.00 95.19 293 VAL A O 1
ATOM 2232 N N . VAL A 1 294 ? -0.587 -5.651 0.605 1.00 95.12 294 VAL A N 1
ATOM 2233 C CA . VAL A 1 294 ? 0.008 -5.759 1.940 1.00 95.12 294 VAL A CA 1
ATOM 2234 C C . VAL A 1 294 ? 0.687 -4.453 2.349 1.00 95.12 294 VAL A C 1
ATOM 2236 O O . VAL A 1 294 ? 1.366 -3.800 1.554 1.00 95.12 294 VAL A O 1
ATOM 2239 N N . ARG A 1 295 ? 0.507 -4.054 3.606 1.00 92.75 295 ARG A N 1
ATOM 2240 C CA . ARG A 1 295 ? 1.142 -2.888 4.220 1.00 92.75 295 ARG A CA 1
ATOM 2241 C C . ARG A 1 295 ? 1.640 -3.211 5.617 1.00 92.75 295 ARG A C 1
ATOM 2243 O O . ARG A 1 295 ? 0.998 -3.940 6.369 1.00 92.75 295 ARG A O 1
ATOM 2250 N N . PHE A 1 296 ? 2.756 -2.584 5.952 1.00 92.00 296 PHE A N 1
ATOM 2251 C CA . PHE A 1 296 ? 3.339 -2.564 7.282 1.00 92.00 296 PHE A CA 1
ATOM 2252 C C . PHE A 1 296 ? 3.754 -1.126 7.587 1.00 92.00 296 PHE A C 1
ATOM 2254 O O . PHE A 1 296 ? 4.132 -0.387 6.677 1.00 92.00 296 PHE A O 1
ATOM 2261 N N . GLU A 1 297 ? 3.688 -0.724 8.850 1.00 89.69 297 GLU A N 1
ATOM 2262 C CA . GLU A 1 297 ? 4.391 0.475 9.311 1.00 89.69 297 GLU A CA 1
ATOM 2263 C C . GLU A 1 297 ? 5.853 0.135 9.649 1.00 89.69 297 GLU A C 1
ATOM 2265 O O . GLU A 1 297 ? 6.208 -1.040 9.780 1.00 89.69 297 GLU A O 1
ATOM 2270 N N . GLY A 1 298 ? 6.710 1.152 9.773 1.00 84.94 298 GLY A N 1
ATOM 2271 C CA . GLY A 1 298 ? 8.145 0.968 10.041 1.00 84.94 298 GLY A CA 1
ATOM 2272 C C . GLY A 1 298 ? 8.968 0.508 8.830 1.00 84.94 298 GLY A C 1
ATOM 2273 O O . GLY A 1 298 ? 10.156 0.215 8.963 1.00 84.94 298 GLY A O 1
ATOM 2274 N N . VAL A 1 299 ? 8.350 0.445 7.648 1.00 85.50 299 VAL A N 1
ATOM 2275 C CA . VAL A 1 299 ? 9.009 0.230 6.356 1.00 85.50 299 VAL A CA 1
ATOM 2276 C C . VAL A 1 299 ? 8.514 1.273 5.345 1.00 85.50 299 VAL A C 1
ATOM 2278 O O . VAL A 1 299 ? 7.367 1.712 5.454 1.00 85.50 299 VAL A O 1
ATOM 2281 N N . PRO A 1 300 ? 9.332 1.671 4.351 1.00 76.12 300 PRO A N 1
ATOM 2282 C CA . PRO A 1 300 ? 8.956 2.719 3.404 1.00 76.12 300 PRO A CA 1
ATOM 2283 C C . PRO A 1 300 ? 7.630 2.437 2.680 1.00 76.12 300 PRO A C 1
ATOM 2285 O O . PRO A 1 300 ? 7.447 1.370 2.094 1.00 76.12 300 PRO A O 1
ATOM 2288 N N . SER A 1 301 ? 6.730 3.425 2.663 1.00 65.56 301 SER A N 1
ATOM 2289 C CA . SER A 1 301 ? 5.368 3.337 2.106 1.00 65.56 301 SER A CA 1
ATOM 2290 C C . SER A 1 301 ? 5.243 3.789 0.642 1.00 65.56 301 SER A C 1
ATOM 2292 O O . SER A 1 301 ? 4.132 3.953 0.145 1.00 65.56 301 SER A O 1
ATOM 2294 N N . GLY A 1 302 ? 6.360 3.970 -0.077 1.00 59.72 302 GLY A N 1
ATOM 2295 C CA . GLY A 1 302 ? 6.448 4.698 -1.360 1.00 59.72 302 GLY A CA 1
ATOM 2296 C C . GLY A 1 302 ? 5.664 4.157 -2.567 1.00 59.72 302 GLY A C 1
ATOM 2297 O O . GLY A 1 302 ? 5.826 4.689 -3.661 1.00 59.72 302 GLY A O 1
ATOM 2298 N N . ASN A 1 303 ? 4.827 3.136 -2.384 1.00 67.31 303 ASN A N 1
ATOM 2299 C CA . ASN A 1 303 ? 4.086 2.430 -3.431 1.00 67.31 303 ASN A CA 1
ATOM 2300 C C . ASN A 1 303 ? 2.610 2.223 -3.049 1.00 67.31 303 ASN A C 1
ATOM 2302 O O . ASN A 1 303 ? 2.019 1.173 -3.330 1.00 67.31 303 ASN A O 1
ATOM 2306 N N . GLU A 1 304 ? 2.026 3.174 -2.317 1.00 76.69 304 GLU A N 1
ATOM 2307 C CA . GLU A 1 304 ? 0.620 3.091 -1.947 1.00 76.69 304 GLU A CA 1
ATOM 2308 C C . GLU A 1 304 ? -0.300 3.306 -3.154 1.00 76.69 304 GLU A C 1
ATOM 2310 O O . GLU A 1 304 ? -0.194 4.299 -3.863 1.00 76.69 304 GLU A O 1
ATOM 2315 N N . VAL A 1 305 ? -1.201 2.345 -3.379 1.00 82.69 305 VAL A N 1
ATOM 2316 C CA . VAL A 1 305 ? -2.223 2.387 -4.426 1.00 82.69 305 VAL A CA 1
ATOM 2317 C C . VAL A 1 305 ? -3.569 2.265 -3.731 1.00 82.69 305 VAL A C 1
ATOM 2319 O O . VAL A 1 305 ? -3.761 1.372 -2.894 1.00 82.69 305 VAL A O 1
ATOM 2322 N N . ASP A 1 306 ? -4.484 3.165 -4.070 1.00 84.31 306 ASP A N 1
ATOM 2323 C CA . ASP A 1 306 ? -5.871 3.106 -3.622 1.00 84.31 306 ASP A CA 1
ATOM 2324 C C . ASP A 1 306 ? -6.536 1.772 -4.016 1.00 84.31 306 ASP A C 1
ATOM 2326 O O . ASP A 1 306 ? -6.182 1.138 -5.015 1.00 84.31 306 ASP A O 1
ATOM 2330 N N . ALA A 1 307 ? -7.515 1.337 -3.223 1.00 89.25 307 ALA A N 1
ATOM 2331 C CA . ALA A 1 307 ? -8.174 0.052 -3.418 1.00 89.25 307 ALA A CA 1
ATOM 2332 C C . ALA A 1 307 ? -8.931 -0.043 -4.753 1.00 89.25 307 ALA A C 1
ATOM 2334 O O . ALA A 1 307 ? -8.848 -1.080 -5.414 1.00 89.25 307 ALA A O 1
ATOM 2335 N N . GLY A 1 308 ? -9.634 1.016 -5.167 1.00 85.69 308 GLY A N 1
ATOM 2336 C CA . GLY A 1 308 ? -10.371 1.043 -6.429 1.00 85.69 308 GLY A CA 1
ATOM 2337 C C . GLY A 1 308 ? -9.441 1.017 -7.633 1.00 85.69 308 GLY A C 1
ATOM 2338 O O . GLY A 1 308 ? -9.665 0.277 -8.591 1.00 85.69 308 GLY A O 1
ATOM 2339 N N . ARG A 1 309 ? -8.324 1.739 -7.539 1.00 83.12 309 ARG A N 1
ATOM 2340 C CA . ARG A 1 309 ? -7.280 1.772 -8.574 1.00 83.12 309 ARG A CA 1
ATOM 2341 C C . ARG A 1 309 ? -6.579 0.432 -8.736 1.00 83.12 309 ARG A C 1
ATOM 2343 O O . ARG A 1 309 ? -6.415 -0.052 -9.854 1.00 83.12 309 ARG A O 1
ATOM 2350 N N . LEU A 1 310 ? -6.230 -0.207 -7.624 1.00 90.38 310 LEU A N 1
ATOM 2351 C CA . LEU A 1 310 ? -5.652 -1.544 -7.648 1.00 90.38 310 LEU A CA 1
ATOM 2352 C C . LEU A 1 310 ? -6.648 -2.570 -8.212 1.00 90.38 310 LEU A C 1
ATOM 2354 O O . LEU A 1 310 ? -6.269 -3.378 -9.057 1.00 90.38 310 LEU A O 1
ATOM 2358 N N . ALA A 1 311 ? -7.925 -2.513 -7.812 1.00 91.88 311 ALA A N 1
ATOM 2359 C CA . ALA A 1 311 ? -8.979 -3.370 -8.362 1.00 91.88 311 ALA A CA 1
ATOM 2360 C C . ALA A 1 311 ? -9.108 -3.219 -9.885 1.00 91.88 311 ALA A C 1
ATOM 2362 O O . ALA A 1 311 ? -9.183 -4.214 -10.610 1.00 91.88 311 ALA A O 1
ATOM 2363 N N . ARG A 1 312 ? -9.067 -1.981 -10.377 1.00 86.25 312 ARG A N 1
ATOM 2364 C CA . ARG A 1 312 ? -9.098 -1.684 -11.806 1.00 86.25 312 ARG A CA 1
ATOM 2365 C C . ARG A 1 312 ? -7.880 -2.245 -12.543 1.00 86.25 312 ARG A C 1
ATOM 2367 O O . ARG A 1 312 ? -8.041 -2.930 -13.550 1.00 86.25 312 ARG A O 1
ATOM 2374 N N . ALA A 1 313 ? -6.675 -2.033 -12.019 1.00 88.31 313 ALA A N 1
ATOM 2375 C CA . ALA A 1 313 ? -5.458 -2.588 -12.608 1.00 88.31 313 ALA A CA 1
ATOM 2376 C C . ALA A 1 313 ? -5.486 -4.125 -12.666 1.00 88.31 313 ALA A C 1
ATOM 2378 O O . ALA A 1 313 ? -5.082 -4.719 -13.664 1.00 88.31 313 ALA A O 1
ATOM 2379 N N . ILE A 1 314 ? -6.032 -4.780 -11.634 1.00 92.19 314 ILE A N 1
ATOM 2380 C CA . ILE A 1 314 ? -6.258 -6.234 -11.615 1.00 92.19 314 ILE A CA 1
ATOM 2381 C C . ILE A 1 314 ? -7.206 -6.662 -12.752 1.00 92.19 314 ILE A C 1
ATOM 2383 O O . ILE A 1 314 ? -6.960 -7.685 -13.402 1.00 92.19 314 ILE A O 1
ATOM 2387 N N . GLN A 1 315 ? -8.282 -5.904 -13.000 1.00 90.19 315 GLN A N 1
ATOM 2388 C CA . GLN A 1 315 ? -9.237 -6.165 -14.087 1.00 90.19 315 GLN A CA 1
ATOM 2389 C C . GLN A 1 315 ? -8.592 -6.005 -15.465 1.00 90.19 315 GLN A C 1
ATOM 2391 O O . GLN A 1 315 ? -8.675 -6.918 -16.286 1.00 90.19 315 GLN A O 1
ATOM 2396 N N . GLU A 1 316 ? -7.894 -4.897 -15.706 1.00 86.94 316 GLU A N 1
ATOM 2397 C CA . GLU A 1 316 ? -7.225 -4.617 -16.983 1.00 86.94 316 GLU A CA 1
ATOM 2398 C C . GLU A 1 316 ? -6.085 -5.613 -17.259 1.00 86.94 316 GLU A C 1
ATOM 2400 O O . GLU A 1 316 ? -5.941 -6.143 -18.365 1.00 86.94 316 GLU A O 1
ATOM 2405 N N . ALA A 1 317 ? -5.347 -6.012 -16.221 1.00 89.19 317 ALA A N 1
ATOM 2406 C CA . ALA A 1 317 ? -4.362 -7.086 -16.303 1.00 89.19 317 ALA A CA 1
ATOM 2407 C C . ALA A 1 317 ? -4.987 -8.480 -16.507 1.00 89.19 317 ALA A C 1
ATOM 2409 O O . ALA A 1 317 ? -4.250 -9.439 -16.740 1.00 89.19 317 ALA A O 1
ATOM 2410 N N . GLY A 1 318 ? -6.319 -8.618 -16.496 1.00 91.12 318 GLY A N 1
ATOM 2411 C CA . GLY A 1 318 ? -7.017 -9.889 -16.709 1.00 91.12 318 GLY A CA 1
ATOM 2412 C C . GLY A 1 318 ? -6.802 -10.890 -15.573 1.00 91.12 318 GLY A C 1
ATOM 2413 O O . GLY A 1 318 ? -6.911 -12.097 -15.782 1.00 91.12 318 GLY A O 1
ATOM 2414 N N . ARG A 1 319 ? -6.457 -10.398 -14.376 1.00 94.62 319 ARG A N 1
ATOM 2415 C CA . ARG A 1 319 ? -6.101 -11.213 -13.204 1.00 94.62 319 ARG A CA 1
ATOM 2416 C C . ARG A 1 319 ? -7.226 -11.317 -12.177 1.00 94.62 319 ARG A C 1
ATOM 2418 O O . ARG A 1 319 ? -7.040 -11.937 -11.137 1.00 94.62 319 ARG A O 1
ATOM 2425 N N . SER A 1 320 ? -8.410 -10.755 -12.444 1.00 94.94 320 SER A N 1
ATOM 2426 C CA . SER A 1 320 ? -9.521 -10.785 -11.482 1.00 94.94 320 SER A CA 1
ATOM 2427 C C . SER A 1 320 ? -9.857 -12.187 -10.961 1.00 94.94 320 SER A C 1
ATOM 2429 O O . SER A 1 320 ? -9.994 -12.303 -9.745 1.00 94.94 320 SER 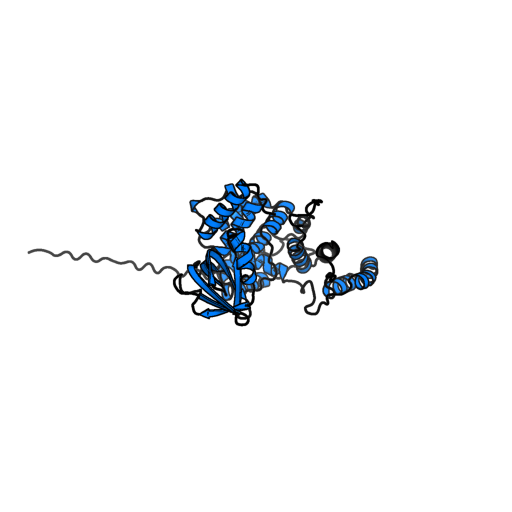A O 1
ATOM 2431 N N . PRO A 1 321 ? -9.955 -13.257 -11.783 1.00 94.94 321 PRO A N 1
ATOM 2432 C CA . PRO A 1 321 ? -10.301 -14.581 -11.262 1.00 94.94 321 PRO A CA 1
ATOM 2433 C C . PRO A 1 321 ? -9.281 -15.127 -10.253 1.00 94.94 321 PRO A C 1
ATOM 2435 O O . PRO A 1 321 ? -9.674 -15.592 -9.186 1.00 94.94 321 PRO A O 1
ATOM 2438 N N . SER A 1 322 ? -7.980 -15.040 -10.559 1.00 94.69 322 SER A N 1
ATOM 2439 C CA . SER A 1 322 ? -6.919 -15.551 -9.681 1.00 94.69 322 SER A CA 1
ATOM 2440 C C . SER A 1 322 ? -6.767 -14.703 -8.420 1.00 94.69 322 SER A C 1
ATOM 2442 O O . SER A 1 322 ? -6.709 -15.239 -7.314 1.00 94.69 322 SER A O 1
ATOM 2444 N N . ILE A 1 323 ? -6.785 -13.376 -8.566 1.00 96.69 323 ILE A N 1
ATOM 2445 C CA . ILE A 1 323 ? -6.632 -12.452 -7.442 1.00 96.69 323 ILE A CA 1
ATOM 2446 C C . ILE A 1 323 ? -7.836 -12.478 -6.502 1.00 96.69 323 ILE A C 1
ATOM 2448 O O . ILE A 1 323 ? -7.640 -12.429 -5.292 1.00 96.69 323 ILE A O 1
ATOM 2452 N N . THR A 1 324 ? -9.066 -12.616 -7.009 1.00 97.75 324 THR A N 1
ATOM 2453 C CA . THR A 1 324 ? -10.268 -12.698 -6.153 1.00 97.75 324 THR A CA 1
ATOM 2454 C C . THR A 1 324 ? -10.149 -13.839 -5.145 1.00 97.75 324 THR A C 1
ATOM 2456 O O . THR A 1 324 ? -10.364 -13.623 -3.955 1.00 97.75 324 THR A O 1
ATOM 2459 N N . ALA A 1 325 ? -9.728 -15.027 -5.592 1.00 96.19 325 ALA A N 1
ATOM 2460 C CA . ALA A 1 325 ? -9.545 -16.174 -4.706 1.00 96.19 325 ALA A CA 1
ATOM 2461 C C . ALA A 1 325 ? -8.512 -15.890 -3.601 1.00 96.19 325 ALA A C 1
ATOM 2463 O O . ALA A 1 325 ? -8.759 -16.181 -2.431 1.00 96.19 325 ALA A O 1
ATOM 2464 N N . SER A 1 326 ? -7.379 -15.273 -3.947 1.00 96.75 326 SER A N 1
ATOM 2465 C CA . SER A 1 326 ? -6.368 -14.895 -2.956 1.00 96.75 326 SER A CA 1
ATOM 2466 C C . SER A 1 326 ? -6.842 -13.797 -2.002 1.00 96.75 326 SER A C 1
ATOM 2468 O O . SER A 1 326 ? -6.562 -13.870 -0.810 1.00 96.75 326 SER A O 1
ATOM 2470 N N . LEU A 1 327 ? -7.576 -12.793 -2.486 1.00 97.69 327 LEU A N 1
ATOM 2471 C CA . LEU A 1 327 ? -8.127 -11.732 -1.640 1.00 97.69 327 LEU A CA 1
ATOM 2472 C C . LEU A 1 327 ? -9.145 -12.288 -0.641 1.00 97.69 327 LEU A C 1
ATOM 2474 O O . LEU A 1 327 ? -9.113 -11.900 0.524 1.00 97.69 327 LEU A O 1
ATOM 2478 N N . LEU A 1 328 ? -10.003 -13.223 -1.060 1.00 97.00 328 LEU A N 1
ATOM 2479 C CA . LEU A 1 328 ? -10.922 -13.920 -0.155 1.00 97.00 328 LEU A CA 1
ATOM 2480 C C . LEU A 1 328 ? -10.147 -14.666 0.936 1.00 97.00 328 LEU A C 1
ATOM 2482 O O . LEU A 1 328 ? -10.429 -14.485 2.118 1.00 97.00 328 LEU A O 1
ATOM 2486 N N . GLN A 1 329 ? -9.095 -15.403 0.565 1.00 95.94 329 GLN A N 1
ATOM 2487 C CA . GLN A 1 329 ? -8.214 -16.054 1.540 1.00 95.94 329 GLN A CA 1
ATOM 2488 C C . GLN A 1 329 ? -7.574 -15.048 2.505 1.00 95.94 329 GLN A C 1
ATOM 2490 O O . GLN A 1 329 ? -7.519 -15.315 3.702 1.00 95.94 329 GLN A O 1
ATOM 2495 N N . MET A 1 330 ? -7.129 -13.882 2.024 1.00 96.94 330 MET A N 1
ATOM 2496 C CA . MET A 1 330 ? -6.584 -12.827 2.886 1.00 96.94 330 MET A CA 1
ATOM 2497 C C . MET A 1 330 ? -7.628 -12.326 3.885 1.00 96.94 330 MET A C 1
ATOM 2499 O O . MET A 1 330 ? -7.327 -12.241 5.072 1.00 96.94 330 MET A O 1
ATOM 2503 N N . VAL A 1 331 ? -8.856 -12.032 3.440 1.00 96.62 331 VAL A N 1
ATOM 2504 C CA . VAL A 1 331 ? -9.950 -11.586 4.322 1.00 96.62 331 VAL A CA 1
ATOM 2505 C C . VAL A 1 331 ? -10.257 -12.628 5.395 1.00 96.62 331 VAL A C 1
ATOM 2507 O O . VAL A 1 331 ? -10.481 -12.268 6.555 1.00 96.62 331 VAL A O 1
ATOM 2510 N N . GLU A 1 332 ? -10.229 -13.908 5.037 1.00 94.81 332 GLU A N 1
ATOM 2511 C CA . GLU A 1 332 ? -10.563 -15.021 5.925 1.00 94.81 332 GLU A CA 1
ATOM 2512 C C . GLU A 1 332 ? -9.401 -15.464 6.825 1.00 94.81 332 GLU A C 1
ATOM 2514 O O . GLU A 1 332 ? -9.631 -16.163 7.811 1.00 94.81 332 GLU A O 1
ATOM 2519 N N . ASN A 1 333 ? -8.165 -15.040 6.540 1.00 95.44 333 ASN A N 1
ATOM 2520 C CA . ASN A 1 333 ? -6.978 -15.470 7.272 1.00 95.44 333 ASN A CA 1
ATOM 2521 C C . ASN A 1 333 ? -6.878 -14.790 8.657 1.00 95.44 333 ASN A C 1
ATOM 2523 O O . ASN A 1 333 ? -6.574 -13.595 8.737 1.00 95.44 333 ASN A O 1
ATOM 2527 N N . PRO A 1 334 ? -7.043 -15.524 9.776 1.00 93.88 334 PRO A N 1
ATOM 2528 C CA . PRO A 1 334 ? -6.936 -14.947 11.112 1.00 93.88 334 PRO A CA 1
ATOM 2529 C C . PRO A 1 334 ? -5.491 -14.631 11.521 1.00 93.88 334 PRO A C 1
ATOM 2531 O O . PRO A 1 334 ? -5.304 -13.920 12.508 1.00 93.88 334 PRO A O 1
ATOM 2534 N N . ALA A 1 335 ? -4.474 -15.138 10.818 1.00 93.94 335 ALA A N 1
ATOM 2535 C CA . ALA A 1 335 ? -3.076 -14.786 11.063 1.00 93.94 335 ALA A CA 1
ATOM 2536 C C . ALA A 1 335 ? -2.707 -13.423 10.458 1.00 93.94 335 ALA A C 1
ATOM 2538 O O . ALA A 1 335 ? -1.829 -12.747 10.989 1.00 93.94 335 ALA A O 1
ATOM 2539 N N . LEU A 1 336 ? -3.418 -12.985 9.413 1.00 95.56 336 LEU A N 1
ATOM 2540 C CA . LEU A 1 336 ? -3.237 -11.663 8.823 1.00 95.56 336 LEU A CA 1
ATOM 2541 C C . LEU A 1 336 ? -3.776 -10.575 9.770 1.00 95.56 336 LEU A C 1
ATOM 2543 O O . LEU A 1 336 ? -4.759 -10.768 10.504 1.00 95.56 336 LEU A O 1
ATOM 2547 N N . ASP A 1 337 ? -3.111 -9.423 9.798 1.00 94.81 337 ASP A N 1
ATOM 2548 C CA . ASP A 1 337 ? -3.571 -8.271 10.567 1.00 94.81 337 ASP A CA 1
ATOM 2549 C C . ASP A 1 337 ? -4.855 -7.681 9.970 1.00 94.81 337 ASP A C 1
ATOM 2551 O O . ASP A 1 337 ? -5.152 -7.805 8.781 1.00 94.81 337 ASP A O 1
ATOM 2555 N N . GLU A 1 338 ? -5.658 -7.045 10.818 1.00 95.44 338 GLU A N 1
ATOM 2556 C CA . GLU A 1 338 ? -6.986 -6.590 10.404 1.00 95.44 338 GLU A CA 1
ATOM 2557 C C . GLU A 1 338 ? -6.952 -5.431 9.406 1.00 95.44 338 GLU A C 1
ATOM 2559 O O . GLU A 1 338 ? -7.894 -5.287 8.630 1.00 95.44 338 GLU A O 1
ATOM 2564 N N . TYR A 1 339 ? -5.873 -4.642 9.375 1.00 95.19 339 TYR A N 1
ATOM 2565 C CA . TYR A 1 339 ? -5.721 -3.572 8.396 1.00 95.19 339 TYR A CA 1
ATOM 2566 C C . TYR A 1 339 ? -5.553 -4.147 6.984 1.00 95.19 339 TYR A C 1
ATOM 2568 O O . TYR A 1 339 ? -6.276 -3.758 6.066 1.00 95.19 339 TYR A O 1
ATOM 2576 N N . ASN A 1 340 ? -4.678 -5.137 6.805 1.00 96.12 340 ASN A N 1
ATOM 2577 C CA . ASN A 1 340 ? -4.503 -5.801 5.512 1.00 96.12 340 ASN A CA 1
ATOM 2578 C C . ASN A 1 340 ? -5.748 -6.596 5.087 1.00 96.12 340 ASN A C 1
ATOM 2580 O O . ASN A 1 340 ? -6.097 -6.614 3.904 1.00 96.12 340 ASN A O 1
ATOM 2584 N N . ARG A 1 341 ? -6.489 -7.171 6.042 1.00 96.69 341 ARG A N 1
ATOM 2585 C CA . ARG A 1 341 ? -7.804 -7.790 5.783 1.00 96.69 341 ARG A CA 1
ATOM 2586 C C . ARG A 1 341 ? -8.841 -6.762 5.321 1.00 96.69 341 ARG A C 1
ATOM 2588 O O . ARG A 1 341 ? -9.598 -7.027 4.385 1.00 96.69 341 ARG A O 1
ATOM 2595 N N . LEU A 1 342 ? -8.850 -5.573 5.923 1.00 95.62 342 LEU A N 1
ATOM 2596 C CA . LEU A 1 342 ? -9.691 -4.456 5.494 1.00 95.62 342 LEU A CA 1
ATOM 2597 C C . LEU A 1 342 ? -9.310 -3.978 4.086 1.00 95.62 342 LEU A C 1
ATOM 2599 O O . LEU A 1 342 ? -10.199 -3.806 3.253 1.00 95.62 342 LEU A O 1
ATOM 2603 N N . ARG A 1 343 ? -8.015 -3.830 3.771 1.00 95.19 343 ARG A N 1
ATOM 2604 C CA . ARG A 1 343 ? -7.568 -3.480 2.408 1.00 95.19 343 ARG A CA 1
ATOM 2605 C C . ARG A 1 343 ? -8.013 -4.514 1.375 1.00 95.19 343 ARG A C 1
ATOM 2607 O O . ARG A 1 343 ? -8.565 -4.126 0.349 1.00 95.19 343 ARG A O 1
ATOM 2614 N N . ALA A 1 344 ? -7.851 -5.808 1.655 1.00 97.25 344 ALA A N 1
ATOM 2615 C CA . ALA A 1 344 ? -8.327 -6.868 0.763 1.00 97.25 344 ALA A CA 1
ATOM 2616 C C . ALA A 1 344 ? -9.851 -6.797 0.542 1.00 97.25 344 ALA A C 1
ATOM 2618 O O . ALA A 1 344 ? -10.321 -6.895 -0.591 1.00 97.25 344 ALA A O 1
ATOM 2619 N N . THR A 1 345 ? -10.614 -6.534 1.607 1.00 96.94 345 THR A N 1
ATOM 2620 C CA . THR A 1 345 ? -12.077 -6.353 1.550 1.00 96.94 345 THR A CA 1
ATOM 2621 C C . THR A 1 345 ? -12.469 -5.169 0.665 1.00 96.94 345 THR A C 1
ATOM 2623 O O . THR A 1 345 ? -13.364 -5.296 -0.169 1.00 96.94 345 THR A O 1
ATOM 2626 N N . ARG A 1 346 ? -11.775 -4.029 0.794 1.00 94.88 346 ARG A N 1
ATOM 2627 C CA . ARG A 1 346 ? -12.009 -2.842 -0.045 1.00 94.88 346 ARG A CA 1
ATOM 2628 C C . ARG A 1 346 ? -11.831 -3.160 -1.527 1.00 94.88 346 ARG A C 1
ATOM 2630 O O . ARG A 1 346 ? -12.696 -2.835 -2.333 1.00 94.88 346 ARG A O 1
ATOM 2637 N N . ILE A 1 347 ? -10.747 -3.851 -1.876 1.00 96.06 347 ILE A N 1
ATOM 2638 C CA . ILE A 1 347 ? -10.462 -4.246 -3.262 1.00 96.06 347 ILE A CA 1
ATOM 2639 C C . ILE A 1 347 ? -11.541 -5.203 -3.784 1.00 96.06 347 ILE A C 1
ATOM 2641 O O . ILE A 1 347 ? -12.017 -5.023 -4.901 1.00 96.06 347 ILE A O 1
ATOM 2645 N N . LEU A 1 348 ? -11.985 -6.176 -2.979 1.00 97.19 348 LEU A N 1
ATOM 2646 C CA . LEU A 1 348 ? -13.076 -7.084 -3.357 1.00 97.19 348 LEU A CA 1
ATOM 2647 C C . LEU A 1 348 ? -14.384 -6.342 -3.647 1.00 97.19 348 LEU A C 1
ATOM 2649 O O . LEU A 1 348 ? -15.058 -6.685 -4.616 1.00 97.19 348 LEU A O 1
ATOM 2653 N N . VAL A 1 349 ? -14.733 -5.315 -2.867 1.00 95.31 349 VAL A N 1
ATOM 2654 C CA . VAL A 1 349 ? -15.909 -4.480 -3.163 1.00 95.31 349 VAL A CA 1
ATOM 2655 C C . VAL A 1 349 ? -15.765 -3.786 -4.518 1.00 95.31 349 VAL A C 1
ATOM 2657 O O . VAL A 1 349 ? -16.682 -3.864 -5.331 1.00 95.31 349 VAL A O 1
ATOM 2660 N N . HIS A 1 350 ? -14.616 -3.172 -4.810 1.00 92.81 350 HIS A N 1
ATOM 2661 C CA . HIS A 1 350 ? -14.388 -2.526 -6.110 1.00 92.81 350 HIS A CA 1
ATOM 2662 C C . HIS A 1 350 ? -14.363 -3.515 -7.286 1.00 92.81 350 HIS A C 1
ATOM 2664 O O . HIS A 1 350 ? -14.741 -3.162 -8.401 1.00 92.81 350 HIS A O 1
ATOM 2670 N N . LEU A 1 351 ? -13.977 -4.771 -7.044 1.00 94.38 351 LEU A N 1
ATOM 2671 C CA . LEU A 1 351 ? -14.088 -5.850 -8.027 1.00 94.38 351 LEU A CA 1
ATOM 2672 C C . LEU A 1 351 ? -15.532 -6.362 -8.211 1.00 94.38 351 LEU A C 1
ATOM 2674 O O . LEU A 1 351 ? -15.765 -7.175 -9.106 1.00 94.38 351 LEU A O 1
ATOM 2678 N N . GLY A 1 352 ? -16.491 -5.927 -7.384 1.00 95.00 352 GLY A N 1
ATOM 2679 C CA . GLY A 1 352 ? -17.860 -6.454 -7.363 1.00 95.00 352 GLY A CA 1
ATOM 2680 C C . GLY A 1 352 ? -17.943 -7.882 -6.814 1.00 95.00 352 GLY A C 1
ATOM 2681 O O . GLY A 1 352 ? -18.744 -8.689 -7.285 1.00 95.00 352 GLY A O 1
ATOM 2682 N N . LYS A 1 353 ? -17.057 -8.221 -5.871 1.00 96.31 353 LYS A N 1
ATOM 2683 C CA . LYS A 1 353 ? -16.821 -9.573 -5.336 1.00 96.31 353 LYS A CA 1
ATOM 2684 C C . LYS A 1 353 ? -17.084 -9.707 -3.842 1.00 96.31 353 LYS A C 1
ATOM 2686 O O . LYS A 1 353 ? -16.825 -10.750 -3.252 1.00 96.31 353 LYS A O 1
ATOM 2691 N N . ASP A 1 354 ? -17.645 -8.686 -3.213 1.00 92.88 354 ASP A N 1
ATOM 2692 C CA . ASP A 1 354 ? -17.914 -8.689 -1.779 1.00 92.88 354 ASP A CA 1
ATOM 2693 C C . ASP A 1 354 ? -19.003 -9.689 -1.357 1.00 92.88 354 ASP A C 1
ATOM 2695 O O . ASP A 1 354 ? -18.993 -10.169 -0.224 1.00 92.88 354 ASP A O 1
ATOM 2699 N N . GLY A 1 355 ? -19.919 -10.050 -2.263 1.00 93.69 355 GLY A N 1
ATOM 2700 C CA . GLY A 1 355 ? -20.915 -11.105 -2.037 1.00 93.69 355 GLY A CA 1
ATOM 2701 C C . GLY A 1 355 ? -20.314 -12.501 -1.831 1.00 93.69 355 GLY A C 1
ATOM 2702 O O . GLY A 1 355 ? -20.993 -13.381 -1.308 1.00 93.69 355 GLY A O 1
ATOM 2703 N N . GLU A 1 356 ? -19.046 -12.699 -2.203 1.00 95.19 356 GLU A N 1
ATOM 2704 C CA . GLU A 1 356 ? -18.315 -13.958 -2.018 1.00 95.19 356 GLU A CA 1
ATOM 2705 C C . GLU A 1 356 ? -17.641 -14.043 -0.630 1.00 95.19 356 GLU A C 1
ATOM 2707 O O . GLU A 1 356 ? -17.165 -15.108 -0.241 1.00 95.19 356 GLU A O 1
ATOM 2712 N N . ILE A 1 357 ? -17.627 -12.950 0.148 1.00 93.94 357 ILE A N 1
ATOM 2713 C CA . ILE A 1 357 ? -16.990 -12.899 1.472 1.00 93.94 357 ILE A CA 1
ATOM 2714 C C . ILE A 1 357 ? -17.842 -13.627 2.512 1.00 93.94 357 ILE A C 1
ATOM 2716 O O . ILE A 1 357 ? -19.002 -13.283 2.762 1.00 93.94 357 ILE A O 1
ATOM 2720 N N . ARG A 1 358 ? -17.228 -14.580 3.213 1.00 92.25 358 ARG A N 1
ATOM 2721 C CA . ARG A 1 358 ? -17.866 -15.299 4.313 1.00 92.25 358 ARG A CA 1
ATOM 2722 C C . ARG A 1 358 ? -18.017 -14.433 5.567 1.00 92.25 358 ARG A C 1
ATOM 2724 O O . ARG A 1 358 ? -17.045 -13.966 6.160 1.00 92.25 358 ARG A O 1
ATOM 2731 N N . GLY A 1 359 ? -19.264 -14.252 6.007 1.00 86.50 359 GLY A N 1
ATOM 2732 C CA . GLY A 1 359 ? -19.616 -13.397 7.147 1.00 86.50 359 GLY A CA 1
ATOM 2733 C C . GLY A 1 359 ? -18.956 -13.783 8.475 1.00 86.50 359 GLY A C 1
ATOM 2734 O O . GLY A 1 359 ? -18.552 -12.906 9.242 1.00 86.50 359 GLY A O 1
ATOM 2735 N N . ASP A 1 360 ? -18.833 -15.084 8.736 1.00 89.69 360 ASP A N 1
ATOM 2736 C CA . ASP A 1 360 ? -18.256 -15.674 9.951 1.00 89.69 360 ASP A CA 1
ATOM 2737 C C . ASP A 1 360 ? -16.745 -15.451 10.071 1.00 89.69 360 ASP A C 1
ATOM 2739 O O . ASP A 1 360 ? -16.218 -15.431 11.182 1.00 89.69 360 ASP A O 1
ATOM 2743 N N . ALA A 1 361 ? -16.061 -15.227 8.950 1.00 84.56 361 ALA A N 1
ATOM 2744 C CA . ALA A 1 361 ? -14.619 -15.062 8.924 1.00 84.56 361 ALA A CA 1
ATOM 2745 C C . ALA A 1 361 ? -14.161 -13.621 9.209 1.00 84.56 361 ALA A C 1
ATOM 2747 O O . ALA A 1 361 ? -13.022 -13.427 9.620 1.00 84.56 361 ALA A O 1
ATOM 2748 N N . MET A 1 362 ? -15.012 -12.603 9.028 1.00 89.69 362 MET A N 1
ATOM 2749 C CA . MET A 1 362 ? -14.624 -11.186 9.140 1.00 89.69 362 MET A CA 1
ATOM 2750 C C . MET A 1 362 ? -14.381 -10.719 10.584 1.00 89.69 362 MET A C 1
ATOM 2752 O O . MET A 1 362 ? -15.152 -11.039 11.490 1.00 89.69 362 MET A O 1
ATOM 2756 N N . SER A 1 363 ? -13.358 -9.877 10.790 1.00 88.50 363 SER A N 1
ATOM 2757 C CA . SER A 1 363 ? -13.215 -9.130 12.047 1.00 88.50 363 SER A CA 1
ATOM 2758 C C . SER A 1 363 ? -14.274 -8.027 12.168 1.00 88.50 363 SER A C 1
ATOM 2760 O O . SER A 1 363 ? -14.908 -7.638 11.184 1.00 88.50 363 SER A O 1
ATOM 2762 N N . ALA A 1 364 ? -14.485 -7.512 13.383 1.00 86.94 364 ALA A N 1
ATOM 2763 C CA . ALA A 1 364 ? -15.512 -6.501 13.634 1.00 86.94 364 ALA A CA 1
ATOM 2764 C C . ALA A 1 364 ? -15.303 -5.189 12.841 1.00 86.94 364 ALA A C 1
ATOM 2766 O O . ALA A 1 364 ? -16.293 -4.700 12.288 1.00 86.94 364 ALA A O 1
ATOM 2767 N N . PRO A 1 365 ? -14.076 -4.636 12.712 1.00 85.94 365 PRO A N 1
ATOM 2768 C CA . PRO A 1 365 ? -13.827 -3.482 11.844 1.00 85.94 365 PRO A CA 1
ATOM 2769 C C . PRO A 1 365 ? -14.132 -3.766 10.369 1.00 85.94 365 PRO A C 1
ATOM 2771 O O . PRO A 1 365 ? -14.812 -2.979 9.720 1.00 85.94 365 PRO A O 1
ATOM 2774 N N . VAL A 1 366 ? -13.702 -4.925 9.854 1.00 91.25 366 VAL A N 1
ATOM 2775 C CA . VAL A 1 366 ? -13.936 -5.321 8.454 1.00 91.25 366 VAL A CA 1
ATOM 2776 C C . VAL A 1 366 ? -15.429 -5.451 8.157 1.00 91.25 366 VAL A C 1
ATOM 2778 O O . VAL A 1 366 ? -15.912 -4.917 7.160 1.00 91.25 366 VAL A O 1
ATOM 2781 N N . ARG A 1 367 ? -16.176 -6.117 9.045 1.00 91.62 367 ARG A N 1
ATOM 2782 C CA . ARG A 1 367 ? -17.626 -6.279 8.907 1.00 91.62 367 ARG A CA 1
ATOM 2783 C C . ARG A 1 367 ? -18.346 -4.934 8.938 1.00 91.62 367 ARG A C 1
ATOM 2785 O O . ARG A 1 367 ? -19.162 -4.672 8.066 1.00 91.62 367 ARG A O 1
ATOM 2792 N N . ALA A 1 368 ? -18.015 -4.076 9.902 1.00 88.38 368 ALA A N 1
ATOM 2793 C CA . ALA A 1 368 ? -18.635 -2.759 10.016 1.00 88.38 368 ALA A CA 1
ATOM 2794 C C . ALA A 1 368 ? -18.383 -1.890 8.778 1.00 88.38 368 ALA A C 1
ATOM 2796 O O . ALA A 1 368 ? -19.306 -1.235 8.296 1.00 88.38 368 ALA A O 1
ATOM 2797 N N . TRP A 1 369 ? -17.161 -1.929 8.237 1.00 91.00 369 TRP A N 1
ATOM 2798 C CA . TRP A 1 369 ? -16.840 -1.260 6.981 1.00 91.00 369 TRP A CA 1
ATOM 2799 C C . TRP A 1 369 ? -17.692 -1.785 5.825 1.00 91.00 369 TRP A C 1
ATOM 2801 O O . TRP A 1 369 ? -18.293 -1.001 5.092 1.00 91.00 369 TRP A O 1
ATOM 2811 N N . LEU A 1 370 ? -17.776 -3.109 5.672 1.00 92.06 370 LEU A N 1
ATOM 2812 C CA . LEU A 1 370 ? -18.515 -3.726 4.577 1.00 92.06 370 LEU A CA 1
ATOM 2813 C C . LEU A 1 370 ? -20.021 -3.445 4.663 1.00 92.06 370 LEU A C 1
ATOM 2815 O O . LEU A 1 370 ? -20.635 -3.107 3.652 1.00 92.06 370 LEU A O 1
ATOM 2819 N N . ASP A 1 371 ? -20.608 -3.541 5.855 1.00 91.06 371 ASP A N 1
ATOM 2820 C CA . ASP A 1 371 ? -22.026 -3.258 6.089 1.00 91.06 371 ASP A CA 1
ATOM 2821 C C . ASP A 1 371 ? -22.361 -1.796 5.763 1.00 91.06 371 ASP A C 1
ATOM 2823 O O . ASP A 1 371 ? -23.352 -1.520 5.084 1.00 91.06 371 ASP A O 1
ATOM 2827 N N . HIS A 1 372 ? -21.500 -0.860 6.179 1.00 88.19 372 HIS A N 1
ATOM 2828 C CA . HIS A 1 372 ? -21.645 0.554 5.842 1.00 88.19 372 HIS A CA 1
ATOM 2829 C C . HIS A 1 372 ? -21.585 0.784 4.326 1.00 88.19 372 HIS A C 1
ATOM 2831 O O . HIS A 1 372 ? -22.473 1.411 3.748 1.00 88.19 372 HIS A O 1
ATOM 2837 N N . THR A 1 373 ? -20.571 0.229 3.661 1.00 89.50 373 THR A N 1
ATOM 2838 C CA . THR A 1 373 ? -20.392 0.355 2.210 1.00 89.50 373 THR A CA 1
ATOM 2839 C C . THR A 1 373 ? -21.572 -0.231 1.432 1.00 89.50 373 THR A C 1
ATOM 2841 O O . THR A 1 373 ? -22.064 0.389 0.489 1.00 89.50 373 THR A O 1
ATOM 2844 N N . ARG A 1 374 ? -22.100 -1.385 1.853 1.00 90.62 374 ARG A N 1
ATOM 2845 C CA . ARG A 1 374 ? -23.306 -1.984 1.261 1.00 90.62 374 ARG A CA 1
ATOM 2846 C C . ARG A 1 374 ? -24.537 -1.105 1.438 1.00 90.62 374 ARG A C 1
ATOM 2848 O O . ARG A 1 374 ? -25.323 -0.979 0.501 1.00 90.62 374 ARG A O 1
ATOM 2855 N N . ALA A 1 375 ? -24.696 -0.478 2.602 1.00 89.50 375 ALA A N 1
ATOM 2856 C CA . ALA A 1 375 ? -25.791 0.457 2.839 1.00 89.50 375 ALA A CA 1
ATOM 2857 C C . ALA A 1 375 ? -25.712 1.676 1.903 1.00 89.50 375 ALA A C 1
ATOM 2859 O O . ALA A 1 375 ? -26.735 2.082 1.352 1.00 89.50 375 ALA A O 1
ATOM 2860 N N . LEU A 1 376 ? -24.510 2.214 1.659 1.00 85.38 376 LEU A N 1
ATOM 2861 C CA . LEU A 1 376 ? -24.296 3.297 0.690 1.00 85.38 376 LEU A CA 1
ATOM 2862 C C . LEU A 1 376 ? -24.631 2.864 -0.745 1.00 85.38 376 LEU A C 1
ATOM 2864 O O . LEU A 1 376 ? -25.364 3.562 -1.448 1.00 85.38 376 LEU A O 1
ATOM 2868 N N . LEU A 1 377 ? -24.148 1.694 -1.170 1.00 85.81 377 LEU A N 1
ATOM 2869 C CA . LEU A 1 377 ? -24.451 1.138 -2.493 1.00 85.81 377 LEU A CA 1
ATOM 2870 C C . LEU A 1 377 ? -25.960 0.927 -2.699 1.00 85.81 377 LEU A C 1
ATOM 2872 O O . LEU A 1 377 ? -26.484 1.214 -3.775 1.00 85.81 377 LEU A O 1
ATOM 2876 N N . ALA A 1 378 ? -26.675 0.473 -1.665 1.00 88.19 378 ALA A N 1
ATOM 2877 C CA . ALA A 1 378 ? -28.115 0.226 -1.723 1.00 88.19 378 ALA A CA 1
ATOM 2878 C C . ALA A 1 378 ? -28.946 1.500 -1.958 1.00 88.19 378 ALA A C 1
ATOM 2880 O O . ALA A 1 378 ? -30.029 1.420 -2.537 1.00 88.19 378 ALA A O 1
ATOM 2881 N N . VAL A 1 379 ? -28.445 2.674 -1.555 1.00 88.75 379 VAL A N 1
ATOM 2882 C CA . VAL A 1 379 ? -29.099 3.974 -1.802 1.00 88.75 379 VAL A CA 1
ATOM 2883 C C . VAL A 1 379 ? -28.592 4.671 -3.073 1.00 88.75 379 VAL A C 1
ATOM 2885 O O . VAL A 1 379 ? -28.896 5.839 -3.304 1.00 88.75 379 VAL A O 1
ATOM 2888 N N . GLY A 1 380 ? -27.842 3.961 -3.922 1.00 83.69 380 GLY A N 1
ATOM 2889 C CA . GLY A 1 380 ? -27.394 4.451 -5.226 1.00 83.69 380 GLY A CA 1
ATOM 2890 C C . GLY A 1 380 ? -26.112 5.283 -5.199 1.00 83.69 380 GLY A C 1
ATOM 2891 O O . GLY A 1 380 ? -25.755 5.860 -6.230 1.00 83.69 380 GLY A O 1
ATOM 2892 N N . HIS A 1 381 ? -25.391 5.338 -4.072 1.00 79.50 381 HIS A N 1
ATOM 2893 C CA . HIS A 1 381 ? -24.034 5.880 -4.090 1.00 79.50 381 HIS A CA 1
ATOM 2894 C C . HIS A 1 381 ? -23.129 4.962 -4.907 1.00 79.50 381 HIS A C 1
ATOM 2896 O O . HIS A 1 381 ? -23.137 3.745 -4.740 1.00 79.50 381 HIS A O 1
ATOM 2902 N N . ARG A 1 382 ? -22.335 5.557 -5.795 1.00 73.69 382 ARG A N 1
ATOM 2903 C CA . ARG A 1 382 ? -21.251 4.854 -6.476 1.00 73.69 382 ARG A CA 1
ATOM 2904 C C . ARG A 1 382 ? -19.987 4.966 -5.630 1.00 73.69 382 ARG A C 1
ATOM 2906 O O . ARG A 1 382 ? -19.745 6.009 -5.033 1.00 73.69 382 ARG A O 1
ATOM 2913 N N . ILE A 1 383 ? -19.204 3.894 -5.589 1.00 64.31 383 ILE A N 1
ATOM 2914 C CA . ILE A 1 383 ? -17.879 3.879 -4.963 1.00 64.31 383 ILE A CA 1
ATOM 2915 C C . ILE A 1 383 ? -16.866 4.240 -6.055 1.00 64.31 383 ILE A C 1
ATOM 2917 O O . ILE A 1 383 ? -16.149 3.367 -6.534 1.00 64.31 383 ILE A O 1
ATOM 2921 N N . TRP A 1 384 ? -16.903 5.489 -6.518 1.00 54.56 384 TRP A N 1
ATOM 2922 C CA . TRP A 1 384 ? -15.893 6.069 -7.405 1.00 54.56 384 TRP A CA 1
ATOM 2923 C C . TRP A 1 384 ? -15.649 7.504 -6.957 1.00 54.56 384 TRP A C 1
ATOM 2925 O O . TRP A 1 384 ? -16.649 8.265 -6.916 1.00 54.56 384 TRP A O 1
#

Secondary structure (DSSP, 8-state):
----------------PPPPPHHHHHHHTT-HHHHS-SS--SS-PPPHHHHHHHHHHHHHH-BPPEEEEEEEE-GGG-EEEEEEEEEEE-TTS-EEEEESS---HHHHHHHGGGSSEEEEEEES-SSS-TTSPEEEEETTEEEEEEEEEEPPP-PPPHHHHHHHHHHHHHTTSS--SS-TTPEE--HHHHHHHHHHHHHTT-HHHHHHHHHHEE---SS-TT-SHHHHHHHHHHHHHHHTT-HHHHHHHHHHHHH---PPPTT-S-PPPPPP--GGGGGGG-S-HHHHHHHHH---BSS--TT---HHHHHHHHHHTT-HHHHHHHHHHHHH-TTS-HHHHHHHHHHHHHTT-GGGS-GGG--HHHHHHHHHHHHHHHTT----